Protein 3A06 (pdb70)

Foldseek 3Di:
DFEEEEEQLQFDLNVLLVVLCVVDDDYQYAEYEHEEPPVSVVVCCVVRVHQEYEYDYDYDDDHDSHHYHYYPCRLLVSLQVPLGQEYEQDDEDLSSQVNLLSCLVRYQEYEYAYLNNQLQPLVVNLVSCVVRVRHYHYLPLLRLFCVVPPDDAFQAKEAEAQLWQCNPPDLVCQQFAALVRQPDAPADDHDSLVRLCSNLVVVVLSVLSVCCSVVVDDSVRYAYWYKNVQFWGMWTHGPPRDIDTHGDRRDSSLSSSCSVDPPDHDDDPDDDDDDDDTDTHHDDCSRRVLSVCSVVPSVASLLSLLLRLLLVLLSVCRNVPLGDSSVSSVLSVVLSVVCPPPDHDDDPVSSVVSSVVSNVSSNVSSVVRD/DAFEEEEEALQFDLNVLLVVLPVPDDRYQYAEYEHEPPQVSVVVCCVVRVHQYYEYCYPDDDDDDSHHYHYYNCRLLVRLVVPLGQEYEQDDEDQCSLVNLLSCLVRYQEYEYAYLNNQLQPLVVNVVSCVVSVHHYAYLPLLSNFCVVPPDDQFQAKEAEAQLAQCNVPDLVVQQFAALVSQPDDQAADHDSLVSLCSNLVVVVLSVLSVCCSVRVDDSVRYAYWYKNVQFWRIWTHGPVGDIDTDGDHNDSSQSSCCRVDPPDHDDDDDDDDDDDDIDTHHDDCSRNVLSVCSVVPNVASLLSLLLRLLQVLLSVCRNVVQGGSSVSSVLNVVLSVVCVPPDHDDDPVSSVVSNVVSNVSSNVSSVVRSVD

B-factor: mean 50.65, std 10.62, range [30.52, 90.57]

Solvent-accessible surface area: 30812 Å² total; per-residue (Å²): 138,87,39,0,0,0,0,10,0,25,33,46,33,0,47,42,0,12,50,0,26,145,109,24,190,34,17,130,11,38,0,0,0,2,109,68,72,46,131,50,0,71,114,6,3,131,115,44,114,0,95,15,0,0,0,49,5,153,17,130,10,141,53,104,89,7,84,43,53,123,31,98,94,2,15,36,98,0,0,107,65,38,114,1,31,0,0,0,0,16,19,101,15,23,66,0,0,89,4,0,25,9,0,1,53,26,11,142,11,0,0,8,20,6,32,15,0,7,0,0,0,0,46,21,1,76,119,46,54,184,106,93,63,15,67,24,1,4,0,16,14,9,4,2,2,0,62,22,2,51,34,137,64,9,59,56,0,0,0,5,5,16,1,0,22,4,42,78,68,147,72,99,108,14,63,140,0,104,32,163,32,0,75,138,2,68,34,42,134,55,34,54,54,62,3,0,5,13,4,8,2,0,16,20,0,3,6,3,0,4,0,32,19,44,32,135,10,66,38,116,72,19,38,13,18,9,1,115,60,9,22,0,6,0,0,0,1,0,17,2,0,7,0,14,4,0,10,4,36,58,42,29,76,10,7,0,0,13,0,2,25,76,101,156,18,9,81,29,141,34,27,83,17,112,66,32,68,4,26,8,103,95,13,56,77,134,38,8,41,1,10,61,26,2,78,104,0,36,105,23,29,0,14,6,0,0,0,0,0,0,0,36,9,0,2,87,1,0,67,150,59,94,9,95,11,4,10,0,35,91,0,0,58,101,0,14,124,85,1,124,75,88,108,94,7,183,59,49,78,32,0,27,156,14,12,133,47,0,48,103,50,0,53,133,17,0,100,227,65,79,208,92,114,23,0,0,0,0,11,0,24,34,65,36,0,50,43,0,8,53,0,20,132,110,18,182,23,18,134,14,25,0,0,1,3,114,66,71,72,149,49,0,105,106,2,11,134,90,41,103,1,93,15,0,0,0,52,13,154,36,119,17,112,104,103,102,25,83,47,54,102,38,81,110,0,13,50,87,0,0,92,63,37,115,0,21,7,0,0,0,16,20,103,15,23,67,0,0,109,2,0,24,12,0,1,62,38,11,116,27,0,0,7,20,6,31,6,0,1,0,0,0,0,52,18,0,32,139,48,27,163,109,94,63,18,87,23,4,4,0,19,11,16,2,2,2,0,63,22,4,52,31,130,51,6,55,50,0,0,0,7,4,16,1,1,26,3,46,100,85,152,83,75,116,14,51,131,1,99,30,141,47,0,52,130,122,55,34,37,124,72,38,46,67,60,14,0,1,18,3,8,1,0,16,13,0,2,2,4,0,6,0,31,17,31,29,130,10,67,44,119,72,21,40,15,26,21,0,110,57,9,33,0,7,0,0,0,0,0,18,1,0,8,0,14,8,0,7,4,37,63,38,29,77,8,7,0,1,16,0,3,17,80,108,108,11,3,81,32,137,37,46,119,10,166,86,54,54,1,13,10,90,104,11,51,69,120,32,5,38,0,14,62,31,7,117,130,2,37,105,21,33,0,32,5,0,0,0,1,0,0,0,46,16,0,3,95,1,0,62,144,62,87,13,92,10,3,8,0,37,92,0,0,42,93,0,15,102,66,0,134,80,83,105,94,6,202,61,46,86,34,0,38,147,8,29,132,55,0,36,103,44,0,54,120,11,0,84,175,35,46,97,124

Sequence (743 aa):
ERTLVILGATGSIGTQTLDVLKKVKGIRLIGISFHSNLELAFKIVKEFNVKNVAITGDVEFEDSSINVWKGSHSIEEMLEALKPDITMVAVSGFSGLRAVLASLEHSKRVCLANKESLVCGGFLVKKKLKEKGTELIPVDSEHSAIFQVMEPEVEKVVLTASGGALRDWKISKIDRARPEDVLKHPVWNMGARITVDSATMVNKAFEVLEAMELFELPFEKIEVKIHREGLVHGAVVLPDGNVKMVVSPPDMRIPISYALFYPRRVALEPFFLRTISLSFEDPDPEKYPAFFLLKEIKDSYALRTAFNAADEVAVEAFLKGRIRFGGIHRVIEKTLEEFQGYPQPRTLDDVERIHFEAIKKAERVTEWLSEERTLVILGATGSIGTQTLDVLKKVKGIRLIGISFHSNLELAFKIVKEFNVKNVAITGDVEFEDSSINVWKGSHSIEEMLEALKPDITMVAVSGFSGLRAVLASLEHSKRVCLANKESLVCGGFLVKKKLKEKGTELIPVDSEHSAIFQVMEPEVEKVVLTASGGALRDWKISKIDRARPEDVLKHPVWNMGARITVDSATMVNKAFEVLEAMELFELPFEKIEVKIHREGLVHGAVVLPDGNVKMVVSPPDMRIPISYALFYPRRVALEPFFLRTISLSFEDPDPEKYPAFFLLKEIKDSYALRTAFNAADEVAVEAFLKGRIRFGGIHRVIEKTLEEFQGYPQPRTLDDVERIHFEAIKKAERVTEWLSST

Radius of gyration: 30.84 Å; Cα contacts (8 Å, |Δi|>4): 1520; chains: 2; bounding box: 85×53×90 Å

Organism: Thermotoga maritima (strain ATCC 43589 / DSM 3109 / JCM 10099 / NBRC 100826 / MSB8) (NCBI:txid243274)

CATH classification: 3.40.50.720 (+1 more: 1.10.1740.10)

Structure (mmCIF, N/CA/C/O backbone):
data_3A06
#
_entry.id   3A06
#
_cell.length_a   108.622
_cell.length_b   108.622
_cell.length_c   74.662
_cell.angle_alpha   90.00
_cell.angle_beta   90.00
_cell.angle_gamma   90.00
#
_symmetry.space_group_name_H-M   'P 43'
#
loop_
_entity.id
_entity.type
_entity.pdbx_description
1 polymer '1-deoxy-D-xylulose 5-phosphate reductoisomerase'
2 non-polymer 'NADPH DIHYDRO-NICOTINAMIDE-ADENINE-DINUCLEOTIDE PHOSPHATE'
3 non-polymer '3-[FORMYL(HYDROXY)AMINO]PROPYLPHOSPHONIC ACID'
4 non-polymer 'MAGNESIUM ION'
5 water water
#
loop_
_atom_site.group_PDB
_atom_site.id
_atom_site.type_symbol
_atom_site.label_atom_id
_atom_site.label_alt_id
_atom_site.label_comp_id
_atom_site.label_asym_id
_atom_site.label_entity_id
_atom_site.label_seq_id
_atom_site.pdbx_PDB_ins_code
_atom_site.Cartn_x
_atom_site.Cartn_y
_atom_site.Cartn_z
_atom_site.occupancy
_atom_site.B_iso_or_equiv
_atom_site.auth_seq_id
_atom_site.auth_comp_id
_atom_site.auth_asym_id
_atom_site.auth_atom_id
_atom_site.pdbx_PDB_model_num
ATOM 1 N N . GLU A 1 3 ? 27.087 44.501 26.270 1.00 55.68 3 GLU A N 1
ATOM 2 C CA . GLU A 1 3 ? 26.135 43.358 26.044 1.00 55.28 3 GLU A CA 1
ATOM 3 C C . GLU A 1 3 ? 24.779 43.880 25.549 1.00 53.48 3 GLU A C 1
ATOM 4 O O . GLU A 1 3 ? 24.379 44.989 25.894 1.00 53.27 3 GLU A O 1
ATOM 10 N N . ARG A 1 4 ? 24.084 43.086 24.730 1.00 51.48 4 ARG A N 1
ATOM 11 C CA . ARG A 1 4 ? 22.721 43.438 24.323 1.00 50.21 4 ARG A CA 1
ATOM 12 C C . ARG A 1 4 ? 21.730 42.811 25.309 1.00 46.69 4 ARG A C 1
ATOM 13 O O . ARG A 1 4 ? 21.910 41.673 25.736 1.00 46.58 4 ARG A O 1
ATOM 21 N N . THR A 1 5 ? 20.714 43.559 25.717 1.00 43.78 5 THR A N 1
ATOM 22 C CA . THR A 1 5 ? 19.768 43.043 26.701 1.00 41.35 5 THR A CA 1
ATOM 23 C C . THR A 1 5 ? 18.682 42.228 25.982 1.00 39.45 5 THR A C 1
ATOM 24 O O . THR A 1 5 ? 18.342 42.531 24.848 1.00 38.99 5 THR A O 1
ATOM 28 N N . LEU A 1 6 ? 18.176 41.191 26.647 1.00 37.97 6 LEU A N 1
ATOM 29 C CA . LEU A 1 6 ? 17.200 40.265 26.058 1.00 36.96 6 LEU A CA 1
ATOM 30 C C . LEU A 1 6 ? 16.011 40.024 26.977 1.00 35.97 6 LEU A C 1
ATOM 31 O O . LEU A 1 6 ? 16.161 39.883 28.171 1.00 36.26 6 LEU A O 1
ATOM 36 N N . VAL A 1 7 ? 14.827 39.962 26.390 1.00 35.54 7 VAL A N 1
ATOM 37 C CA . VAL A 1 7 ? 13.645 39.454 27.066 1.00 34.98 7 VAL A CA 1
ATOM 38 C C . VAL A 1 7 ? 13.114 38.225 26.316 1.00 35.77 7 VAL A C 1
ATOM 39 O O . VAL A 1 7 ? 12.963 38.282 25.106 1.00 35.02 7 VAL A O 1
ATOM 43 N N . ILE A 1 8 ? 12.857 37.131 27.038 1.00 34.63 8 ILE A N 1
ATOM 44 C CA . ILE A 1 8 ? 12.296 35.925 26.415 1.00 34.74 8 ILE A CA 1
ATOM 45 C C . ILE A 1 8 ? 10.850 35.820 26.872 1.00 34.26 8 ILE A C 1
ATOM 46 O O . ILE A 1 8 ? 10.615 35.615 28.037 1.00 35.22 8 ILE A O 1
ATOM 51 N N . LEU A 1 9 ? 9.913 35.985 25.947 1.00 34.89 9 LEU A N 1
ATOM 52 C CA . LEU A 1 9 ? 8.491 35.815 26.241 1.00 36.70 9 LEU A CA 1
ATOM 53 C C . LEU A 1 9 ? 8.187 34.369 25.970 1.00 37.45 9 LEU A C 1
ATOM 54 O O . LEU A 1 9 ? 8.553 33.844 24.910 1.00 38.51 9 LEU A O 1
ATOM 59 N N . GLY A 1 10 ? 7.549 33.714 26.928 1.00 36.99 10 GLY A N 1
ATOM 60 C CA . GLY A 1 10 ? 7.344 32.289 26.851 1.00 37.76 10 GLY A CA 1
ATOM 61 C C . GLY A 1 10 ? 8.643 31.549 27.193 1.00 38.38 10 GLY A C 1
ATOM 62 O O . GLY A 1 10 ? 9.023 30.629 26.479 1.00 38.25 10 GLY A O 1
ATOM 63 N N . ALA A 1 11 ? 9.321 31.935 28.276 1.00 38.14 11 ALA A N 1
ATOM 64 C CA . ALA A 1 11 ? 10.627 31.334 28.597 1.00 38.49 11 ALA A CA 1
ATOM 65 C C . ALA A 1 11 ? 10.588 29.870 29.010 1.00 39.37 11 ALA A C 1
ATOM 66 O O . ALA A 1 11 ? 11.627 29.160 28.951 1.00 40.44 11 ALA A O 1
ATOM 68 N N . THR A 1 12 ? 9.405 29.414 29.417 1.00 39.77 12 THR A N 1
ATOM 69 C CA . THR A 1 12 ? 9.250 28.097 29.996 1.00 40.81 12 THR A CA 1
ATOM 70 C C . THR A 1 12 ? 8.883 27.065 28.954 1.00 40.70 12 THR A C 1
ATOM 71 O O . THR A 1 12 ? 8.761 25.891 29.272 1.00 41.56 12 THR A O 1
ATOM 75 N N . GLY A 1 13 ? 8.718 27.492 27.703 1.00 40.78 13 GLY A N 1
ATOM 76 C CA . GLY A 1 13 ? 8.369 26.580 26.635 1.00 40.83 13 GLY A CA 1
ATOM 77 C C . GLY A 1 13 ? 9.556 25.966 25.908 1.00 41.28 13 GLY A C 1
ATOM 78 O O . GLY A 1 13 ? 10.691 26.142 26.302 1.00 41.49 13 GLY A O 1
ATOM 79 N N . SER A 1 14 ? 9.267 25.239 24.834 1.00 41.89 14 SER A N 1
ATOM 80 C CA . SER A 1 14 ? 10.301 24.551 24.053 1.00 41.97 14 SER A CA 1
ATOM 81 C C . SER A 1 14 ? 11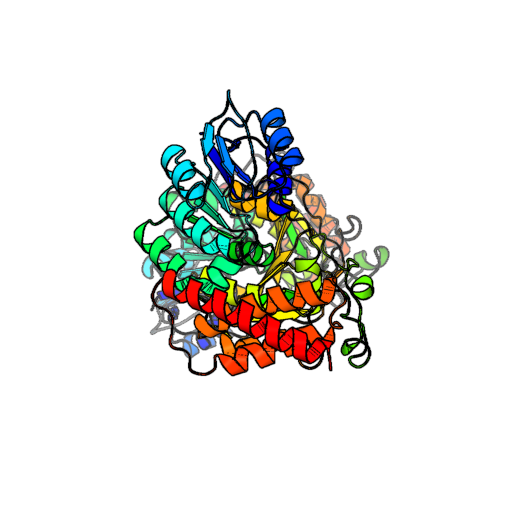.323 25.517 23.456 1.00 40.29 14 SER A C 1
ATOM 82 O O . SER A 1 14 ? 12.527 25.383 23.698 1.00 40.24 14 SER A O 1
ATOM 85 N N . ILE A 1 15 ? 10.854 26.509 22.715 1.00 38.90 15 ILE A N 1
ATOM 86 C CA . ILE A 1 15 ? 11.762 27.528 22.146 1.00 38.27 15 ILE A CA 1
ATOM 87 C C . ILE A 1 15 ? 12.448 28.328 23.243 1.00 36.89 15 ILE A C 1
ATOM 88 O O . ILE A 1 15 ? 13.654 28.584 23.172 1.00 35.97 15 ILE A O 1
ATOM 93 N N . GLY A 1 16 ? 11.689 28.682 24.279 1.00 37.35 16 GLY A N 1
ATOM 94 C CA . GLY A 1 16 ? 12.229 29.492 25.378 1.00 36.87 16 GLY A CA 1
ATOM 95 C C . GLY A 1 16 ? 13.406 28.847 26.067 1.00 37.36 16 GLY A C 1
ATOM 96 O O . GLY A 1 16 ? 14.434 29.482 26.284 1.00 37.58 16 GLY A O 1
ATOM 97 N N . THR A 1 17 ? 13.279 27.564 26.399 1.00 38.28 17 THR A N 1
ATOM 98 C CA . THR A 1 17 ? 14.362 26.897 27.111 1.00 37.68 17 THR A CA 1
ATOM 99 C C . THR A 1 17 ? 15.540 26.586 26.202 1.00 37.15 17 THR A C 1
ATOM 100 O O . THR A 1 17 ? 16.678 26.566 26.656 1.00 38.14 17 THR A O 1
ATOM 104 N N . GLN A 1 18 ? 15.285 26.391 24.915 1.00 36.48 18 GLN A N 1
ATOM 105 C CA . GLN A 1 18 ? 16.374 26.245 23.951 1.00 35.70 18 GLN A CA 1
ATOM 106 C C . GLN A 1 18 ? 17.155 27.544 23.785 1.00 36.37 18 GLN A C 1
ATOM 107 O O . GLN A 1 18 ? 18.368 27.507 23.613 1.00 36.55 18 GLN A O 1
ATOM 113 N N . THR A 1 19 ? 16.463 28.685 23.865 1.00 35.57 19 THR A N 1
ATOM 114 C CA . THR A 1 19 ? 17.123 29.995 23.908 1.00 35.00 19 THR A CA 1
ATOM 115 C C . THR A 1 19 ? 18.053 30.124 25.114 1.00 35.52 19 THR A C 1
ATOM 116 O O . THR A 1 19 ? 19.228 30.500 24.983 1.00 35.00 19 THR A O 1
ATOM 120 N N . LEU A 1 20 ? 17.563 29.758 26.290 1.00 36.64 20 LEU A N 1
ATOM 121 C CA . LEU A 1 20 ? 18.418 29.704 27.464 1.00 37.76 20 LEU A CA 1
ATOM 122 C C . LEU A 1 20 ? 19.649 28.846 27.238 1.00 38.89 20 LEU A C 1
ATOM 123 O O . LEU A 1 20 ? 20.755 29.211 27.638 1.00 39.43 20 LEU A O 1
ATOM 128 N N . ASP A 1 21 ? 19.473 27.702 26.585 1.00 40.40 21 ASP A N 1
ATOM 129 C CA . ASP A 1 21 ? 20.635 26.849 26.300 1.00 42.08 21 ASP A CA 1
ATOM 130 C C . ASP A 1 21 ? 21.675 27.584 25.461 1.00 41.34 21 ASP A C 1
ATOM 131 O O . ASP A 1 21 ? 22.870 27.499 25.711 1.00 40.76 21 ASP A O 1
ATOM 136 N N . VAL A 1 22 ? 21.207 28.337 24.477 1.00 41.14 22 VAL A N 1
ATOM 137 C CA . VAL A 1 22 ? 22.092 29.088 23.613 1.00 40.83 22 VAL A CA 1
ATOM 138 C C . VAL A 1 22 ? 22.865 30.138 24.398 1.00 41.90 22 VAL A C 1
ATOM 139 O O . VAL A 1 22 ? 24.064 30.348 24.143 1.00 41.63 22 VAL A O 1
ATOM 143 N N . LEU A 1 23 ? 22.193 30.814 25.331 1.00 41.83 23 LEU A N 1
ATOM 144 C CA . LEU A 1 23 ? 22.853 31.846 26.162 1.00 44.19 23 LEU A CA 1
ATOM 145 C C . LEU A 1 23 ? 24.024 31.305 26.978 1.00 46.28 23 LEU A C 1
ATOM 146 O O . LEU A 1 23 ? 24.990 32.025 27.223 1.00 47.21 23 LEU A O 1
ATOM 151 N N . LYS A 1 24 ? 23.934 30.043 27.382 1.00 48.44 24 LYS A N 1
ATOM 152 C CA . LYS A 1 24 ? 25.046 29.372 28.047 1.00 51.30 24 LYS A CA 1
ATOM 153 C C . LYS A 1 24 ? 26.212 29.092 27.118 1.00 52.85 24 LYS A C 1
ATOM 154 O O . LYS A 1 24 ? 27.349 28.991 27.577 1.00 54.14 24 LYS A O 1
ATOM 160 N N . LYS A 1 25 ? 25.947 29.001 25.814 1.00 54.23 25 LYS A N 1
ATOM 161 C CA . LYS A 1 25 ? 26.962 28.557 24.853 1.00 54.84 25 LYS A CA 1
ATOM 162 C C . LYS A 1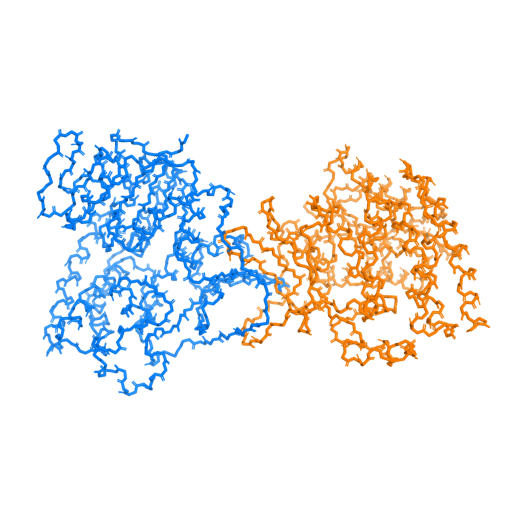 25 ? 27.672 29.712 24.163 1.00 54.75 25 LYS A C 1
ATOM 163 O O . LYS A 1 25 ? 28.734 29.541 23.551 1.00 54.61 25 LYS A O 1
ATOM 169 N N . VAL A 1 26 ? 27.091 30.900 24.248 1.00 53.95 26 VAL A N 1
ATOM 170 C CA . VAL A 1 26 ? 27.634 32.024 23.524 1.00 53.85 26 VAL A CA 1
ATOM 171 C C . VAL A 1 26 ? 27.431 33.282 24.350 1.00 53.55 26 VAL A C 1
ATOM 172 O O . VAL A 1 26 ? 26.418 33.424 25.022 1.00 53.46 26 VAL A O 1
ATOM 176 N N . LYS A 1 27 ? 28.438 34.151 24.339 1.00 52.95 27 LYS A N 1
ATOM 177 C CA . LYS A 1 27 ? 28.462 35.351 25.165 1.00 53.19 27 LYS A CA 1
ATOM 178 C C . LYS A 1 27 ? 28.051 36.580 24.372 1.00 51.89 27 LYS A C 1
ATOM 179 O O . LYS A 1 27 ? 28.120 36.586 23.153 1.00 51.77 27 LYS A O 1
ATOM 185 N N . GLY A 1 28 ? 27.659 37.633 25.082 1.00 50.64 28 GLY A N 1
ATOM 186 C CA . GLY A 1 28 ? 27.360 38.923 24.458 1.00 48.90 28 GLY A CA 1
ATOM 187 C C . GLY A 1 28 ? 25.911 39.397 24.598 1.00 47.27 28 GLY A C 1
ATOM 188 O O . GLY A 1 28 ? 25.570 40.478 24.117 1.00 46.96 28 GLY A O 1
ATOM 189 N N . ILE A 1 29 ? 25.062 38.584 25.227 1.00 45.89 29 ILE A N 1
ATOM 190 C CA . ILE A 1 29 ? 23.663 38.957 25.505 1.00 45.18 29 ILE A CA 1
ATOM 191 C C . ILE A 1 29 ? 23.395 38.752 26.964 1.00 43.97 29 ILE A C 1
ATOM 192 O O . ILE A 1 29 ? 23.821 37.744 27.531 1.00 43.93 29 ILE A O 1
ATOM 197 N N . ARG A 1 30 ? 22.694 39.695 27.585 1.00 41.98 30 ARG A N 1
ATOM 198 C CA . ARG A 1 30 ? 22.288 39.527 28.963 1.00 41.74 30 ARG A CA 1
ATOM 199 C C . ARG A 1 30 ? 20.762 39.396 29.033 1.00 40.86 30 ARG A C 1
ATOM 200 O O . ARG A 1 30 ? 20.065 40.286 28.595 1.00 40.11 30 ARG A O 1
ATOM 208 N N . LEU A 1 31 ? 20.264 38.302 29.598 1.00 40.34 31 LEU A N 1
ATOM 209 C CA . LEU A 1 31 ? 18.839 38.140 29.822 1.00 40.51 31 LEU A CA 1
ATOM 210 C C . LEU A 1 31 ? 18.438 38.988 31.027 1.00 41.70 31 LEU A C 1
ATOM 211 O O . LEU A 1 31 ? 18.955 38.767 32.136 1.00 40.84 31 LEU A O 1
ATOM 216 N N . ILE A 1 32 ? 17.495 39.910 30.806 1.00 41.49 32 ILE A N 1
ATOM 217 C CA . ILE A 1 32 ? 17.002 40.825 31.864 1.00 41.83 32 ILE A CA 1
ATOM 218 C C . ILE A 1 32 ? 15.535 40.600 32.248 1.00 41.79 32 ILE A C 1
ATOM 219 O O . ILE A 1 32 ? 15.072 41.121 33.271 1.00 42.28 32 ILE A O 1
ATOM 224 N N . GLY A 1 33 ? 14.788 39.836 31.451 1.00 40.29 33 GLY A N 1
ATOM 225 C CA . GLY A 1 33 ? 13.407 39.540 31.821 1.00 39.03 33 GLY A CA 1
ATOM 226 C C . GLY A 1 33 ? 12.795 38.383 31.056 1.00 39.76 33 GLY A C 1
ATOM 227 O O . GLY A 1 33 ? 13.295 38.009 29.975 1.00 36.91 33 GLY A O 1
ATOM 228 N N . ILE A 1 34 ? 11.756 37.785 31.638 1.00 37.92 34 ILE A N 1
ATOM 229 C CA . ILE A 1 34 ? 11.044 36.695 30.992 1.00 38.62 34 ILE A CA 1
ATOM 230 C C . ILE A 1 34 ? 9.538 36.861 31.168 1.00 39.62 34 ILE A C 1
ATOM 231 O O . ILE A 1 34 ? 9.090 37.656 31.991 1.00 39.48 34 ILE A O 1
ATOM 236 N N . SER A 1 35 ? 8.763 36.129 30.379 1.00 39.80 35 SER A N 1
ATOM 237 C CA . SER A 1 35 ? 7.334 36.002 30.629 1.00 41.10 35 SER A CA 1
ATOM 238 C C . SER A 1 35 ? 7.068 34.527 30.614 1.00 42.04 35 SER A C 1
ATOM 239 O O . SER A 1 35 ? 7.759 33.766 29.913 1.00 41.25 35 SER A O 1
ATOM 242 N N . PHE A 1 36 ? 6.093 34.095 31.400 1.00 42.97 36 PHE A N 1
ATOM 243 C CA . PHE A 1 36 ? 5.616 32.719 31.323 1.00 44.58 36 PHE A CA 1
ATOM 244 C C . PHE A 1 36 ? 4.134 32.758 31.672 1.00 46.43 36 PHE A C 1
ATOM 245 O O . PHE A 1 36 ? 3.626 33.822 32.058 1.00 46.44 36 PHE A O 1
ATOM 253 N N . HIS A 1 37 ? 3.444 31.629 31.503 1.00 47.39 37 HIS A N 1
ATOM 254 C CA . HIS A 1 37 ? 1.992 31.597 31.636 1.00 49.52 37 HIS A CA 1
ATOM 255 C C . HIS A 1 37 ? 1.584 30.980 32.970 1.00 50.52 37 HIS A C 1
ATOM 256 O O . HIS A 1 37 ? 1.067 31.675 33.830 1.00 51.23 37 HIS A O 1
ATOM 263 N N . SER A 1 38 ? 1.861 29.694 33.149 1.00 51.85 38 SER A N 1
ATOM 264 C CA . SER A 1 38 ? 1.507 28.998 34.383 1.00 53.49 38 SER A CA 1
ATOM 265 C C . SER A 1 38 ? 2.570 28.033 34.947 1.00 53.84 38 SER A C 1
ATOM 266 O O . SER A 1 38 ? 2.427 27.579 36.088 1.00 54.55 38 SER A O 1
ATOM 269 N N . ASN A 1 39 ? 3.623 27.697 34.191 1.00 53.18 39 ASN A N 1
ATOM 270 C CA . ASN A 1 39 ? 4.664 26.795 34.732 1.00 53.41 39 ASN A CA 1
ATOM 271 C C . ASN A 1 39 ? 5.613 27.430 35.764 1.00 53.40 39 ASN A C 1
ATOM 272 O O . ASN A 1 39 ? 6.798 27.676 35.491 1.00 52.75 39 ASN A O 1
ATOM 277 N N . LEU A 1 40 ? 5.086 27.639 36.974 1.00 53.10 40 LEU A N 1
ATOM 278 C CA . LEU A 1 40 ? 5.821 28.283 38.069 1.00 53.39 40 LEU A CA 1
ATOM 279 C C . LEU A 1 40 ? 7.113 27.566 38.508 1.00 52.22 40 LEU A C 1
ATOM 280 O O . LEU A 1 40 ? 8.116 28.214 38.768 1.00 51.92 40 LEU A O 1
ATOM 285 N N . GLU A 1 41 ? 7.090 26.240 38.603 1.00 52.20 41 GLU A N 1
ATOM 286 C CA . GLU A 1 41 ? 8.288 25.472 38.985 1.00 52.64 41 GLU A CA 1
ATOM 287 C C . GLU A 1 41 ? 9.479 25.695 38.027 1.00 50.68 41 GLU A C 1
ATOM 288 O O . GLU A 1 41 ? 10.627 25.898 38.459 1.00 49.42 41 GLU A O 1
ATOM 294 N N . LEU A 1 42 ? 9.202 25.659 36.725 1.00 49.28 42 LEU A N 1
ATOM 295 C CA . LEU A 1 42 ? 10.250 25.917 35.740 1.00 47.43 42 LEU A CA 1
ATOM 296 C C . LEU A 1 42 ? 10.679 27.384 35.753 1.00 46.89 42 LEU A C 1
ATOM 297 O O . LEU A 1 42 ? 11.879 27.674 35.762 1.00 45.91 42 LEU A O 1
ATOM 302 N N . ALA A 1 43 ? 9.711 28.305 35.801 1.00 46.46 43 ALA A N 1
ATOM 303 C CA . ALA A 1 43 ? 10.017 29.736 35.887 1.00 47.01 43 ALA A CA 1
ATOM 304 C C . ALA A 1 43 ? 10.947 30.034 37.052 1.00 47.27 43 ALA A C 1
ATOM 305 O O . ALA A 1 43 ? 11.892 30.820 36.916 1.00 46.93 43 ALA A O 1
ATOM 307 N N . PHE A 1 44 ? 10.674 29.408 38.200 1.00 48.31 44 PHE A N 1
ATOM 308 C CA . PHE A 1 44 ? 11.510 29.590 39.382 1.00 49.01 44 PHE A CA 1
ATOM 309 C C . PHE A 1 44 ? 12.954 29.169 39.125 1.00 47.66 44 PHE A C 1
ATOM 310 O O . PHE A 1 44 ? 13.864 29.911 39.442 1.00 47.03 44 PHE A O 1
ATOM 318 N N . LYS A 1 45 ? 13.148 27.986 38.539 1.00 47.31 45 LYS A N 1
ATOM 319 C CA . LYS A 1 45 ? 14.482 27.519 38.122 1.00 46.49 45 LYS A CA 1
ATOM 320 C C . LYS A 1 45 ? 15.184 28.547 37.221 1.00 45.05 45 LYS A C 1
ATOM 321 O O . LYS A 1 45 ? 16.360 28.836 37.390 1.00 44.17 45 LYS A O 1
ATOM 327 N N . ILE A 1 46 ? 14.457 29.099 36.256 1.00 43.35 46 ILE A N 1
ATOM 328 C CA . ILE A 1 46 ? 15.054 30.058 35.312 1.00 42.53 46 ILE A CA 1
ATOM 329 C C . ILE A 1 46 ? 15.482 31.360 36.001 1.00 43.73 46 ILE A C 1
ATOM 330 O O . ILE A 1 46 ? 16.583 31.884 35.796 1.00 42.70 46 ILE A O 1
ATOM 335 N N . VAL A 1 47 ? 14.589 31.878 36.831 1.00 45.36 47 VAL A N 1
ATOM 336 C CA . VAL A 1 47 ? 14.857 33.120 37.538 1.00 47.47 47 VAL A CA 1
ATOM 337 C C . VAL A 1 47 ? 16.070 32.943 38.474 1.00 48.64 47 VAL A C 1
ATOM 338 O O . VAL A 1 47 ? 16.920 33.820 38.565 1.00 49.18 47 VAL A O 1
ATOM 342 N N . LYS A 1 48 ? 16.173 31.786 39.125 1.00 50.00 48 LYS A N 1
ATOM 343 C CA . LYS A 1 48 ? 17.341 31.497 39.953 1.00 50.99 48 LYS A CA 1
ATOM 344 C C . LYS A 1 48 ? 18.627 31.324 39.121 1.00 50.90 48 LYS A C 1
ATOM 345 O O . LYS A 1 48 ? 19.647 31.977 39.380 1.00 50.82 48 LYS A O 1
ATOM 351 N N . GLU A 1 49 ? 18.567 30.463 38.107 1.00 50.34 49 GLU A N 1
ATOM 352 C CA . GLU A 1 49 ? 19.757 30.131 37.306 1.00 50.68 49 GLU A CA 1
ATOM 353 C C . GLU A 1 49 ? 20.321 31.337 36.559 1.00 49.04 49 GLU A C 1
ATOM 354 O O . GLU A 1 49 ? 21.537 31.478 36.416 1.00 48.63 49 GLU A O 1
ATOM 360 N N . PHE A 1 50 ? 19.436 32.195 36.062 1.00 46.66 50 PHE A N 1
ATOM 361 C CA . PHE A 1 50 ? 19.837 33.332 35.239 1.00 46.11 50 PHE A CA 1
ATOM 362 C C . PHE A 1 50 ? 19.795 34.701 35.951 1.00 45.96 50 PHE A C 1
ATOM 363 O O . PHE A 1 50 ? 20.071 35.743 35.332 1.00 45.57 50 PHE A O 1
ATOM 371 N N . ASN A 1 51 ? 19.465 34.690 37.238 1.00 46.28 51 ASN A N 1
ATOM 372 C CA . ASN A 1 51 ? 19.403 35.924 38.054 1.00 46.81 51 ASN A CA 1
ATOM 373 C C . ASN A 1 51 ? 18.539 36.996 37.388 1.00 45.86 51 ASN A C 1
ATOM 374 O O . ASN A 1 51 ? 18.927 38.151 37.262 1.00 44.97 51 ASN A O 1
ATOM 379 N N . VAL A 1 52 ? 17.353 36.570 36.974 1.00 46.50 52 VAL A N 1
ATOM 380 C CA . VAL A 1 52 ? 16.385 37.425 36.268 1.00 46.94 52 VAL A CA 1
ATOM 381 C C . VAL A 1 52 ? 15.587 38.210 37.306 1.00 48.40 52 VAL A C 1
ATOM 382 O O . VAL A 1 52 ? 15.034 37.622 38.229 1.00 48.87 52 VAL A O 1
ATOM 386 N N . LYS A 1 53 ? 15.501 39.523 37.131 1.00 49.44 53 LYS A N 1
ATOM 387 C CA . LYS A 1 53 ? 14.852 40.383 38.105 1.00 51.16 53 LYS A CA 1
ATOM 388 C C . LYS A 1 53 ? 13.532 40.958 37.610 1.00 51.18 53 LYS A C 1
ATOM 389 O O . LYS A 1 53 ? 12.908 41.772 38.296 1.00 51.62 53 LYS A O 1
ATOM 395 N N . ASN A 1 54 ? 13.109 40.556 36.415 1.00 49.66 54 ASN A N 1
ATOM 396 C CA . ASN A 1 54 ? 11.880 41.083 35.829 1.00 48.50 54 ASN A CA 1
ATOM 397 C C . ASN A 1 54 ? 11.096 39.934 35.231 1.00 47.88 54 ASN A C 1
ATOM 398 O O . ASN A 1 54 ? 11.648 39.173 34.431 1.00 46.53 54 ASN A O 1
ATOM 403 N N . VAL A 1 55 ? 9.840 39.784 35.645 1.00 46.31 55 VAL A N 1
ATOM 404 C CA . VAL A 1 55 ? 8.976 38.691 35.216 1.00 46.54 55 VAL A CA 1
ATOM 405 C C . VAL A 1 55 ? 7.580 39.208 34.890 1.00 47.31 55 VAL A C 1
ATOM 406 O O . VAL A 1 55 ? 6.989 39.980 35.665 1.00 47.18 55 VAL A O 1
ATOM 410 N N . ALA A 1 56 ? 7.038 38.767 33.757 1.00 46.64 56 ALA A N 1
ATOM 411 C CA . ALA A 1 56 ? 5.645 39.024 33.415 1.00 46.63 56 ALA A CA 1
ATOM 412 C C . ALA A 1 56 ? 4.877 37.721 33.472 1.00 47.51 56 ALA A C 1
ATOM 413 O O . ALA A 1 56 ? 5.257 36.716 32.811 1.00 46.58 56 ALA A O 1
ATOM 415 N N . ILE A 1 57 ? 3.837 37.700 34.309 1.00 48.06 57 ILE A N 1
ATOM 416 C CA . ILE A 1 57 ? 2.968 36.540 34.449 1.00 50.10 57 ILE A CA 1
ATOM 417 C C . ILE A 1 57 ? 1.726 36.814 33.663 1.00 51.21 57 ILE A C 1
ATOM 418 O O . ILE A 1 57 ? 1.068 37.827 33.839 1.00 50.86 57 ILE A O 1
ATOM 423 N N . THR A 1 58 ? 1.375 35.835 32.861 1.00 52.39 58 THR A N 1
ATOM 424 C CA . THR A 1 58 ? 0.448 36.003 31.814 1.00 54.40 58 THR A CA 1
ATOM 425 C C . THR A 1 58 ? -0.782 35.133 32.149 1.00 55.83 58 THR A C 1
ATOM 426 O O . THR A 1 58 ? -1.897 35.410 31.717 1.00 55.84 58 THR A O 1
ATOM 430 N N . GLY A 1 59 ? -0.567 34.122 32.981 1.00 58.10 59 GLY A N 1
ATOM 431 C CA . GLY A 1 59 ? -1.632 33.218 33.415 1.00 60.92 59 GLY A CA 1
ATOM 432 C C . GLY A 1 59 ? -2.143 33.510 34.821 1.00 63.28 59 GLY A C 1
ATOM 433 O O . GLY A 1 59 ? -1.765 34.495 35.463 1.00 62.36 59 GLY A O 1
ATOM 434 N N . ASP A 1 60 ? -3.005 32.631 35.304 1.00 65.99 60 ASP A N 1
ATOM 435 C CA . ASP A 1 60 ? -3.613 32.825 36.607 1.00 68.96 60 ASP A CA 1
ATOM 436 C C . ASP A 1 60 ? -2.821 32.045 37.644 1.00 70.23 60 ASP A C 1
ATOM 437 O O . ASP A 1 60 ? -3.248 30.992 38.124 1.00 70.72 60 ASP A O 1
ATOM 442 N N . VAL A 1 61 ? -1.637 32.565 37.956 1.00 71.93 61 VAL A N 1
ATOM 443 C CA . VAL A 1 61 ? -0.715 31.937 38.906 1.00 73.36 61 VAL A CA 1
ATOM 444 C C . VAL A 1 61 ? -0.116 33.018 39.799 1.00 74.47 61 VAL A C 1
ATOM 445 O O . VAL A 1 61 ? -0.176 34.203 39.470 1.00 74.11 61 VAL A O 1
ATOM 449 N N . GLU A 1 62 ? 0.460 32.592 40.920 1.00 76.44 62 GLU A N 1
ATOM 450 C CA . GLU A 1 62 ? 0.910 33.493 41.973 1.00 78.49 62 GLU A CA 1
ATOM 451 C C . GLU A 1 62 ? 2.425 33.443 42.079 1.00 79.33 62 GLU A C 1
ATOM 452 O O . GLU A 1 62 ? 2.988 32.440 42.511 1.00 79.90 62 GLU A O 1
ATOM 458 N N . PHE A 1 63 ? 3.081 34.522 41.672 1.00 80.40 63 PHE A N 1
ATOM 459 C CA . PHE A 1 63 ? 4.529 34.620 41.761 1.00 81.28 63 PHE A CA 1
ATOM 460 C C . PHE A 1 63 ? 4.836 35.708 42.774 1.00 81.80 63 PHE A C 1
ATOM 461 O O . PHE A 1 63 ? 4.437 36.863 42.597 1.00 82.25 63 PHE A O 1
ATOM 469 N N . GLU A 1 64 ? 5.527 35.330 43.845 1.00 82.31 64 GLU A N 1
ATOM 470 C CA . GLU A 1 64 ? 5.803 36.230 44.957 1.00 82.64 64 GLU A CA 1
ATOM 471 C C . GLU A 1 64 ? 7.019 35.769 45.741 1.00 82.48 64 GLU A C 1
ATOM 472 O O . GLU A 1 64 ? 7.050 34.614 46.184 1.00 82.75 64 GLU A O 1
ATOM 478 N N . ASP A 1 65 ? 8.045 36.613 45.892 1.00 81.89 65 ASP A N 1
ATOM 479 C CA . ASP A 1 65 ? 8.332 37.793 45.075 1.00 81.07 65 ASP A CA 1
ATOM 480 C C . ASP A 1 65 ? 9.876 37.852 45.091 1.00 80.56 65 ASP A C 1
ATOM 481 O O . ASP A 1 65 ? 10.488 37.009 44.423 1.00 80.66 65 ASP A O 1
ATOM 486 N N . SER A 1 66 ? 10.554 38.745 45.830 1.00 79.30 66 SER A N 1
ATOM 487 C CA . SER A 1 66 ? 10.068 39.965 46.475 1.00 78.11 66 SER A CA 1
ATOM 488 C C . SER A 1 66 ? 11.156 40.981 46.152 1.00 77.04 66 SER A C 1
ATOM 489 O O . SER A 1 66 ? 10.968 42.193 46.279 1.00 77.02 66 SER A O 1
ATOM 492 N N . SER A 1 67 ? 12.302 40.441 45.732 1.00 75.47 67 SER A N 1
ATOM 493 C CA . SER A 1 67 ? 13.414 41.207 45.186 1.00 73.92 67 SER A CA 1
ATOM 494 C C . SER A 1 67 ? 13.364 41.288 43.652 1.00 72.66 67 SER A C 1
ATOM 495 O O . SER A 1 67 ? 14.190 41.978 43.034 1.00 73.06 67 SER A O 1
ATOM 498 N N . ILE A 1 68 ? 12.415 40.581 43.038 1.00 70.35 68 ILE A N 1
ATOM 499 C CA . ILE A 1 68 ? 12.199 40.724 41.592 1.00 68.18 68 ILE A CA 1
ATOM 500 C C . ILE A 1 68 ? 10.904 41.490 41.265 1.00 66.13 68 ILE A C 1
ATOM 501 O O . ILE A 1 68 ? 9.919 41.390 41.986 1.00 65.73 68 ILE A O 1
ATOM 506 N N . ASN A 1 69 ? 10.937 42.265 40.185 1.00 64.08 69 ASN A N 1
ATOM 507 C CA . ASN A 1 69 ? 9.761 42.980 39.687 1.00 61.75 69 ASN A CA 1
ATOM 508 C C . ASN A 1 69 ? 8.834 42.027 38.947 1.00 60.46 69 ASN A C 1
ATOM 509 O O . ASN A 1 69 ? 9.243 41.376 37.973 1.00 59.88 69 ASN A O 1
ATOM 514 N N . VAL A 1 70 ? 7.594 41.931 39.409 1.00 58.20 70 VAL A N 1
ATOM 515 C CA . VAL A 1 70 ? 6.642 40.990 38.843 1.00 56.88 70 VAL A CA 1
ATOM 516 C C . VAL A 1 70 ? 5.470 41.768 38.272 1.00 56.01 70 VAL A C 1
ATOM 517 O O . VAL A 1 70 ? 4.741 42.424 39.020 1.00 56.13 70 VAL A O 1
ATOM 521 N N . TRP A 1 71 ? 5.318 41.737 36.949 1.00 53.67 71 TRP A N 1
ATOM 522 C CA . TRP A 1 71 ? 4.127 42.259 36.293 1.00 51.96 71 TRP A CA 1
ATOM 523 C C . TRP A 1 71 ? 3.134 41.122 36.118 1.00 52.24 71 TRP A C 1
ATOM 524 O O . TRP A 1 71 ? 3.510 39.988 35.831 1.00 51.51 71 TRP A O 1
ATOM 535 N N . LYS A 1 72 ? 1.853 41.408 36.297 1.00 52.06 72 LYS A N 1
ATOM 536 C CA . LYS A 1 72 ? 0.837 40.369 36.219 1.00 52.41 72 LYS A CA 1
ATOM 537 C C . LYS A 1 72 ? -0.391 40.874 35.475 1.00 52.52 72 LYS A C 1
ATOM 538 O O . LYS A 1 72 ? -0.672 42.070 35.469 1.00 51.72 72 LYS A O 1
ATOM 544 N N . GLY A 1 73 ? -1.085 39.963 34.806 1.00 52.83 73 GLY A N 1
ATOM 545 C CA . GLY A 1 73 ? -2.323 40.303 34.105 1.00 53.31 73 GLY A CA 1
ATOM 546 C C . GLY A 1 73 ? -2.160 40.550 32.624 1.00 53.13 73 GLY A C 1
ATOM 547 O O . GLY A 1 73 ? -1.096 40.312 32.041 1.00 53.34 73 GLY A O 1
ATOM 548 N N . SER A 1 74 ? -3.214 41.088 32.021 1.00 52.53 74 SER A N 1
ATOM 549 C CA . SER A 1 74 ? -3.390 41.067 30.576 1.00 51.94 74 SER A CA 1
ATOM 550 C C . SER A 1 74 ? -2.447 41.980 29.818 1.00 50.95 74 SER A C 1
ATOM 551 O O . SER A 1 74 ? -2.252 41.788 28.613 1.00 51.55 74 SER A O 1
ATOM 554 N N . HIS A 1 75 ? -1.900 42.985 30.495 1.00 48.93 75 HIS A N 1
ATOM 555 C CA . HIS A 1 75 ? -0.946 43.879 29.874 1.00 48.16 75 HIS A CA 1
ATOM 556 C C . HIS A 1 75 ? 0.426 43.743 30.508 1.00 46.08 75 HIS A C 1
ATOM 557 O O . HIS A 1 75 ? 1.215 44.660 30.427 1.00 45.99 75 HIS A O 1
ATOM 564 N N . SER A 1 76 ? 0.705 42.614 31.140 1.00 45.01 76 SER A N 1
ATOM 565 C CA . SER A 1 76 ? 2.006 42.429 31.796 1.00 43.93 76 SER A CA 1
ATOM 566 C C . SER A 1 76 ? 3.174 42.490 30.814 1.00 43.24 76 SER A C 1
ATOM 567 O O . SER A 1 76 ? 4.186 43.162 31.072 1.00 43.18 76 SER A O 1
ATOM 570 N N . ILE A 1 77 ? 3.023 41.818 29.669 1.00 42.40 77 ILE A N 1
ATOM 571 C CA . ILE A 1 77 ? 4.108 41.779 28.672 1.00 41.27 77 ILE A CA 1
ATOM 572 C C . ILE A 1 77 ? 4.354 43.174 28.174 1.00 41.01 77 ILE A C 1
ATOM 573 O O . ILE A 1 77 ? 5.478 43.647 28.179 1.00 40.31 77 ILE A O 1
ATOM 578 N N . GLU A 1 78 ? 3.280 43.862 27.795 1.00 42.57 78 GLU A N 1
ATOM 579 C CA . GLU A 1 78 ? 3.374 45.235 27.301 1.00 44.36 78 GLU A CA 1
ATOM 580 C C . GLU A 1 78 ? 4.067 46.176 28.305 1.00 44.93 78 GLU A C 1
ATOM 581 O O . GLU A 1 78 ? 4.980 46.944 27.951 1.00 45.33 78 GLU A O 1
ATOM 587 N N . GLU A 1 79 ? 3.623 46.105 29.556 1.00 45.86 79 GLU A N 1
ATOM 588 C CA . GLU A 1 79 ? 4.120 46.982 30.611 1.00 47.19 79 GLU A CA 1
ATOM 589 C C . GLU A 1 79 ? 5.560 46.640 30.980 1.00 46.52 79 GLU A C 1
ATOM 590 O O . GLU A 1 79 ? 6.399 47.533 31.082 1.00 46.32 79 GLU A O 1
ATOM 596 N N . MET A 1 80 ? 5.869 45.349 31.122 1.00 46.48 80 MET A N 1
ATOM 597 C CA . MET A 1 80 ? 7.292 44.968 31.292 1.00 45.68 80 MET A CA 1
ATOM 598 C C . MET A 1 80 ? 8.170 45.506 30.155 1.00 44.69 80 MET A C 1
ATOM 599 O O . MET A 1 80 ? 9.200 46.123 30.404 1.00 44.34 80 MET A O 1
ATOM 604 N N . LEU A 1 81 ? 7.771 45.292 28.903 1.00 45.03 81 LEU A N 1
ATOM 605 C CA . LEU A 1 81 ? 8.616 45.740 27.778 1.00 44.40 81 LEU A CA 1
ATOM 606 C C . LEU A 1 81 ? 8.818 47.244 27.782 1.00 45.38 81 LEU A C 1
ATOM 607 O O . LEU A 1 81 ? 9.909 47.741 27.493 1.00 45.45 81 LEU A O 1
ATOM 612 N N . GLU A 1 82 ? 7.763 47.984 28.090 1.00 47.27 82 GLU A N 1
ATOM 613 C CA . GLU A 1 82 ? 7.877 49.457 28.157 1.00 49.03 82 GLU A CA 1
ATOM 614 C C . GLU A 1 82 ? 8.880 49.871 29.215 1.00 48.72 82 GLU A C 1
ATOM 615 O O . GLU A 1 82 ? 9.681 50.774 28.990 1.00 49.75 82 GLU A O 1
ATOM 621 N N . ALA A 1 83 ? 8.849 49.183 30.350 1.00 48.42 83 ALA A N 1
ATOM 622 C CA . ALA A 1 83 ? 9.743 49.474 31.458 1.00 48.63 83 ALA A CA 1
ATOM 623 C C . ALA A 1 83 ? 11.197 49.091 31.148 1.00 49.27 83 ALA A C 1
ATOM 624 O O . ALA A 1 83 ? 12.118 49.803 31.552 1.00 49.25 83 ALA A O 1
ATOM 626 N N . LEU A 1 84 ? 11.404 47.968 30.437 1.00 48.60 84 LEU A N 1
ATOM 627 C CA . LEU A 1 84 ? 12.772 47.448 30.211 1.00 48.09 84 LEU A CA 1
ATOM 628 C C . LEU A 1 84 ? 13.413 47.928 28.934 1.00 47.91 84 LEU A C 1
ATOM 629 O O . LEU A 1 84 ? 14.646 48.050 28.859 1.00 49.20 84 LEU A O 1
ATOM 634 N N . LYS A 1 85 ? 12.592 48.175 27.914 1.00 46.57 85 LYS A N 1
ATOM 635 C CA . LYS A 1 85 ? 13.085 48.577 26.599 1.00 45.50 85 LYS A CA 1
ATOM 636 C C . LYS A 1 85 ? 14.288 47.706 26.176 1.00 44.49 85 LYS A C 1
ATOM 637 O O . LYS A 1 85 ? 15.396 48.209 25.962 1.00 44.83 85 LYS A O 1
ATOM 643 N N . PRO A 1 86 ? 14.072 46.386 26.047 1.00 42.62 86 PRO A N 1
ATOM 644 C CA . PRO A 1 86 ? 15.208 45.503 25.707 1.00 41.16 86 PRO A CA 1
ATOM 645 C C . PRO A 1 86 ? 15.760 45.723 24.305 1.00 40.54 86 PRO A C 1
ATOM 646 O O . PRO A 1 86 ? 15.058 46.190 23.406 1.00 41.11 86 PRO A O 1
ATOM 650 N N . ASP A 1 87 ? 17.034 45.401 24.097 1.00 39.70 87 ASP A N 1
ATOM 651 C CA . ASP A 1 87 ? 17.568 45.423 22.754 1.00 39.27 87 ASP A CA 1
ATOM 652 C C . ASP A 1 87 ? 16.927 44.353 21.873 1.00 38.17 87 ASP A C 1
ATOM 653 O O . ASP A 1 87 ? 16.760 44.572 20.683 1.00 38.68 87 ASP A O 1
ATOM 658 N N . ILE A 1 88 ? 16.614 43.208 22.467 1.00 37.65 88 ILE A N 1
ATOM 659 C CA . ILE A 1 88 ? 16.141 42.031 21.733 1.00 37.32 88 ILE A CA 1
ATOM 660 C C . ILE A 1 88 ? 15.003 41.414 22.505 1.00 35.66 88 ILE A C 1
ATOM 661 O O . ILE A 1 88 ? 15.086 41.260 23.692 1.00 36.97 88 ILE A O 1
ATOM 666 N N . THR A 1 89 ? 13.935 41.034 21.815 1.00 35.27 89 THR A N 1
ATOM 667 C CA . THR A 1 89 ? 12.875 40.257 22.446 1.00 34.29 89 THR A CA 1
ATOM 668 C C . THR A 1 89 ? 12.671 38.958 21.655 1.00 33.93 89 THR A C 1
ATOM 669 O O . THR A 1 89 ? 12.485 38.997 20.446 1.00 33.32 89 THR A O 1
ATOM 673 N N . MET A 1 90 ? 12.714 37.825 22.336 1.00 33.85 90 MET A N 1
ATOM 674 C CA . MET A 1 90 ? 12.408 36.534 21.694 1.00 34.26 90 MET A CA 1
ATOM 675 C C . MET A 1 90 ? 10.931 36.280 21.989 1.00 33.76 90 MET A C 1
ATOM 676 O O . MET A 1 90 ? 10.562 36.146 23.150 1.00 33.91 90 MET A O 1
ATOM 681 N N . VAL A 1 91 ? 10.094 36.195 20.953 1.00 33.85 91 VAL A N 1
ATOM 682 C CA . VAL A 1 91 ? 8.644 36.015 21.147 1.00 34.77 91 VAL A CA 1
ATOM 683 C C . VAL A 1 91 ? 8.314 34.540 20.926 1.00 35.44 91 VAL A C 1
ATOM 684 O O . VAL A 1 91 ? 8.156 34.088 19.779 1.00 35.13 91 VAL A O 1
ATOM 688 N N . ALA A 1 92 ? 8.285 33.791 22.021 1.00 36.08 92 ALA A N 1
ATOM 689 C CA . ALA A 1 92 ? 8.153 32.349 21.969 1.00 37.37 92 ALA A CA 1
ATOM 690 C C . ALA A 1 92 ? 6.916 31.915 22.756 1.00 39.18 92 ALA A C 1
ATOM 691 O O . ALA A 1 92 ? 6.856 30.799 23.266 1.00 39.62 92 ALA A O 1
ATOM 693 N N . VAL A 1 93 ? 5.915 32.780 22.828 1.00 41.54 93 VAL A N 1
ATOM 694 C CA . VAL A 1 93 ? 4.622 32.373 23.394 1.00 43.15 93 VAL A CA 1
ATOM 695 C C . VAL A 1 93 ? 3.855 31.520 22.382 1.00 44.29 93 VAL A C 1
ATOM 696 O O . VAL A 1 93 ? 4.048 31.632 21.175 1.00 43.54 93 VAL A O 1
ATOM 700 N N . SER A 1 94 ? 3.005 30.633 22.875 1.00 45.71 94 SER A N 1
ATOM 701 C CA . SER A 1 94 ? 2.246 29.799 21.967 1.00 47.43 94 SER A CA 1
ATOM 702 C C . SER A 1 94 ? 0.858 30.373 21.826 1.00 48.08 94 SER A C 1
ATOM 703 O O . SER A 1 94 ? 0.367 31.050 22.726 1.00 49.44 94 SER A O 1
ATOM 706 N N . GLY A 1 95 ? 0.239 30.107 20.685 1.00 48.47 95 GLY A N 1
ATOM 707 C CA . GLY A 1 95 ? -1.165 30.420 20.503 1.00 48.86 95 GLY A CA 1
ATOM 708 C C . GLY A 1 95 ? -1.425 31.840 20.045 1.00 48.29 95 GLY A C 1
ATOM 709 O O . GLY A 1 95 ? -0.517 32.564 19.596 1.00 46.94 95 GLY A O 1
ATOM 710 N N . PHE A 1 96 ? -2.689 32.228 20.170 1.00 47.79 96 PHE A N 1
ATOM 711 C CA . PHE A 1 96 ? -3.174 33.493 19.649 1.00 47.30 96 PHE A CA 1
ATOM 712 C C . PHE A 1 96 ? -2.661 34.694 20.451 1.00 46.67 96 PHE A C 1
ATOM 713 O O . PHE A 1 96 ? -2.617 35.810 19.927 1.00 46.67 96 PHE A O 1
ATOM 721 N N . SER A 1 97 ? -2.265 34.476 21.707 1.00 46.34 97 SER A N 1
ATOM 722 C CA . SER A 1 97 ? -1.611 35.530 22.513 1.00 46.38 97 SER A CA 1
ATOM 723 C C . SER A 1 97 ? -0.358 36.118 21.835 1.00 44.73 97 SER A C 1
ATOM 724 O O . SER A 1 97 ? 0.079 37.229 22.162 1.00 44.61 97 SER A O 1
ATOM 727 N N . GLY A 1 98 ? 0.248 35.340 20.946 1.00 42.82 98 GLY A N 1
ATOM 728 C CA . GLY A 1 98 ? 1.412 35.785 20.203 1.00 41.72 98 GLY A CA 1
ATOM 729 C C . GLY A 1 98 ? 1.190 37.049 19.399 1.00 40.70 98 GLY A C 1
ATOM 730 O O . GLY A 1 98 ? 2.130 37.792 19.134 1.00 40.58 98 GLY A O 1
ATOM 731 N N . LEU A 1 99 ? -0.052 37.308 18.997 1.00 40.02 99 LEU A N 1
ATOM 732 C CA . LEU A 1 99 ? -0.307 38.486 18.194 1.00 39.68 99 LEU A CA 1
ATOM 733 C C . LEU A 1 99 ? -0.068 39.772 18.991 1.00 39.70 99 LEU A C 1
ATOM 734 O O . LEU A 1 99 ? 0.677 40.644 18.542 1.00 38.81 99 LEU A O 1
ATOM 739 N N . ARG A 1 100 ? -0.677 39.905 20.167 1.00 40.31 100 ARG A N 1
ATOM 740 C CA . ARG A 1 100 ? -0.404 41.091 20.998 1.00 40.91 100 ARG A CA 1
ATOM 741 C C . ARG A 1 100 ? 1.017 41.127 21.540 1.00 39.96 100 ARG A C 1
ATOM 742 O O . ARG A 1 100 ? 1.559 42.196 21.730 1.00 39.61 100 ARG A O 1
ATOM 750 N N . ALA A 1 101 ? 1.590 39.961 21.846 1.00 39.83 101 ALA A N 1
ATOM 751 C CA . ALA A 1 101 ? 2.994 39.890 22.296 1.00 38.89 101 ALA A CA 1
ATOM 752 C C . ALA A 1 101 ? 3.949 40.452 21.225 1.00 39.19 101 ALA A C 1
ATOM 753 O O . ALA A 1 101 ? 4.838 41.222 21.535 1.00 39.88 101 ALA A O 1
ATOM 755 N N . VAL A 1 102 ? 3.738 40.098 19.959 1.00 38.97 102 VAL A N 1
ATOM 756 C CA . VAL A 1 102 ? 4.602 40.572 18.880 1.00 38.28 102 VAL A CA 1
ATOM 757 C C . VAL A 1 102 ? 4.406 42.062 18.683 1.00 37.89 102 VAL A C 1
ATOM 758 O O . VAL A 1 102 ? 5.365 42.798 18.498 1.00 36.86 102 VAL A O 1
ATOM 762 N N . LEU A 1 103 ? 3.159 42.516 18.700 1.00 38.05 103 LEU A N 1
ATOM 763 C CA . LEU A 1 103 ? 2.904 43.963 18.506 1.00 38.57 103 LEU A CA 1
ATOM 764 C C . LEU A 1 103 ? 3.555 44.805 19.624 1.00 38.66 103 LEU A C 1
ATOM 765 O O . LEU A 1 103 ? 4.119 45.861 19.361 1.00 39.91 103 LEU A O 1
ATOM 770 N N . ALA A 1 104 ? 3.489 44.331 20.861 1.00 38.80 104 ALA A N 1
ATOM 771 C CA . ALA A 1 104 ? 4.137 45.033 21.980 1.00 38.74 104 ALA A CA 1
ATOM 772 C C . ALA A 1 104 ? 5.669 44.973 21.855 1.00 38.60 104 ALA A C 1
ATOM 773 O O . ALA A 1 104 ? 6.370 45.955 22.143 1.00 37.45 104 ALA A O 1
ATOM 775 N N . SER A 1 105 ? 6.190 43.831 21.405 1.00 37.49 105 SER A N 1
ATOM 776 C CA . SER A 1 105 ? 7.643 43.676 21.234 1.00 37.91 105 SER A CA 1
ATOM 777 C C . SER A 1 105 ? 8.188 44.628 20.160 1.00 38.57 105 SER A C 1
ATOM 778 O O . SER A 1 105 ? 9.268 45.229 20.310 1.00 39.10 105 SER A O 1
ATOM 781 N N . LEU A 1 106 ? 7.448 44.779 19.079 1.00 39.09 106 LEU A N 1
ATOM 782 C CA . LEU A 1 106 ? 7.855 45.697 18.000 1.00 40.42 106 LEU A CA 1
ATOM 783 C C . LEU A 1 106 ? 7.887 47.147 18.480 1.00 42.42 106 LEU A C 1
ATOM 784 O O . LEU A 1 106 ? 8.734 47.964 18.028 1.00 43.76 106 LEU A O 1
ATOM 789 N N . GLU A 1 107 ? 6.978 47.472 19.382 1.00 43.23 107 GLU A N 1
ATOM 790 C CA . GLU A 1 107 ? 6.919 48.826 19.930 1.00 45.22 107 GLU A CA 1
ATOM 791 C C . GLU A 1 107 ? 8.088 49.143 20.865 1.00 44.89 107 GLU A C 1
ATOM 792 O O . GLU A 1 107 ? 8.529 50.282 20.913 1.00 44.39 107 GLU A O 1
ATOM 798 N N . HIS A 1 108 ? 8.602 48.142 21.585 1.00 43.60 108 HIS A N 1
ATOM 799 C CA . HIS A 1 108 ? 9.531 48.420 22.683 1.00 43.58 108 HIS A CA 1
ATOM 800 C C . HIS A 1 108 ? 10.946 47.819 22.586 1.00 43.34 108 HIS A C 1
ATOM 801 O O . HIS A 1 108 ? 11.787 48.065 23.475 1.00 42.69 108 HIS A O 1
ATOM 808 N N . SER A 1 109 ? 11.209 47.053 21.523 1.00 41.99 109 SER A N 1
ATOM 809 C CA . SER A 1 109 ? 12.508 46.394 21.328 1.00 41.96 109 SER A CA 1
ATOM 810 C C . SER A 1 109 ? 13.169 46.936 20.082 1.00 41.29 109 SER A C 1
ATOM 811 O O . SER A 1 109 ? 12.505 47.495 19.199 1.00 41.92 109 SER A O 1
ATOM 814 N N . LYS A 1 110 ? 14.475 46.761 19.985 1.00 40.55 110 LYS A N 1
ATOM 815 C CA . LYS A 1 110 ? 15.159 47.126 18.758 1.00 41.10 110 LYS A CA 1
ATOM 816 C C . LYS A 1 110 ? 15.161 45.952 17.770 1.00 39.85 110 LYS A C 1
ATOM 817 O O . LYS A 1 110 ? 15.185 46.157 16.555 1.00 40.97 110 LYS A O 1
ATOM 823 N N . ARG A 1 111 ? 15.156 44.735 18.299 1.00 37.71 111 ARG A N 1
ATOM 824 C CA . ARG A 1 111 ? 15.014 43.527 17.466 1.00 37.28 111 ARG A CA 1
ATOM 825 C C . ARG A 1 111 ? 13.980 42.576 18.053 1.00 35.10 111 ARG A C 1
ATOM 826 O O . ARG A 1 111 ? 13.931 42.337 19.260 1.00 34.78 111 ARG A O 1
ATOM 834 N N . VAL A 1 112 ? 13.152 42.021 17.193 1.00 35.55 112 VAL A N 1
ATOM 835 C CA . VAL A 1 112 ? 12.217 41.003 17.604 1.00 34.29 112 VAL A CA 1
ATOM 836 C C . VAL A 1 112 ? 12.597 39.691 16.880 1.00 35.08 112 VAL A C 1
ATOM 837 O O . VAL A 1 112 ? 12.720 39.658 15.648 1.00 35.63 112 VAL A O 1
ATOM 841 N N . CYS A 1 113 ? 12.782 38.629 17.651 1.00 34.28 113 CYS A N 1
ATOM 842 C CA . CYS A 1 113 ? 13.042 37.283 17.119 1.00 35.45 113 CYS A CA 1
ATOM 843 C C . CYS A 1 113 ? 11.686 36.577 17.203 1.00 35.18 113 CYS A C 1
ATOM 844 O O . CYS A 1 113 ? 11.145 36.351 18.282 1.00 34.56 113 CYS A O 1
ATOM 847 N N . LEU A 1 114 ? 11.118 36.269 16.064 1.00 35.34 114 LEU A N 1
ATOM 848 C CA . LEU A 1 114 ? 9.743 35.782 16.039 1.00 37.32 114 LEU A CA 1
ATOM 849 C C . LEU A 1 114 ? 9.654 34.260 15.914 1.00 38.27 114 LEU A C 1
ATOM 850 O O . LEU A 1 114 ? 9.967 33.700 14.854 1.00 38.88 114 LEU A O 1
ATOM 855 N N . ALA A 1 115 ? 9.213 33.591 16.975 1.00 39.60 115 ALA A N 1
ATOM 856 C CA . ALA A 1 115 ? 8.937 32.157 16.900 1.00 41.89 115 ALA A CA 1
ATOM 857 C C . ALA A 1 115 ? 7.422 31.876 16.728 1.00 44.05 115 ALA A C 1
ATOM 858 O O . ALA A 1 115 ? 7.025 30.968 15.953 1.00 46.90 115 ALA A O 1
ATOM 860 N N . ASN A 1 116 ? 6.579 32.697 17.348 1.00 44.56 116 ASN A N 1
ATOM 861 C CA . ASN A 1 116 ? 5.123 32.549 17.275 1.00 44.42 116 ASN A CA 1
ATOM 862 C C . ASN A 1 116 ? 4.543 32.733 15.883 1.00 45.88 116 ASN A C 1
ATOM 863 O O . ASN A 1 116 ? 4.677 33.796 15.282 1.00 45.15 116 ASN A O 1
ATOM 868 N N . LYS A 1 117 ? 3.832 31.707 15.420 1.00 46.52 117 LYS A N 1
ATOM 869 C CA . LYS A 1 117 ? 3.266 31.675 14.071 1.00 47.76 117 LYS A CA 1
ATOM 870 C C . LYS A 1 117 ? 1.928 32.383 13.941 1.00 47.53 117 LYS A C 1
ATOM 871 O O . LYS A 1 117 ? 1.623 32.993 12.898 1.00 47.19 117 LYS A O 1
ATOM 877 N N . GLU A 1 118 ? 1.114 32.268 14.982 1.00 47.60 118 GLU A N 1
ATOM 878 C CA . GLU A 1 118 ? -0.260 32.769 14.924 1.00 48.17 118 GLU A CA 1
ATOM 879 C C . GLU A 1 118 ? -0.307 34.257 14.632 1.00 46.31 118 GLU A C 1
ATOM 880 O O . GLU A 1 118 ? -1.208 34.738 13.941 1.00 46.04 118 GLU A O 1
ATOM 886 N N . SER A 1 119 ? 0.679 34.991 15.130 1.00 44.31 119 SER A N 1
ATOM 887 C CA . SER A 1 119 ? 0.748 36.434 14.902 1.00 42.58 119 SER A CA 1
ATOM 888 C C . SER A 1 119 ? 0.700 36.839 13.422 1.00 41.90 119 SER A C 1
ATOM 889 O O . SER A 1 119 ? 0.027 37.833 13.066 1.00 42.99 119 SER A O 1
ATOM 892 N N . LEU A 1 120 ? 1.403 36.114 12.558 1.00 38.66 120 LEU A N 1
ATOM 893 C CA . LEU A 1 120 ? 1.363 36.456 11.132 1.00 38.50 120 LEU A CA 1
ATOM 894 C C . LEU A 1 120 ? 0.157 35.817 10.386 1.00 37.85 120 LEU A C 1
ATOM 895 O O . LEU A 1 120 ? -0.398 36.405 9.475 1.00 38.85 120 LEU A O 1
ATOM 900 N N . VAL A 1 121 ? -0.192 34.610 10.775 1.00 37.21 121 VAL A N 1
ATOM 901 C CA . VAL A 1 121 ? -1.344 33.887 10.202 1.00 37.62 121 VAL A CA 1
ATOM 902 C C . VAL A 1 121 ? -2.628 34.695 10.408 1.00 37.87 121 VAL A C 1
ATOM 903 O O . VAL A 1 121 ? -3.325 35.029 9.443 1.00 38.49 121 VAL A O 1
ATOM 907 N N . CYS A 1 122 ? -2.895 35.089 11.655 1.00 38.42 122 CYS A N 1
ATOM 908 C CA . CYS A 1 122 ? -4.141 35.825 11.976 1.00 40.11 122 CYS A CA 1
ATOM 909 C C . CYS A 1 122 ? -4.055 37.317 11.765 1.00 39.92 122 CYS A C 1
ATOM 910 O O . CYS A 1 122 ? -5.033 37.947 11.375 1.00 40.89 122 CYS A O 1
ATOM 913 N N . GLY A 1 123 ? -2.908 37.907 12.089 1.00 39.70 123 GLY A N 1
ATOM 914 C CA . GLY A 1 123 ? -2.794 39.356 12.083 1.00 40.12 123 GLY A CA 1
ATOM 915 C C . GLY A 1 123 ? -1.574 39.910 11.380 1.00 40.89 123 GLY A C 1
ATOM 916 O O . GLY A 1 123 ? -1.091 40.976 11.751 1.00 42.33 123 GLY A O 1
ATOM 917 N N . GLY A 1 124 ? -1.069 39.201 10.374 1.00 40.04 124 GLY A N 1
ATOM 918 C CA . GLY A 1 124 ? 0.069 39.675 9.596 1.00 39.52 124 GLY A CA 1
ATOM 919 C C . GLY A 1 124 ? -0.028 41.114 9.099 1.00 40.45 124 GLY A C 1
ATOM 920 O O . GLY A 1 124 ? 0.981 41.824 9.105 1.00 39.94 124 GLY A O 1
ATOM 921 N N . PHE A 1 125 ? -1.215 41.555 8.667 1.00 40.23 125 PHE A N 1
ATOM 922 C CA . PHE A 1 125 ? -1.424 42.946 8.232 1.00 41.14 125 PHE A CA 1
ATOM 923 C C . PHE A 1 125 ? -1.200 43.970 9.335 1.00 41.06 125 PHE A C 1
ATOM 924 O O . PHE A 1 125 ? -0.746 45.075 9.067 1.00 42.31 125 PHE A O 1
ATOM 932 N N . LEU A 1 126 ? -1.543 43.620 10.569 1.00 40.98 126 LEU A N 1
ATOM 933 C CA . LEU A 1 126 ? -1.251 44.471 11.713 1.00 40.86 126 LEU A CA 1
ATOM 934 C C . LEU A 1 126 ? 0.262 44.540 12.024 1.00 41.43 126 LEU A C 1
ATOM 935 O O . LEU A 1 126 ? 0.786 45.599 12.359 1.00 41.20 126 LEU A O 1
ATOM 940 N N . VAL A 1 127 ? 0.937 43.403 11.944 1.00 42.01 127 VAL A N 1
ATOM 941 C CA . VAL A 1 127 ? 2.389 43.314 12.215 1.00 41.82 127 VAL A CA 1
ATOM 942 C C . VAL A 1 127 ? 3.144 44.127 11.171 1.00 43.05 127 VAL A C 1
ATOM 943 O O . VAL A 1 127 ? 4.021 44.924 11.516 1.00 42.58 127 VAL A O 1
ATOM 947 N N . LYS A 1 128 ? 2.765 43.964 9.902 1.00 43.27 128 LYS A N 1
ATOM 948 C CA . LYS A 1 128 ? 3.395 44.662 8.787 1.00 46.00 128 LYS A CA 1
ATOM 949 C C . LYS A 1 128 ? 3.257 46.183 8.904 1.00 45.18 128 LYS A C 1
ATOM 950 O O . LYS A 1 128 ? 4.207 46.933 8.627 1.00 44.14 128 LYS A O 1
ATOM 956 N N . LYS A 1 129 ? 2.067 46.632 9.299 1.00 44.84 129 LYS A N 1
ATOM 957 C CA . LYS A 1 129 ? 1.826 48.039 9.579 1.00 46.23 129 LYS A CA 1
ATOM 958 C C . LYS A 1 129 ? 2.731 48.552 10.716 1.00 45.79 129 LYS A C 1
ATOM 959 O O . LYS A 1 129 ? 3.363 49.592 10.588 1.00 45.47 129 LYS A O 1
ATOM 965 N N . LYS A 1 130 ? 2.803 47.814 11.814 1.00 45.43 130 LYS A N 1
ATOM 966 C CA . LYS A 1 130 ? 3.638 48.197 12.961 1.00 47.04 130 LYS A CA 1
ATOM 967 C C . LYS A 1 130 ? 5.128 48.208 12.584 1.00 47.26 130 LYS A C 1
ATOM 968 O O . LYS A 1 130 ? 5.856 49.123 12.955 1.00 47.11 130 LYS A O 1
ATOM 974 N N . LEU A 1 131 ? 5.564 47.193 11.848 1.00 47.63 131 LEU A N 1
ATOM 975 C CA . LEU A 1 131 ? 6.939 47.120 11.328 1.00 49.79 131 LEU A CA 1
ATOM 976 C C . LEU A 1 131 ? 7.327 48.330 10.490 1.00 50.99 131 LEU A C 1
ATOM 977 O O . LEU A 1 131 ? 8.434 48.862 10.635 1.00 51.99 131 LEU A O 1
ATOM 982 N N . LYS A 1 132 ? 6.429 48.759 9.604 1.00 52.00 132 LYS A N 1
ATOM 983 C CA . LYS A 1 132 ? 6.682 49.914 8.759 1.00 54.03 132 LYS A CA 1
ATOM 984 C C . LYS A 1 132 ? 6.791 51.188 9.603 1.00 54.29 132 LYS A C 1
ATOM 985 O O . LYS A 1 132 ? 7.712 51.992 9.409 1.00 54.62 132 LYS A O 1
ATOM 991 N N . GLU A 1 133 ? 5.872 51.354 10.545 1.00 53.83 133 GLU A N 1
ATOM 992 C CA . GLU A 1 133 ? 5.863 52.526 11.413 1.00 54.72 133 GLU A CA 1
ATOM 993 C C . GLU A 1 133 ? 7.072 52.615 12.349 1.00 53.44 133 GLU A C 1
ATOM 994 O O . GLU A 1 133 ? 7.666 53.677 12.470 1.00 53.29 133 GLU A O 1
ATOM 1000 N N . LYS A 1 134 ? 7.414 51.509 13.011 1.00 51.96 134 LYS A N 1
ATOM 1001 C CA . LYS A 1 134 ? 8.454 51.508 14.041 1.00 51.10 134 LYS A CA 1
ATOM 1002 C C . LYS A 1 134 ? 9.861 51.288 13.496 1.00 50.12 134 LYS A C 1
ATOM 1003 O O . LYS A 1 134 ? 10.836 51.775 14.084 1.00 50.39 134 LYS A O 1
ATOM 1009 N N . GLY A 1 135 ? 9.974 50.529 12.407 1.00 48.49 135 GLY A N 1
ATOM 1010 C CA . GLY A 1 135 ? 11.272 50.178 11.817 1.00 47.42 135 GLY A CA 1
ATOM 1011 C C . GLY A 1 135 ? 12.081 49.110 12.570 1.00 46.73 135 GLY A C 1
ATOM 1012 O O . GLY A 1 135 ? 13.254 48.874 12.279 1.00 46.67 135 GLY A O 1
ATOM 1013 N N . THR A 1 136 ? 11.452 48.446 13.530 1.00 45.74 136 THR A N 1
ATOM 1014 C CA . THR A 1 136 ? 12.102 47.421 14.350 1.00 44.96 136 THR A CA 1
ATOM 1015 C C . THR A 1 136 ? 12.616 46.277 13.484 1.00 44.41 136 THR A C 1
ATOM 1016 O O . THR A 1 136 ? 11.960 45.896 12.548 1.00 44.11 136 THR A O 1
ATOM 1020 N N . GLU A 1 137 ? 13.780 45.729 13.806 1.00 44.04 137 GLU A N 1
ATOM 1021 C CA . GLU A 1 137 ? 14.325 44.602 13.061 1.00 44.98 137 GLU A CA 1
ATOM 1022 C C . GLU A 1 137 ? 13.472 43.372 13.420 1.00 43.10 137 GLU A C 1
ATOM 1023 O O . GLU A 1 137 ? 13.136 43.183 14.579 1.00 42.40 137 GLU A O 1
ATOM 1029 N N . LEU A 1 138 ? 13.075 42.563 12.438 1.00 41.77 138 LEU A N 1
ATOM 1030 C CA . LEU A 1 138 ? 12.363 41.320 12.775 1.00 41.02 138 LEU A CA 1
ATOM 1031 C C . LEU A 1 138 ? 13.041 40.127 12.118 1.00 40.59 138 LEU A C 1
ATOM 1032 O O . LEU A 1 138 ? 13.202 40.108 10.901 1.00 41.23 138 LEU A O 1
ATOM 1037 N N . ILE A 1 139 ? 13.479 39.155 12.905 1.00 38.58 139 ILE A N 1
ATOM 1038 C CA . ILE A 1 139 ? 14.096 37.969 12.328 1.00 38.20 139 ILE A CA 1
ATOM 1039 C C . ILE A 1 139 ? 13.287 36.719 12.710 1.00 37.79 139 ILE A C 1
ATOM 1040 O O . ILE A 1 139 ? 12.989 36.523 13.882 1.00 36.27 139 ILE A O 1
ATOM 1045 N N . PRO A 1 140 ? 12.895 35.883 11.712 1.00 38.03 140 PRO A N 1
ATOM 1046 C CA . PRO A 1 140 ? 12.190 34.644 12.064 1.00 37.22 140 PRO A CA 1
ATOM 1047 C C . PRO A 1 140 ? 13.090 33.599 12.738 1.00 36.67 140 PRO A C 1
ATOM 1048 O O . PRO A 1 140 ? 14.291 33.462 12.418 1.00 35.82 140 PRO A O 1
ATOM 1052 N N . VAL A 1 141 ? 12.511 32.861 13.672 1.00 36.08 141 VAL A N 1
ATOM 1053 C CA . VAL A 1 141 ? 13.233 31.795 14.370 1.00 37.10 141 VAL A CA 1
ATOM 1054 C C . VAL A 1 141 ? 12.901 30.387 13.791 1.00 38.38 141 VAL A C 1
ATOM 1055 O O . VAL A 1 141 ? 13.681 29.450 13.878 1.00 39.22 141 VAL A O 1
ATOM 1059 N N . ASP A 1 142 ? 11.741 30.246 13.193 1.00 39.52 142 ASP A N 1
ATOM 1060 C CA . ASP A 1 142 ? 11.364 28.976 12.548 1.00 41.44 142 ASP A CA 1
ATOM 1061 C C . ASP A 1 142 ? 12.473 28.505 11.564 1.00 40.35 142 ASP A C 1
ATOM 1062 O O . ASP A 1 142 ? 13.009 29.310 10.816 1.00 38.96 142 ASP A O 1
ATOM 1067 N N . SER A 1 143 ? 12.832 27.213 11.596 1.00 39.82 143 SER A N 1
ATOM 1068 C CA . SER A 1 143 ? 13.957 26.704 10.797 1.00 40.34 143 SER A CA 1
ATOM 1069 C C . SER A 1 143 ? 13.784 27.012 9.331 1.00 39.58 143 SER A C 1
ATOM 1070 O O . SER A 1 143 ? 14.735 27.396 8.656 1.00 38.45 143 SER A O 1
ATOM 1074 N N . GLU A 1 144 ? 12.569 26.830 8.819 1.00 38.43 144 GLU A N 1
ATOM 1075 C CA . GLU A 1 144 ? 12.336 27.040 7.384 1.00 38.43 144 GLU A CA 1
ATOM 1076 C C . GLU A 1 144 ? 12.441 28.526 7.007 1.00 37.98 144 GLU A C 1
ATOM 1077 O O . GLU A 1 144 ? 13.052 28.879 5.975 1.00 37.39 144 GLU A O 1
ATOM 1086 N N . HIS A 1 145 ? 11.880 29.419 7.826 1.00 36.34 145 HIS A N 1
ATOM 1087 C CA . HIS A 1 145 ? 11.973 30.850 7.480 1.00 35.57 145 HIS A CA 1
ATOM 1088 C C . HIS A 1 145 ? 13.375 31.398 7.756 1.00 34.14 145 HIS A C 1
ATOM 1089 O O . HIS A 1 145 ? 13.819 32.328 7.100 1.00 33.74 145 HIS A O 1
ATOM 1096 N N . SER A 1 146 ? 14.074 30.822 8.716 1.00 34.20 146 SER A N 1
ATOM 1097 C CA . SER A 1 146 ? 15.472 31.250 8.937 1.00 34.90 146 SER A CA 1
ATOM 1098 C C . SER A 1 146 ? 16.315 30.909 7.708 1.00 35.28 146 SER A C 1
ATOM 1099 O O . SER A 1 146 ? 17.139 31.702 7.245 1.00 35.36 146 SER A O 1
ATOM 1102 N N . ALA A 1 147 ? 16.099 29.713 7.176 1.00 35.15 147 ALA A N 1
ATOM 1103 C CA . ALA A 1 147 ? 16.784 29.250 5.973 1.00 35.52 147 ALA A CA 1
ATOM 1104 C C . ALA A 1 147 ? 16.473 30.171 4.799 1.00 36.69 147 ALA A C 1
ATOM 1105 O O . ALA A 1 147 ? 17.391 30.686 4.131 1.00 36.77 147 ALA A O 1
ATOM 1107 N N . ILE A 1 148 ? 15.193 30.440 4.557 1.00 36.66 148 ILE A N 1
ATOM 1108 C CA . ILE A 1 148 ? 14.837 31.352 3.474 1.00 37.02 148 ILE A CA 1
ATOM 1109 C C . ILE A 1 148 ? 15.444 32.735 3.666 1.00 37.16 148 ILE A C 1
ATOM 1110 O O . ILE A 1 148 ? 15.928 33.346 2.710 1.00 37.99 148 ILE A O 1
ATOM 1115 N N . PHE A 1 149 ? 15.400 33.243 4.899 1.00 37.16 149 PHE A N 1
ATOM 1116 C CA . PHE A 1 149 ? 15.914 34.590 5.232 1.00 36.90 149 PHE A CA 1
ATOM 1117 C C . PHE A 1 149 ? 17.390 34.681 4.791 1.00 36.81 149 PHE A C 1
ATOM 1118 O O . PHE A 1 149 ? 17.839 35.709 4.299 1.00 36.11 149 PHE A O 1
ATOM 1126 N N . GLN A 1 150 ? 18.122 33.592 4.954 1.00 36.21 150 GLN A N 1
ATOM 1127 C CA . GLN A 1 150 ? 19.565 33.563 4.638 1.00 37.40 150 GLN A CA 1
ATOM 1128 C C . GLN A 1 150 ? 19.928 33.546 3.150 1.00 38.26 150 GLN A C 1
ATOM 1129 O O . GLN A 1 150 ? 21.040 33.958 2.782 1.00 39.00 150 GLN A O 1
ATOM 1135 N N . VAL A 1 151 ? 19.012 33.078 2.303 1.00 37.60 151 VAL A N 1
ATOM 1136 C CA . VAL A 1 151 ? 19.242 33.027 0.851 1.00 37.68 151 VAL A CA 1
ATOM 1137 C C . VAL A 1 151 ? 18.281 33.874 -0.017 1.00 38.87 151 VAL A C 1
ATOM 1138 O O . VAL A 1 151 ? 18.440 33.919 -1.243 1.00 38.59 151 VAL A O 1
ATOM 1142 N N . MET A 1 152 ? 17.302 34.535 0.597 1.00 38.48 152 MET A N 1
ATOM 1143 C CA . MET A 1 152 ? 16.262 35.221 -0.170 1.00 40.26 152 MET A CA 1
ATOM 1144 C C . MET A 1 152 ? 16.873 36.361 -0.971 1.00 40.65 152 MET A C 1
ATOM 1145 O O . MET A 1 152 ? 17.836 36.989 -0.521 1.00 39.54 152 MET A O 1
ATOM 1150 N N . GLU A 1 153 ? 16.336 36.602 -2.163 1.00 41.39 153 GLU A N 1
ATOM 1151 C CA . GLU A 1 153 ? 16.646 37.813 -2.915 1.00 43.38 153 GLU A CA 1
ATOM 1152 C C . GLU A 1 153 ? 15.395 38.292 -3.640 1.00 44.36 153 GLU A C 1
ATOM 1153 O O . GLU A 1 153 ? 14.426 37.565 -3.686 1.00 43.42 153 GLU A O 1
ATOM 1159 N N . PRO A 1 154 ? 15.423 39.522 -4.189 1.00 45.88 154 PRO A N 1
ATOM 1160 C CA . PRO A 1 154 ? 14.241 40.182 -4.752 1.00 47.64 154 PRO A CA 1
ATOM 1161 C C . PRO A 1 154 ? 13.601 39.451 -5.921 1.00 49.47 154 PRO A C 1
ATOM 1162 O O . PRO A 1 154 ? 12.392 39.470 -6.027 1.00 50.09 154 PRO A O 1
ATOM 1166 N N . GLU A 1 155 ? 14.374 38.827 -6.805 1.00 50.98 155 GLU A N 1
ATOM 1167 C CA . GLU A 1 155 ? 13.727 38.127 -7.902 1.00 53.62 155 GLU A CA 1
ATOM 1168 C C . GLU A 1 155 ? 13.919 36.642 -7.771 1.00 53.49 155 GLU A C 1
ATOM 1169 O O . GLU A 1 155 ? 15.017 36.127 -7.965 1.00 54.56 155 GLU A O 1
ATOM 1175 N N . VAL A 1 156 ? 12.851 35.955 -7.395 1.00 53.28 156 VAL A N 1
ATOM 1176 C CA . VAL A 1 156 ? 12.907 34.518 -7.286 1.00 52.58 156 VAL A CA 1
ATOM 1177 C C . VAL A 1 156 ? 11.843 33.953 -8.179 1.00 52.50 156 VAL A C 1
ATOM 1178 O O . VAL A 1 156 ? 10.860 34.629 -8.514 1.00 52.81 156 VAL A O 1
ATOM 1182 N N . GLU A 1 157 ? 12.053 32.712 -8.573 1.00 51.92 157 GLU A N 1
ATOM 1183 C CA . GLU A 1 157 ? 11.094 31.997 -9.358 1.00 52.41 157 GLU A CA 1
ATOM 1184 C C . GLU A 1 157 ? 10.164 31.254 -8.373 1.00 50.84 157 GLU A C 1
ATOM 1185 O O . GLU A 1 157 ? 8.950 31.323 -8.498 1.00 50.82 157 GLU A O 1
ATOM 1191 N N . LYS A 1 158 ? 10.749 30.571 -7.388 1.00 49.11 158 LYS A N 1
ATOM 1192 C CA . LYS A 1 158 ? 10.018 29.734 -6.425 1.00 47.75 158 LYS A CA 1
ATOM 1193 C C . LYS A 1 158 ? 10.775 29.714 -5.088 1.00 46.54 158 LYS A C 1
ATOM 1194 O O . LYS A 1 158 ? 12.007 29.645 -5.068 1.00 44.66 158 LYS A O 1
ATOM 1200 N N . VAL A 1 159 ? 10.031 29.738 -3.989 1.00 44.77 159 VAL A N 1
ATOM 1201 C CA . VAL A 1 159 ? 10.538 29.497 -2.651 1.00 44.50 159 VAL A CA 1
ATOM 1202 C C . VAL A 1 159 ? 10.044 28.114 -2.260 1.00 44.50 159 VAL A C 1
ATOM 1203 O O . VAL A 1 159 ? 8.837 27.839 -2.350 1.00 43.78 159 VAL A O 1
ATOM 1207 N N . VAL A 1 160 ? 10.955 27.250 -1.827 1.00 43.28 160 VAL A N 1
ATOM 1208 C CA . VAL A 1 160 ? 10.591 25.875 -1.487 1.00 44.04 160 VAL A CA 1
ATOM 1209 C C . VAL A 1 160 ? 10.759 25.721 0.002 1.00 43.97 160 VAL A C 1
ATOM 1210 O O . VAL A 1 160 ? 11.842 25.961 0.535 1.00 42.97 160 VAL A O 1
ATOM 1214 N N . LEU A 1 161 ? 9.657 25.363 0.660 1.00 43.50 161 LEU A N 1
ATOM 1215 C CA . LEU A 1 161 ? 9.647 24.936 2.042 1.00 44.40 161 LEU A CA 1
ATOM 1216 C C . LEU A 1 161 ? 9.595 23.427 2.066 1.00 45.03 161 LEU A C 1
ATOM 1217 O O . LEU A 1 161 ? 8.954 22.812 1.212 1.00 45.12 161 LEU A O 1
ATOM 1222 N N . THR A 1 162 ? 10.260 22.810 3.034 1.00 45.12 162 THR A N 1
ATOM 1223 C CA . THR A 1 162 ? 10.243 21.358 3.116 1.00 45.50 162 THR A CA 1
ATOM 1224 C C . THR A 1 162 ? 9.445 20.965 4.357 1.00 45.84 162 THR A C 1
ATOM 1225 O O . THR A 1 162 ? 9.373 21.735 5.311 1.00 45.56 162 THR A O 1
ATOM 1229 N N . ALA A 1 163 ? 8.862 19.770 4.336 1.00 46.35 163 ALA A N 1
ATOM 1230 C CA . ALA A 1 163 ? 8.058 19.276 5.449 1.00 47.47 163 ALA A CA 1
ATOM 1231 C C . ALA A 1 163 ? 8.427 17.816 5.695 1.00 48.27 163 ALA A C 1
ATOM 1232 O O . ALA A 1 163 ? 8.637 17.067 4.744 1.00 48.71 163 ALA A O 1
ATOM 1234 N N . SER A 1 164 ? 8.520 17.422 6.960 1.00 50.36 1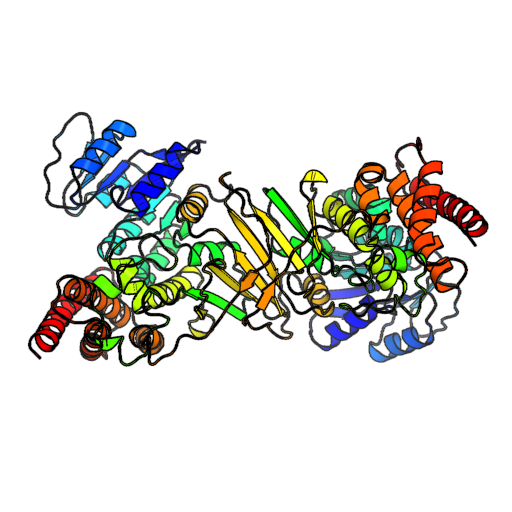64 SER A N 1
ATOM 1235 C CA . SER A 1 164 ? 8.751 16.020 7.348 1.00 52.56 164 SER A CA 1
ATOM 1236 C C . SER A 1 164 ? 7.656 15.066 6.905 1.00 53.22 164 SER A C 1
ATOM 1237 O O . SER A 1 164 ? 7.934 13.890 6.650 1.00 53.67 164 SER A O 1
ATOM 1240 N N . GLY A 1 165 ? 6.422 15.565 6.814 1.00 53.67 165 GLY A N 1
ATOM 1241 C CA . GLY A 1 165 ? 5.248 14.734 6.478 1.00 54.05 165 GLY A CA 1
ATOM 1242 C C . GLY A 1 165 ? 4.552 14.186 7.708 1.00 55.05 165 GLY A C 1
ATOM 1243 O O . GLY A 1 165 ? 3.493 13.541 7.611 1.00 55.47 165 GLY A O 1
ATOM 1244 N N . GLY A 1 166 ? 5.158 14.446 8.865 1.00 55.28 166 GLY A N 1
ATOM 1245 C CA . GLY A 1 166 ? 4.612 14.082 10.161 1.00 56.08 166 GLY A CA 1
ATOM 1246 C C . GLY A 1 166 ? 4.651 12.603 10.496 1.00 56.81 166 GLY A C 1
ATOM 1247 O O . GLY A 1 166 ? 5.018 11.767 9.665 1.00 56.30 166 GLY A O 1
ATOM 1248 N N . ALA A 1 167 ? 4.219 12.306 11.718 1.00 57.84 167 ALA A N 1
ATOM 1249 C CA . ALA A 1 167 ? 4.221 10.960 12.303 1.00 58.86 167 ALA A CA 1
ATOM 1250 C C . ALA A 1 167 ? 3.514 9.884 11.499 1.00 59.79 167 ALA A C 1
ATOM 1251 O O . ALA A 1 167 ? 3.857 8.709 11.624 1.00 60.23 167 ALA A O 1
ATOM 1253 N N . LEU A 1 168 ? 2.554 10.275 10.663 1.00 60.50 168 LEU A N 1
ATOM 1254 C CA . LEU A 1 168 ? 1.770 9.314 9.871 1.00 61.02 168 LEU A CA 1
ATOM 1255 C C . LEU A 1 168 ? 2.084 9.354 8.390 1.00 61.69 168 LEU A C 1
ATOM 1256 O O . LEU A 1 168 ? 1.283 8.918 7.565 1.00 61.60 168 LEU A O 1
ATOM 1261 N N . ARG A 1 169 ? 3.268 9.856 8.047 1.00 62.78 169 ARG A N 1
ATOM 1262 C CA . ARG A 1 169 ? 3.681 9.975 6.649 1.00 63.84 169 ARG A CA 1
ATOM 1263 C C . ARG A 1 169 ? 3.731 8.631 5.931 1.00 64.98 169 ARG A C 1
ATOM 1264 O O . ARG A 1 169 ? 3.521 8.561 4.718 1.00 64.71 169 ARG A O 1
ATOM 1272 N N . ASP A 1 170 ? 4.001 7.569 6.689 1.00 66.61 170 ASP A N 1
ATOM 1273 C CA . ASP A 1 170 ? 4.137 6.237 6.109 1.00 68.44 170 ASP A CA 1
ATOM 1274 C C . ASP A 1 170 ? 2.830 5.440 6.061 1.00 69.43 170 ASP A C 1
ATOM 1275 O O . ASP A 1 170 ? 2.599 4.715 5.085 1.00 69.87 170 ASP A O 1
ATOM 1280 N N . TRP A 1 171 ? 1.978 5.589 7.084 1.00 70.34 171 TRP A N 1
ATOM 1281 C CA . TRP A 1 171 ? 0.657 4.933 7.123 1.00 71.21 171 TRP A CA 1
ATOM 1282 C C . TRP A 1 171 ? -0.104 5.149 5.823 1.00 71.96 171 TRP A C 1
ATOM 1283 O O . TRP A 1 171 ? 0.055 6.177 5.178 1.00 72.06 171 TRP A O 1
ATOM 1294 N N . LYS A 1 172 ? -0.951 4.191 5.454 1.00 73.33 172 LYS A N 1
ATOM 1295 C CA . LYS A 1 172 ? -1.806 4.332 4.268 1.00 74.39 172 LYS A CA 1
ATOM 1296 C C . LYS A 1 172 ? -3.100 5.094 4.587 1.00 74.52 172 LYS A C 1
ATOM 1297 O O . LYS A 1 172 ? -3.492 5.200 5.752 1.00 74.44 172 LYS A O 1
ATOM 1303 N N . ILE A 1 173 ? -3.739 5.625 3.543 1.00 75.03 173 ILE A N 1
ATOM 1304 C CA . ILE A 1 173 ? -4.828 6.610 3.671 1.00 75.70 173 ILE A CA 1
ATOM 1305 C C . ILE A 1 173 ? -5.934 6.165 4.623 1.00 75.92 173 ILE A C 1
ATOM 1306 O O . ILE A 1 173 ? -6.261 6.879 5.574 1.00 75.96 173 ILE A O 1
ATOM 1311 N N . SER A 1 174 ? -6.492 4.980 4.362 1.00 76.08 174 SER A N 1
ATOM 1312 C CA . SER A 1 174 ? -7.622 4.432 5.127 1.00 75.83 174 SER A CA 1
ATOM 1313 C C . SER A 1 174 ? -7.369 4.290 6.630 1.00 75.67 174 SER A C 1
ATOM 1314 O O . SER A 1 174 ? -8.307 4.394 7.422 1.00 75.95 174 SER A O 1
ATOM 1317 N N . LYS A 1 175 ? -6.116 4.067 7.019 1.00 75.27 175 LYS A N 1
ATOM 1318 C CA . LYS A 1 175 ? -5.767 3.912 8.434 1.00 75.27 175 LYS A CA 1
ATOM 1319 C C . LYS A 1 175 ? -5.587 5.216 9.223 1.00 75.02 175 LYS A C 1
ATOM 1320 O O . LYS A 1 175 ? -5.627 5.215 10.462 1.00 74.83 175 LYS A O 1
ATOM 1326 N N . ILE A 1 176 ? -5.386 6.321 8.507 1.00 74.74 176 ILE A N 1
ATOM 1327 C CA . ILE A 1 176 ? -5.116 7.634 9.127 1.00 74.43 176 ILE A CA 1
ATOM 1328 C C . ILE A 1 176 ? -6.326 8.220 9.894 1.00 74.20 176 ILE A C 1
ATOM 1329 O O . ILE A 1 176 ? -6.173 8.699 11.017 1.00 73.97 176 ILE A O 1
ATOM 1334 N N . ASP A 1 177 ? -7.518 8.146 9.309 1.00 74.32 177 ASP A N 1
ATOM 1335 C CA . ASP A 1 177 ? -8.750 8.607 9.978 1.00 74.75 177 ASP A CA 1
ATOM 1336 C C . ASP A 1 177 ? -8.835 8.123 11.424 1.00 74.49 177 ASP A C 1
ATOM 1337 O O . ASP A 1 177 ? -9.144 8.896 12.325 1.00 73.92 177 ASP A O 1
ATOM 1342 N N . ARG A 1 178 ? -8.521 6.850 11.640 1.00 74.70 178 ARG A N 1
ATOM 1343 C CA . ARG A 1 178 ? -8.742 6.206 12.936 1.00 75.40 178 ARG A CA 1
ATOM 1344 C C . ARG A 1 178 ? -7.646 6.434 13.976 1.00 75.09 178 ARG A C 1
ATOM 1345 O O . ARG A 1 178 ? -7.831 6.082 15.142 1.00 75.11 178 ARG A O 1
ATOM 1353 N N . ALA A 1 179 ? -6.525 7.036 13.563 1.00 74.83 179 ALA A N 1
ATOM 1354 C CA . ALA A 1 179 ? -5.338 7.196 14.416 1.00 73.97 179 ALA A CA 1
ATOM 1355 C C . ALA A 1 179 ? -5.607 7.895 15.745 1.00 73.74 179 ALA A C 1
ATOM 1356 O O . ALA A 1 179 ? -6.421 8.810 15.825 1.00 73.27 179 ALA A O 1
ATOM 1358 N N . ARG A 1 180 ? -4.900 7.443 16.779 1.00 73.66 180 ARG A N 1
ATOM 1359 C CA . ARG A 1 180 ? -5.021 7.958 18.140 1.00 73.40 180 ARG A CA 1
ATOM 1360 C C . ARG A 1 180 ? -3.790 8.793 18.487 1.00 72.73 180 ARG A C 1
ATOM 1361 O O . ARG A 1 180 ? -2.801 8.752 17.762 1.00 72.56 180 ARG A O 1
ATOM 1369 N N . PRO A 1 181 ? -3.847 9.562 19.587 1.00 72.25 181 PRO A N 1
ATOM 1370 C CA . PRO A 1 181 ? -2.670 10.281 20.067 1.00 72.23 181 PRO A CA 1
ATOM 1371 C C . PRO A 1 181 ? -1.410 9.404 20.228 1.00 72.42 181 PRO A C 1
ATOM 1372 O O . PRO A 1 181 ? -0.295 9.880 19.994 1.00 72.41 181 PRO A O 1
ATOM 1376 N N . GLU A 1 182 ? -1.592 8.135 20.594 0.50 72.04 182 GLU A N 1
ATOM 1377 C CA . GLU A 1 182 ? -0.471 7.211 20.801 0.50 71.70 182 GLU A CA 1
ATOM 1378 C C . GLU A 1 182 ? 0.145 6.760 19.475 0.50 71.31 182 GLU A C 1
ATOM 1379 O O . GLU A 1 182 ? 0.879 5.775 19.409 0.50 71.29 182 GLU A O 1
ATOM 1385 N N . ASP A 1 183 ? -0.149 7.496 18.415 0.50 70.90 183 ASP A N 1
ATOM 1386 C CA . ASP A 1 183 ? 0.349 7.137 17.102 0.50 70.59 183 ASP A CA 1
ATOM 1387 C C . ASP A 1 183 ? 0.872 8.374 16.404 0.50 70.41 183 ASP A C 1
ATOM 1388 O O . ASP A 1 183 ? 1.537 8.287 15.375 0.50 70.43 183 ASP A O 1
ATOM 1393 N N . VAL A 1 184 ? 0.578 9.529 16.987 0.50 70.17 184 VAL A N 1
ATOM 1394 C CA . VAL A 1 184 ? 0.948 10.804 16.396 0.50 69.91 184 VAL A CA 1
ATOM 1395 C C . VAL A 1 184 ? 2.163 11.358 17.129 0.50 70.00 184 VAL A C 1
ATOM 1396 O O . VAL A 1 184 ? 2.950 12.123 16.573 0.50 70.08 184 VAL A O 1
ATOM 1400 N N . LEU A 1 185 ? 2.316 10.966 18.384 0.50 69.93 185 LEU A N 1
ATOM 1401 C CA . LEU A 1 185 ? 3.508 11.326 19.133 0.50 70.00 185 LEU A CA 1
ATOM 1402 C C . LEU A 1 185 ? 4.480 10.142 19.120 0.50 70.06 185 LEU A C 1
ATOM 1403 O O . LEU A 1 185 ? 4.230 9.132 19.780 0.50 70.14 185 LEU A O 1
ATOM 1408 N N . LYS A 1 186 ? 5.573 10.228 18.362 0.50 70.22 186 LYS A N 1
ATOM 1409 C CA . LYS A 1 186 ? 5.930 11.359 17.503 0.50 70.08 186 LYS A CA 1
ATOM 1410 C C . LYS A 1 186 ? 7.122 10.871 16.675 0.50 69.88 186 LYS A C 1
ATOM 1411 O O . LYS A 1 186 ? 7.505 9.710 16.810 0.50 70.04 186 LYS A O 1
ATOM 1417 N N . HIS A 1 187 ? 7.714 11.698 15.809 0.50 69.69 187 HIS A N 1
ATOM 1418 C CA . HIS A 1 187 ? 7.173 12.964 15.330 0.50 69.05 187 HIS A CA 1
ATOM 1419 C C . HIS A 1 187 ? 7.350 13.014 13.810 0.50 68.42 187 HIS A C 1
ATOM 1420 O O . HIS A 1 187 ? 6.513 13.581 13.107 0.50 68.62 187 HIS A O 1
ATOM 1427 N N . PRO A 1 188 ? 8.451 12.433 13.295 0.50 67.62 188 PRO A N 1
ATOM 1428 C CA . PRO A 1 188 ? 9.626 11.894 13.957 0.50 66.95 188 PRO A CA 1
ATOM 1429 C C . PRO A 1 188 ? 10.942 12.642 13.632 0.50 66.40 188 PRO A C 1
ATOM 1430 O O . PRO A 1 188 ? 11.986 12.003 13.482 0.50 66.18 188 PRO A O 1
ATOM 1434 N N . VAL A 1 189 ? 10.904 13.966 13.515 0.50 65.54 189 VAL A N 1
ATOM 1435 C CA . VAL A 1 189 ? 12.091 14.713 13.072 0.50 64.89 189 VAL A CA 1
ATOM 1436 C C . VAL A 1 189 ? 12.533 15.777 14.082 0.50 64.39 189 VAL A C 1
ATOM 1437 O O . VAL A 1 189 ? 13.733 15.993 14.293 0.50 63.94 189 VAL A O 1
ATOM 1441 N N . TRP A 1 190 ? 11.552 16.426 14.704 0.50 63.91 190 TRP A N 1
ATOM 1442 C CA . TRP A 1 190 ? 11.797 17.548 15.606 0.50 63.48 190 TRP A CA 1
ATOM 1443 C C . TRP A 1 190 ? 11.315 17.262 17.025 0.50 63.69 190 TRP A C 1
ATOM 1444 O O . TRP A 1 190 ? 10.328 16.551 17.222 0.50 63.56 190 TRP A O 1
ATOM 1455 N N . ASN A 1 191 ? 12.011 17.838 18.003 0.50 63.90 191 ASN A N 1
ATOM 1456 C CA . ASN A 1 191 ? 11.613 17.754 19.407 0.50 64.30 191 ASN A CA 1
ATOM 1457 C C . ASN A 1 191 ? 10.771 18.956 19.844 0.50 64.51 191 ASN A C 1
ATOM 1458 O O . ASN A 1 191 ? 11.305 19.974 20.295 0.50 64.38 191 ASN A O 1
ATOM 1463 N N . MET A 1 192 ? 9.451 18.824 19.727 0.50 64.93 192 MET A N 1
ATOM 1464 C CA . MET A 1 192 ? 8.553 19.964 19.890 0.50 65.40 192 MET A CA 1
ATOM 1465 C C . MET A 1 192 ? 7.364 19.661 20.808 0.50 65.82 192 MET A C 1
ATOM 1466 O O . MET A 1 192 ? 7.094 18.501 21.125 0.50 65.51 192 MET A O 1
ATOM 1471 N N . GLY A 1 193 ? 6.656 20.718 21.219 1.00 66.54 193 GLY A N 1
ATOM 1472 C CA . GLY A 1 193 ? 5.413 20.596 22.005 1.00 67.30 193 GLY A CA 1
ATOM 1473 C C . GLY A 1 193 ? 4.354 19.699 21.371 1.00 67.28 193 GLY A C 1
ATOM 1474 O O . GLY A 1 193 ? 4.397 19.424 20.173 1.00 67.44 193 GLY A O 1
ATOM 1475 N N . ALA A 1 194 ? 3.398 19.245 22.177 1.00 67.39 194 ALA A N 1
ATOM 1476 C CA . ALA A 1 194 ? 2.379 18.303 21.708 1.00 66.88 194 ALA A CA 1
ATOM 1477 C C . ALA A 1 194 ? 1.539 18.814 20.520 1.00 66.40 194 ALA A C 1
ATOM 1478 O O . ALA A 1 194 ? 1.212 18.036 19.622 1.00 66.55 194 ALA A O 1
ATOM 1480 N N . ARG A 1 195 ? 1.217 20.105 20.508 1.00 65.55 195 ARG A N 1
ATOM 1481 C CA . ARG A 1 195 ? 0.401 20.687 19.442 1.00 65.17 195 ARG A CA 1
ATOM 1482 C C . ARG A 1 195 ? 1.126 20.675 18.088 1.00 63.89 195 ARG A C 1
ATOM 1483 O O . ARG A 1 195 ? 0.538 20.325 17.061 1.00 63.21 195 ARG A O 1
ATOM 1491 N N . ILE A 1 196 ? 2.403 21.064 18.089 1.00 62.30 196 ILE A N 1
ATOM 1492 C CA . ILE A 1 196 ? 3.143 21.204 16.842 1.00 60.84 196 ILE A CA 1
ATOM 1493 C C . ILE A 1 196 ? 3.298 19.842 16.228 1.00 59.41 196 ILE A C 1
ATOM 1494 O O . ILE A 1 196 ? 3.235 19.685 15.009 1.00 59.19 196 ILE A O 1
ATOM 1499 N N . THR A 1 197 ? 3.450 18.838 17.081 1.00 57.94 197 THR A N 1
ATOM 1500 C CA . THR A 1 197 ? 3.544 17.473 16.615 1.00 56.79 197 THR A CA 1
ATOM 1501 C C . THR A 1 197 ? 2.269 17.036 15.884 1.00 55.64 197 THR A C 1
ATOM 1502 O O . THR A 1 197 ? 2.339 16.384 14.845 1.00 55.29 197 THR A O 1
ATOM 1506 N N . VAL A 1 198 ? 1.103 17.401 16.418 1.00 53.63 198 VAL A N 1
ATOM 1507 C CA . VAL A 1 198 ? -0.147 17.071 15.713 1.00 51.85 198 VAL A CA 1
ATOM 1508 C C . VAL A 1 198 ? -0.247 17.889 14.421 1.00 50.63 198 VAL A C 1
ATOM 1509 O O . VAL A 1 198 ? -0.558 17.349 13.350 1.00 51.10 198 VAL A O 1
ATOM 1513 N N . ASP A 1 199 ? 0.075 19.176 14.524 1.00 49.52 199 ASP A N 1
ATOM 1514 C CA . ASP A 1 199 ? 0.104 20.071 13.372 1.00 49.19 199 ASP A CA 1
ATOM 1515 C C . ASP A 1 199 ? 1.029 19.589 12.229 1.00 48.19 199 ASP A C 1
ATOM 1516 O O . ASP A 1 199 ? 0.704 19.800 11.078 1.00 47.90 199 ASP A O 1
ATOM 1521 N N . SER A 1 200 ? 2.144 18.918 12.535 1.00 48.14 200 SER A N 1
ATOM 1522 C CA . SER A 1 200 ? 3.036 18.387 11.473 1.00 48.66 200 SER A CA 1
ATOM 1523 C C . SER A 1 200 ? 2.431 17.185 10.789 1.00 48.23 200 SER A C 1
ATOM 1524 O O . SER A 1 200 ? 2.662 16.955 9.595 1.00 48.47 200 SER A O 1
ATOM 1527 N N . ALA A 1 201 ? 1.669 16.413 11.561 1.00 47.43 201 ALA A N 1
ATOM 1528 C CA . ALA A 1 201 ? 0.991 15.222 11.049 1.00 47.26 201 ALA A CA 1
ATOM 1529 C C . ALA A 1 201 ? -0.184 15.555 10.104 1.00 47.00 201 ALA A C 1
ATOM 1530 O O . ALA A 1 201 ? -0.407 14.852 9.133 1.00 47.26 201 ALA A O 1
ATOM 1532 N N . THR A 1 202 ? -0.890 16.652 10.376 1.00 47.16 202 THR A N 1
ATOM 1533 C CA . THR A 1 202 ? -1.967 17.153 9.501 1.00 47.03 202 THR A CA 1
ATOM 1534 C C . THR A 1 202 ? -1.438 18.096 8.438 1.00 46.83 202 THR A C 1
ATOM 1535 O O . THR A 1 202 ? -2.122 18.382 7.450 1.00 45.98 202 THR A O 1
ATOM 1539 N N . MET A 1 203 ? -0.203 18.555 8.647 1.00 46.12 203 MET A N 1
ATOM 1540 C CA . MET A 1 203 ? 0.416 19.618 7.839 1.00 46.21 203 MET A CA 1
ATOM 1541 C C . MET A 1 203 ? -0.236 20.993 7.958 1.00 44.58 203 MET A C 1
ATOM 1542 O O . MET A 1 203 ? 0.010 21.895 7.152 1.00 44.07 203 MET A O 1
ATOM 1547 N N . VAL A 1 204 ? -1.009 21.170 9.028 1.00 43.74 204 VAL A N 1
ATOM 1548 C CA . VAL A 1 204 ? -1.479 22.485 9.391 1.00 42.44 204 VAL A CA 1
ATOM 1549 C C . VAL A 1 204 ? -0.275 23.369 9.708 1.00 42.30 204 VAL A C 1
ATOM 1550 O O . VAL A 1 204 ? -0.260 24.553 9.369 1.00 42.40 204 VAL A O 1
ATOM 1554 N N . ASN A 1 205 ? 0.757 22.795 10.304 1.00 42.58 205 ASN A N 1
ATOM 1555 C CA . ASN A 1 205 ? 1.952 23.609 10.583 1.00 42.53 205 ASN A CA 1
ATOM 1556 C C . ASN A 1 205 ? 2.555 24.183 9.332 1.00 42.16 205 ASN A C 1
ATOM 1557 O O . ASN A 1 205 ? 2.913 25.355 9.277 1.00 42.16 205 ASN A O 1
ATOM 1565 N N . LYS A 1 206 ? 2.646 23.355 8.309 1.00 42.11 206 LYS A N 1
ATOM 1566 C CA . LYS A 1 206 ? 3.170 23.807 7.050 1.00 41.67 206 LYS A CA 1
ATOM 1567 C C . LYS A 1 206 ? 2.267 24.832 6.381 1.00 40.89 206 LYS A C 1
ATOM 1568 O O . LYS A 1 206 ? 2.760 25.749 5.703 1.00 39.62 206 LYS A O 1
ATOM 1574 N N . ALA A 1 207 ? 0.939 24.678 6.534 1.00 39.28 207 ALA A N 1
ATOM 1575 C CA . ALA A 1 207 ? 0.004 25.715 6.056 1.00 38.49 207 ALA A CA 1
ATOM 1576 C C . ALA A 1 207 ? 0.284 27.051 6.748 1.00 38.18 207 ALA A C 1
ATOM 1577 O O . ALA A 1 207 ? 0.307 28.115 6.094 1.00 37.44 207 ALA A O 1
ATOM 1579 N N . PHE A 1 208 ? 0.514 27.014 8.063 1.00 37.62 208 PHE A N 1
ATOM 1580 C CA . PHE A 1 208 ? 0.875 28.260 8.753 1.00 38.39 208 PHE A CA 1
ATOM 1581 C C . PHE A 1 208 ? 2.176 28.838 8.163 1.00 38.56 208 PHE A C 1
ATOM 1582 O O . PHE A 1 208 ? 2.281 30.032 7.970 1.00 37.54 208 PHE A O 1
ATOM 1590 N N . GLU A 1 209 ? 3.151 27.976 7.868 1.00 38.90 209 GLU A N 1
ATOM 1591 C CA . GLU A 1 209 ? 4.469 28.457 7.393 1.00 40.04 209 GLU A CA 1
ATOM 1592 C C . GLU A 1 209 ? 4.412 29.112 6.019 1.00 39.12 209 GLU A C 1
ATOM 1593 O O . GLU A 1 209 ? 5.150 30.066 5.744 1.00 39.78 209 GLU A O 1
ATOM 1599 N N . VAL A 1 210 ? 3.535 28.606 5.152 1.00 38.23 210 VAL A N 1
ATOM 1600 C CA . VAL A 1 210 ? 3.291 29.234 3.853 1.00 37.27 210 VAL A CA 1
ATOM 1601 C C . VAL A 1 210 ? 2.752 30.646 4.012 1.00 36.85 210 VAL A C 1
ATOM 1602 O O . VAL A 1 210 ? 3.257 31.563 3.398 1.00 36.64 210 VAL A O 1
ATOM 1606 N N . LEU A 1 211 ? 1.731 30.816 4.849 1.00 36.44 211 LEU A N 1
ATOM 1607 C CA . LEU A 1 211 ? 1.184 32.134 5.128 1.00 36.52 211 LEU A CA 1
ATOM 1608 C C . LEU A 1 211 ? 2.233 33.023 5.798 1.00 36.57 211 LEU A C 1
ATOM 1609 O O . LEU A 1 211 ? 2.294 34.211 5.560 1.00 36.95 211 LEU A O 1
ATOM 1614 N N . GLU A 1 212 ? 3.023 32.459 6.690 1.00 36.86 212 GLU A N 1
ATOM 1615 C CA . GLU A 1 212 ? 4.110 33.242 7.329 1.00 38.21 212 GLU A CA 1
ATOM 1616 C C . GLU A 1 212 ? 5.157 33.726 6.335 1.00 37.49 212 GLU A C 1
ATOM 1617 O O . GLU A 1 212 ? 5.561 34.894 6.382 1.00 37.91 212 GLU A O 1
ATOM 1623 N N . ALA A 1 213 ? 5.524 32.858 5.391 1.00 37.83 213 ALA A N 1
ATOM 1624 C CA . ALA A 1 213 ? 6.477 33.177 4.317 1.00 38.50 213 ALA A CA 1
ATOM 1625 C C . ALA A 1 213 ? 5.940 34.249 3.385 1.00 40.23 213 ALA A C 1
ATOM 1626 O O . ALA A 1 213 ? 6.697 35.112 2.911 1.00 40.15 213 ALA A O 1
ATOM 1628 N N . MET A 1 214 ? 4.626 34.228 3.125 1.00 40.32 214 MET A N 1
ATOM 1629 C CA . MET A 1 214 ? 4.009 35.267 2.317 1.00 41.89 214 MET A CA 1
ATOM 1630 C C . MET A 1 214 ? 4.105 36.636 2.993 1.00 42.03 214 MET A C 1
ATOM 1631 O O . MET A 1 214 ? 4.418 37.631 2.335 1.00 42.23 214 MET A O 1
ATOM 1636 N N . GLU A 1 215 ? 3.832 36.681 4.297 1.00 41.09 215 GLU A N 1
ATOM 1637 C CA . GLU A 1 215 ? 3.935 37.907 5.084 1.00 41.53 215 GLU A CA 1
ATOM 1638 C C . GLU A 1 215 ? 5.385 38.386 5.202 1.00 41.28 215 GLU A C 1
ATOM 1639 O O . GLU A 1 215 ? 5.658 39.551 4.959 1.00 42.75 215 GLU A O 1
ATOM 1645 N N . LEU A 1 216 ? 6.286 37.497 5.614 1.00 39.82 216 LEU A N 1
ATOM 1646 C CA . LEU A 1 216 ? 7.675 37.867 5.912 1.00 40.96 216 LEU A CA 1
ATOM 1647 C C . LEU A 1 216 ? 8.403 38.324 4.661 1.00 41.63 216 LEU A C 1
ATOM 1648 O O . LEU A 1 216 ? 9.166 39.279 4.719 1.00 42.68 216 LEU A O 1
ATOM 1653 N N . PHE A 1 217 ? 8.200 37.619 3.542 1.00 41.56 217 PHE A N 1
ATOM 1654 C CA . PHE A 1 217 ? 9.017 37.846 2.349 1.00 42.37 217 PHE A CA 1
ATOM 1655 C C . PHE A 1 217 ? 8.247 38.472 1.174 1.00 43.78 217 PHE A C 1
ATOM 1656 O O . PHE A 1 217 ? 8.748 38.495 0.054 1.00 43.65 217 PHE A O 1
ATOM 1664 N N . GLU A 1 218 ? 7.045 38.978 1.459 1.00 45.46 218 GLU A N 1
ATOM 1665 C CA . GLU A 1 218 ? 6.118 39.569 0.472 1.00 47.93 218 GLU A CA 1
ATOM 1666 C C . GLU A 1 218 ? 5.985 38.739 -0.804 1.00 48.12 218 GLU A C 1
ATOM 1667 O O . GLU A 1 218 ? 6.030 39.259 -1.917 1.00 48.50 218 GLU A O 1
ATOM 1673 N N . LEU A 1 219 ? 5.845 37.436 -0.620 1.00 47.66 219 LEU A N 1
ATOM 1674 C CA . LEU A 1 219 ? 5.737 36.497 -1.721 1.00 47.40 219 LEU A CA 1
ATOM 1675 C C . LEU A 1 219 ? 4.296 36.283 -2.081 1.00 47.80 219 LEU A C 1
ATOM 1676 O O . LEU A 1 219 ? 3.470 36.101 -1.182 1.00 48.53 219 LEU A O 1
ATOM 1681 N N . PRO A 1 220 ? 3.978 36.283 -3.395 1.00 47.94 220 PRO A N 1
ATOM 1682 C CA . PRO A 1 220 ? 2.633 35.840 -3.727 1.00 48.11 220 PRO A CA 1
ATOM 1683 C C . PRO A 1 220 ? 2.497 34.351 -3.441 1.00 47.67 220 PRO A C 1
ATOM 1684 O O . PRO A 1 220 ? 3.487 33.605 -3.482 1.00 47.28 220 PRO A O 1
ATOM 1688 N N . PHE A 1 221 ? 1.280 33.921 -3.142 1.00 47.31 221 PHE A N 1
ATOM 1689 C CA . PHE A 1 221 ? 1.010 32.520 -2.890 1.00 47.19 221 PHE A CA 1
ATOM 1690 C C . PHE A 1 221 ? 1.595 31.618 -3.966 1.00 47.21 221 PHE A C 1
ATOM 1691 O O . PHE A 1 221 ? 2.136 30.557 -3.673 1.00 46.56 221 PHE A O 1
ATOM 1699 N N . GLU A 1 222 ? 1.492 32.055 -5.214 1.00 47.93 222 GLU A N 1
ATOM 1700 C CA . GLU A 1 222 ? 1.881 31.226 -6.345 1.00 49.19 222 GLU A CA 1
ATOM 1701 C C . GLU A 1 222 ? 3.394 31.010 -6.466 1.00 49.08 222 GLU A C 1
ATOM 1702 O O . GLU A 1 222 ? 3.829 30.136 -7.215 1.00 49.51 222 GLU A O 1
ATOM 1708 N N . LYS A 1 223 ? 4.189 31.772 -5.714 1.00 48.50 223 LYS A N 1
ATOM 1709 C CA . LYS A 1 223 ? 5.652 31.584 -5.760 1.00 48.32 223 LYS A CA 1
ATOM 1710 C C . LYS A 1 223 ? 6.188 30.646 -4.687 1.00 48.15 223 LYS A C 1
ATOM 1711 O O . LYS A 1 223 ? 7.392 30.434 -4.607 1.00 47.50 223 LYS A O 1
ATOM 1717 N N . ILE A 1 224 ? 5.300 30.095 -3.860 1.00 47.31 224 ILE A N 1
ATOM 1718 C CA . ILE A 1 224 ? 5.690 29.198 -2.793 1.00 47.33 224 ILE A CA 1
ATOM 1719 C C . ILE A 1 224 ? 5.363 27.754 -3.170 1.00 48.44 224 ILE A C 1
ATOM 1720 O O . ILE A 1 224 ? 4.315 27.492 -3.732 1.00 47.49 224 ILE A O 1
ATOM 1725 N N . GLU A 1 225 ? 6.262 26.821 -2.880 1.00 48.63 225 GLU A N 1
ATOM 1726 C CA . GLU A 1 225 ? 5.916 25.414 -3.016 1.00 50.92 225 GLU A CA 1
ATOM 1727 C C . GLU A 1 225 ? 6.407 24.649 -1.812 1.00 49.27 225 GLU A C 1
ATOM 1728 O O . GLU A 1 225 ? 7.399 25.015 -1.189 1.00 50.08 225 GLU A O 1
ATOM 1734 N N . VAL A 1 226 ? 5.691 23.601 -1.457 1.00 47.86 226 VAL A N 1
ATOM 1735 C CA . VAL A 1 226 ? 6.045 22.803 -0.311 1.00 46.57 226 VAL A CA 1
ATOM 1736 C C . VAL A 1 226 ? 6.356 21.378 -0.795 1.00 47.45 226 VAL A C 1
ATOM 1737 O O . VAL A 1 226 ? 5.594 20.800 -1.579 1.00 46.60 226 VAL A O 1
ATOM 1741 N N . LYS A 1 227 ? 7.465 20.820 -0.328 1.00 47.28 227 LYS A N 1
ATOM 1742 C CA . LYS A 1 227 ? 7.809 19.445 -0.684 1.00 48.25 227 LYS A CA 1
ATOM 1743 C C . LYS A 1 227 ? 7.991 18.659 0.586 1.00 48.29 227 LYS A C 1
ATOM 1744 O O . LYS A 1 227 ? 8.497 19.181 1.581 1.00 47.84 227 LYS A O 1
ATOM 1750 N N . ILE A 1 228 ? 7.554 17.407 0.571 1.00 49.15 228 ILE A N 1
ATOM 1751 C CA . ILE A 1 228 ? 7.876 16.484 1.653 1.00 50.05 228 ILE A CA 1
ATOM 1752 C C . ILE A 1 228 ? 9.306 16.021 1.433 1.00 50.25 228 ILE A C 1
ATOM 1753 O O . ILE A 1 228 ? 9.678 15.635 0.335 1.00 50.40 228 ILE A O 1
ATOM 1758 N N . HIS A 1 229 ? 10.091 16.072 2.495 1.00 51.69 229 HIS A N 1
ATOM 1759 C CA . HIS A 1 229 ? 11.526 15.850 2.430 1.00 52.61 229 HIS A CA 1
ATOM 1760 C C . HIS A 1 229 ? 11.883 15.017 3.633 1.00 53.65 229 HIS A C 1
ATOM 1761 O O . HIS A 1 229 ? 12.099 15.556 4.714 1.00 54.44 229 HIS A O 1
ATOM 1768 N N . ARG A 1 230 ? 11.939 13.702 3.436 1.00 56.12 230 ARG A N 1
ATOM 1769 C CA . ARG A 1 230 ? 12.028 12.717 4.526 1.00 58.52 230 ARG A CA 1
ATOM 1770 C C . ARG A 1 230 ? 13.139 12.995 5.514 1.00 58.96 230 ARG A C 1
ATOM 1771 O O . ARG A 1 230 ? 12.910 13.043 6.737 1.00 60.18 230 ARG A O 1
ATOM 1779 N N . GLU A 1 231 ? 14.345 13.184 4.978 1.00 59.12 231 GLU A N 1
ATOM 1780 C CA . GLU A 1 231 ? 15.557 13.294 5.807 1.00 58.86 231 GLU A CA 1
ATOM 1781 C C . GLU A 1 231 ? 15.709 14.549 6.667 1.00 57.99 231 GLU A C 1
ATOM 1782 O O . GLU A 1 231 ? 16.468 14.551 7.639 1.00 58.72 231 GLU A O 1
ATOM 1788 N N . GLY A 1 232 ? 14.990 15.606 6.321 1.00 56.37 232 GLY A N 1
ATOM 1789 C CA . GLY A 1 232 ? 14.940 16.809 7.145 1.00 55.65 232 GLY A CA 1
ATOM 1790 C C . GLY A 1 232 ? 16.255 17.575 7.219 1.00 54.39 232 GLY A C 1
ATOM 1791 O O . GLY A 1 232 ? 16.540 18.236 8.228 1.00 55.10 232 GLY A O 1
ATOM 1792 N N . LEU A 1 233 ? 17.054 17.460 6.157 1.00 52.31 233 LEU A N 1
ATOM 1793 C CA . LEU A 1 233 ? 18.341 18.176 6.035 1.00 50.18 233 LEU A CA 1
ATOM 1794 C C . LEU A 1 233 ? 18.223 19.549 5.377 1.00 47.03 233 LEU A C 1
ATOM 1795 O O . LEU A 1 233 ? 18.776 20.517 5.883 1.00 45.92 233 LEU A O 1
ATOM 1800 N N . VAL A 1 234 ? 17.528 19.607 4.250 1.00 45.07 234 VAL A N 1
ATOM 1801 C CA . VAL A 1 234 ? 17.240 20.866 3.540 1.00 43.85 234 VAL A CA 1
ATOM 1802 C C . VAL A 1 234 ? 16.083 21.574 4.237 1.00 43.89 234 VAL A C 1
ATOM 1803 O O . VAL A 1 234 ? 14.970 21.015 4.313 1.00 42.65 234 VAL A O 1
ATOM 1807 N N . HIS A 1 235 ? 16.332 22.784 4.748 1.00 42.85 235 HIS A N 1
ATOM 1808 C CA . HIS A 1 235 ? 15.281 23.545 5.452 1.00 44.20 235 HIS A CA 1
ATOM 1809 C C . HIS A 1 235 ? 14.585 24.580 4.587 1.00 43.40 235 HIS A C 1
ATOM 1810 O O . HIS A 1 235 ? 13.479 25.015 4.894 1.00 45.28 235 HIS A O 1
ATOM 1817 N N . GLY A 1 236 ? 15.194 24.952 3.474 1.00 42.60 236 GLY A N 1
ATOM 1818 C CA . GLY A 1 236 ? 14.558 25.890 2.572 1.00 40.20 236 GLY A CA 1
ATOM 1819 C C . GLY A 1 236 ? 15.421 26.013 1.347 1.00 40.73 236 GLY A C 1
ATOM 1820 O O . GLY A 1 236 ? 16.638 25.753 1.409 1.00 40.72 236 GLY A O 1
ATOM 1821 N N . ALA A 1 237 ? 14.800 26.379 0.228 1.00 39.79 237 ALA A N 1
ATOM 1822 C CA . ALA A 1 237 ? 15.535 26.586 -1.010 1.00 40.01 237 ALA A CA 1
ATOM 1823 C C . ALA A 1 237 ? 14.862 27.712 -1.766 1.00 39.96 237 ALA A C 1
ATOM 1824 O O . ALA A 1 237 ? 13.639 27.918 -1.638 1.00 38.91 237 ALA A O 1
ATOM 1826 N N . VAL A 1 238 ? 15.652 28.470 -2.514 1.00 39.57 238 VAL A N 1
ATOM 1827 C CA . VAL A 1 238 ? 15.103 29.458 -3.420 1.00 40.30 238 VAL A CA 1
ATOM 1828 C C . VAL A 1 238 ? 15.589 29.112 -4.813 1.00 41.08 238 VAL A C 1
ATOM 1829 O O . VAL A 1 238 ? 16.798 28.920 -5.035 1.00 40.79 238 VAL A O 1
ATOM 1833 N N . VAL A 1 239 ? 14.630 29.019 -5.718 1.00 40.70 239 VAL A N 1
ATOM 1834 C CA . VAL A 1 239 ? 14.841 28.729 -7.133 1.00 41.93 239 VAL A CA 1
ATOM 1835 C C . VAL A 1 239 ? 14.833 30.064 -7.860 1.00 42.36 239 VAL A C 1
ATOM 1836 O O . VAL A 1 239 ? 13.878 30.831 -7.755 1.00 42.36 239 VAL A O 1
ATOM 1840 N N . LEU A 1 240 ? 15.927 30.371 -8.547 1.00 42.52 240 LEU A N 1
ATOM 1841 C CA . LEU A 1 240 ? 16.094 31.665 -9.185 1.00 42.38 240 LEU A CA 1
ATOM 1842 C C . LEU A 1 240 ? 15.780 31.515 -10.664 1.00 43.20 240 LEU A C 1
ATOM 1843 O O . LEU A 1 240 ? 15.808 30.394 -11.165 1.00 42.75 240 LEU A O 1
ATOM 1848 N N . PRO A 1 241 ? 15.490 32.633 -11.363 1.00 43.92 241 PRO A N 1
ATOM 1849 C CA . PRO A 1 241 ? 15.103 32.602 -12.788 1.00 45.07 241 PRO A CA 1
ATOM 1850 C C . PRO A 1 241 ? 16.201 32.095 -13.743 1.00 46.14 241 PRO A C 1
ATOM 1851 O O . PRO A 1 241 ? 15.884 31.676 -14.864 1.00 46.54 241 PRO A O 1
ATOM 1855 N N . ASP A 1 242 ? 17.466 32.082 -13.298 1.00 46.55 242 ASP A N 1
ATOM 1856 C CA . ASP A 1 242 ? 18.593 31.657 -14.156 1.00 46.33 242 ASP A CA 1
ATOM 1857 C C . ASP A 1 242 ? 18.989 30.171 -14.140 1.00 45.94 242 ASP A C 1
ATOM 1858 O O . ASP A 1 242 ? 19.862 29.766 -14.892 1.00 46.32 242 ASP A O 1
ATOM 1863 N N . GLY A 1 243 ? 18.365 29.356 -13.306 1.00 45.21 243 GLY A N 1
ATOM 1864 C CA . GLY A 1 243 ? 18.793 27.962 -13.133 1.00 44.39 243 GLY A CA 1
ATOM 1865 C C . GLY A 1 243 ? 19.537 27.683 -11.829 1.00 43.85 243 GLY A C 1
ATOM 1866 O O . GLY A 1 243 ? 19.681 26.546 -11.422 1.00 44.51 243 GLY A O 1
ATOM 1867 N N . ASN A 1 244 ? 20.001 28.726 -11.156 1.00 43.90 244 ASN A N 1
ATOM 1868 C CA . ASN A 1 244 ? 20.670 28.559 -9.867 1.00 43.50 244 ASN A CA 1
ATOM 1869 C C . ASN A 1 244 ? 19.586 28.216 -8.822 1.00 42.51 244 ASN A C 1
ATOM 1870 O O . ASN A 1 244 ? 18.455 28.689 -8.935 1.00 41.59 244 ASN A O 1
ATOM 1875 N N . VAL A 1 245 ? 19.928 27.366 -7.858 1.00 41.47 245 VAL A N 1
ATOM 1876 C CA . VAL A 1 245 ? 19.122 27.122 -6.660 1.00 40.60 245 VAL A CA 1
ATOM 1877 C C . VAL A 1 245 ? 20.015 27.303 -5.445 1.00 40.76 245 VAL A C 1
ATOM 1878 O O . VAL A 1 245 ? 21.083 26.688 -5.374 1.00 40.32 245 VAL A O 1
ATOM 1882 N N . LYS A 1 246 ? 19.620 28.193 -4.524 1.00 40.11 246 LYS A N 1
ATOM 1883 C CA . LYS A 1 246 ? 20.318 28.339 -3.241 1.00 40.98 246 LYS A CA 1
ATOM 1884 C C . LYS A 1 246 ? 19.547 27.539 -2.201 1.00 41.73 246 LYS A C 1
ATOM 1885 O O . LYS A 1 246 ? 18.320 27.742 -2.019 1.00 41.03 246 LYS A O 1
ATOM 1891 N N . MET A 1 247 ? 20.241 26.620 -1.543 1.00 42.50 247 MET A N 1
ATOM 1892 C CA . MET A 1 247 ? 19.616 25.754 -0.552 1.00 45.30 247 MET A CA 1
ATOM 1893 C C . MET A 1 247 ? 20.348 25.939 0.758 1.00 42.77 247 MET A C 1
ATOM 1894 O O . MET A 1 247 ? 21.555 26.213 0.760 1.00 40.75 247 MET A O 1
ATOM 1899 N N . VAL A 1 248 ? 19.627 25.758 1.860 1.00 41.80 248 VAL A N 1
ATOM 1900 C CA . VAL A 1 248 ? 20.229 25.790 3.187 1.00 42.02 248 VAL A CA 1
ATOM 1901 C C . VAL A 1 248 ? 20.058 24.412 3.833 1.00 42.81 248 VAL A C 1
ATOM 1902 O O . VAL A 1 248 ? 18.933 23.872 3.883 1.00 41.39 248 VAL A O 1
ATOM 1906 N N . VAL A 1 249 ? 21.176 23.843 4.294 1.00 42.32 249 VAL A N 1
ATOM 1907 C CA . VAL A 1 249 ? 21.168 22.553 4.961 1.00 43.20 249 VAL A CA 1
ATOM 1908 C C . VAL A 1 249 ? 21.657 22.740 6.389 1.00 43.52 249 VAL A C 1
ATOM 1909 O O . VAL A 1 249 ? 22.532 23.563 6.628 1.00 41.27 249 VAL A O 1
ATOM 1913 N N . SER A 1 250 ? 21.089 21.992 7.337 1.00 43.52 250 SER A N 1
ATOM 1914 C CA . SER A 1 250 ? 21.614 22.000 8.697 1.00 44.19 250 SER A CA 1
ATOM 1915 C C . SER A 1 250 ? 21.075 20.811 9.495 1.00 44.33 250 SER A C 1
ATOM 1916 O O . SER A 1 250 ? 20.099 20.204 9.094 1.00 44.99 250 SER A O 1
ATOM 1919 N N . PRO A 1 251 ? 21.711 20.475 10.630 1.00 44.83 251 PRO A N 1
ATOM 1920 C CA . PRO A 1 251 ? 21.082 19.491 11.516 1.00 44.92 251 PRO A CA 1
ATOM 1921 C C . PRO A 1 251 ? 19.728 20.043 12.001 1.00 45.18 251 PRO A C 1
ATOM 1922 O O . PRO A 1 251 ? 19.537 21.280 12.014 1.00 43.74 251 PRO A O 1
ATOM 1926 N N . PRO A 1 252 ? 18.774 19.154 12.363 1.00 45.39 252 PRO A N 1
ATOM 1927 C CA . PRO A 1 252 ? 17.469 19.649 12.747 1.00 45.41 252 PRO A CA 1
ATOM 1928 C C . PRO A 1 252 ? 17.474 20.038 14.227 1.00 45.44 252 PRO A C 1
ATOM 1929 O O . PRO A 1 252 ? 16.922 19.316 15.067 1.00 46.48 252 PRO A O 1
ATOM 1933 N N . ASP A 1 253 ? 18.110 21.162 14.559 1.00 43.85 253 ASP A N 1
ATOM 1934 C CA . ASP A 1 253 ? 18.223 21.569 15.971 1.00 42.50 253 ASP A CA 1
ATOM 1935 C C . ASP A 1 253 ? 17.848 23.044 15.991 1.00 40.33 253 ASP A C 1
ATOM 1936 O O . ASP A 1 253 ? 18.508 23.823 15.336 1.00 37.38 253 ASP A O 1
ATOM 1941 N N . MET A 1 254 ? 16.782 23.393 16.718 1.00 37.91 254 MET A N 1
ATOM 1942 C CA . MET A 1 254 ? 16.267 24.769 16.750 1.00 37.29 254 MET A CA 1
ATOM 1943 C C . MET A 1 254 ? 17.260 25.729 17.400 1.00 36.02 254 MET A C 1
ATOM 1944 O O . MET A 1 254 ? 17.147 26.942 17.227 1.00 35.33 254 MET A O 1
ATOM 1949 N N . ARG A 1 255 ? 18.263 25.219 18.114 1.00 35.70 255 ARG A N 1
ATOM 1950 C CA . ARG A 1 255 ? 19.266 26.141 18.686 1.00 35.42 255 ARG A CA 1
ATOM 1951 C C . ARG A 1 255 ? 20.053 26.909 17.612 1.00 35.05 255 ARG A C 1
ATOM 1952 O O . ARG A 1 255 ? 20.546 28.016 17.872 1.00 34.32 255 ARG A O 1
ATOM 1960 N N . ILE A 1 256 ? 20.097 26.337 16.408 1.00 33.54 256 ILE A N 1
ATOM 1961 C CA . ILE A 1 256 ? 20.752 26.926 15.238 1.00 33.21 256 ILE A CA 1
ATOM 1962 C C . ILE A 1 256 ? 20.039 28.218 14.763 1.00 32.47 256 ILE A C 1
ATOM 1963 O O . ILE A 1 256 ? 20.634 29.301 14.836 1.00 32.58 256 ILE A O 1
ATOM 1968 N N . PRO A 1 257 ? 18.747 28.135 14.338 1.00 32.51 257 PRO A N 1
ATOM 1969 C CA . PRO A 1 257 ? 18.057 29.378 13.957 1.00 31.86 257 PRO A CA 1
ATOM 1970 C C . PRO A 1 257 ? 17.796 30.347 15.115 1.00 32.15 257 PRO A C 1
ATOM 1971 O O . PRO A 1 257 ? 17.643 31.576 14.887 1.00 32.42 257 PRO A O 1
ATOM 1975 N N . ILE A 1 258 ? 17.676 29.825 16.324 1.00 31.99 258 ILE A N 1
ATOM 1976 C CA . ILE A 1 258 ? 17.632 30.700 17.529 1.00 32.06 258 ILE A CA 1
ATOM 1977 C C . ILE A 1 258 ? 18.886 31.554 17.624 1.00 32.64 258 ILE A C 1
ATOM 1978 O O . ILE A 1 258 ? 18.791 32.807 17.744 1.00 32.50 258 ILE A O 1
ATOM 1983 N N . SER A 1 259 ? 20.058 30.898 17.561 1.00 32.32 259 SER A N 1
ATOM 1984 C CA . SER A 1 259 ? 21.342 31.587 17.699 1.00 33.65 259 SER A CA 1
ATOM 1985 C C . SER A 1 259 ? 21.491 32.616 16.589 1.00 34.28 259 SER A C 1
ATOM 1986 O O . SER A 1 259 ? 21.975 33.725 16.827 1.00 35.67 259 SER A O 1
ATOM 1989 N N . TYR A 1 260 ? 21.066 32.262 15.384 1.00 33.66 260 TYR A N 1
ATOM 1990 C CA . TYR A 1 260 ? 21.154 33.167 14.226 1.00 34.79 260 TYR A CA 1
ATOM 1991 C C . TYR A 1 260 ? 20.352 34.452 14.424 1.00 35.64 260 TYR A C 1
ATOM 1992 O O . TYR A 1 260 ? 20.842 35.562 14.142 1.00 36.24 260 TYR A O 1
ATOM 2001 N N . ALA A 1 261 ? 19.103 34.302 14.872 1.00 34.74 261 ALA A N 1
ATOM 2002 C CA . ALA A 1 261 ? 18.252 35.443 15.093 1.00 36.46 261 ALA A CA 1
ATOM 2003 C C . ALA A 1 261 ? 18.775 36.312 16.247 1.00 36.37 261 ALA A C 1
ATOM 2004 O O . ALA A 1 261 ? 18.709 37.544 16.174 1.00 37.27 261 ALA A O 1
ATOM 2006 N N . LEU A 1 262 ? 19.285 35.688 17.311 1.00 35.38 262 LEU A N 1
ATOM 2007 C CA . LEU A 1 262 ? 19.833 36.459 18.442 1.00 35.49 262 LEU A CA 1
ATOM 2008 C C . LEU A 1 262 ? 21.115 37.228 18.065 1.00 36.48 262 LEU A C 1
ATOM 2009 O O . LEU A 1 262 ? 21.317 38.377 18.493 1.00 36.02 262 LEU A O 1
ATOM 2014 N N . PHE A 1 263 ? 22.001 36.592 17.302 1.00 35.72 263 PHE A N 1
ATOM 2015 C CA . PHE A 1 263 ? 23.352 37.164 17.108 1.00 37.07 263 PHE A CA 1
ATOM 2016 C C . PHE A 1 263 ? 23.576 37.832 15.778 1.00 37.87 263 PHE A C 1
ATOM 2017 O O . PHE A 1 263 ? 24.623 38.443 15.557 1.00 37.95 263 PHE A O 1
ATOM 2025 N N . TYR A 1 264 ? 22.593 37.736 14.878 1.00 37.21 264 TYR A N 1
ATOM 2026 C CA . TYR A 1 264 ? 22.727 38.333 13.538 1.00 39.53 264 TYR A CA 1
ATOM 2027 C C . TYR A 1 264 ? 23.227 39.785 13.676 1.00 39.08 264 TYR A C 1
ATOM 2028 O O . TYR A 1 264 ? 22.734 40.504 14.541 1.00 39.63 264 TYR A O 1
ATOM 2037 N N . PRO A 1 265 ? 24.172 40.229 12.819 1.00 40.31 265 PRO A N 1
ATOM 2038 C CA . PRO A 1 265 ? 24.780 39.589 11.652 1.00 40.84 265 PRO A CA 1
ATOM 2039 C C . PRO A 1 265 ? 25.953 38.652 11.972 1.00 41.85 265 PRO A C 1
ATOM 2040 O O . PRO A 1 265 ? 26.552 38.080 11.042 1.00 42.70 265 PRO A O 1
ATOM 2044 N N . ARG A 1 266 ? 26.265 38.443 13.244 1.00 41.53 266 ARG A N 1
ATOM 2045 C CA . ARG A 1 266 ? 27.342 37.515 13.577 1.00 43.07 266 ARG A CA 1
ATOM 2046 C C . ARG A 1 266 ? 26.851 36.067 13.459 1.00 43.37 266 ARG A C 1
ATOM 2047 O O . ARG A 1 266 ? 25.666 35.788 13.663 1.00 43.87 266 ARG A O 1
ATOM 2055 N N . ARG A 1 267 ? 27.759 35.167 13.114 1.00 42.57 267 ARG A N 1
ATOM 2056 C CA . ARG A 1 267 ? 27.491 33.731 13.114 1.00 43.65 267 ARG A CA 1
ATOM 2057 C C . ARG A 1 267 ? 28.092 33.200 14.389 1.00 44.84 267 ARG A C 1
ATOM 2058 O O . ARG A 1 267 ? 29.275 33.456 14.666 1.00 46.54 267 ARG A O 1
ATOM 2066 N N . VAL A 1 268 ? 27.310 32.451 15.152 1.00 44.07 268 VAL A N 1
ATOM 2067 C CA . VAL A 1 268 ? 27.760 31.842 16.398 1.00 44.85 268 VAL A CA 1
ATOM 2068 C C . VAL A 1 268 ? 28.523 30.539 16.135 1.00 44.72 268 VAL A C 1
ATOM 2069 O O . VAL A 1 268 ? 28.161 29.782 15.231 1.00 43.56 268 VAL A O 1
ATOM 2073 N N . ALA A 1 269 ? 29.567 30.283 16.927 1.00 44.99 269 ALA A N 1
ATOM 2074 C CA . ALA A 1 269 ? 30.302 29.020 16.833 1.00 45.76 269 ALA A CA 1
ATOM 2075 C C . ALA A 1 269 ? 29.589 27.928 17.607 1.00 46.22 269 ALA A C 1
ATOM 2076 O O . ALA A 1 269 ? 29.625 27.908 18.828 1.00 45.89 269 ALA A O 1
ATOM 2078 N N . LEU A 1 270 ? 28.896 27.035 16.901 1.00 46.86 270 LEU A N 1
ATOM 2079 C CA . LEU A 1 270 ? 28.270 25.902 17.552 1.00 47.73 270 LEU A CA 1
ATOM 2080 C C . LEU A 1 270 ? 29.022 24.692 17.044 1.00 49.54 270 LEU A C 1
ATOM 2081 O O . LEU A 1 270 ? 30.178 24.522 17.398 1.00 50.41 270 LEU A O 1
ATOM 2086 N N . GLU A 1 271 ? 28.404 23.884 16.195 1.00 50.37 271 GLU A N 1
ATOM 2087 C CA . GLU A 1 271 ? 29.149 22.785 15.576 1.00 52.74 271 GLU A CA 1
ATOM 2088 C C . GLU A 1 271 ? 28.891 22.744 14.079 1.00 51.99 271 GLU A C 1
ATOM 2089 O O . GLU A 1 271 ? 27.753 22.577 13.647 1.00 51.54 271 GLU A O 1
ATOM 2095 N N . PRO A 1 272 ? 29.953 22.935 13.285 1.00 52.23 272 PRO A N 1
ATOM 2096 C CA . PRO A 1 272 ? 29.838 22.960 11.826 1.00 52.88 272 PRO A CA 1
ATOM 2097 C C . PRO A 1 272 ? 29.346 21.619 11.288 1.00 53.86 272 PRO A C 1
ATOM 2098 O O . PRO A 1 272 ? 29.636 20.573 11.881 1.00 52.41 272 PRO A O 1
ATOM 2102 N N . PHE A 1 273 ? 28.573 21.671 10.205 1.00 55.35 273 PHE A N 1
ATOM 2103 C CA . PHE A 1 273 ? 27.933 20.496 9.637 1.00 58.16 273 PHE A CA 1
ATOM 2104 C C . PHE A 1 273 ? 28.772 20.032 8.478 1.00 60.13 273 PHE A C 1
ATOM 2105 O O . PHE A 1 273 ? 28.793 20.673 7.428 1.00 60.54 273 PHE A O 1
ATOM 2113 N N . PHE A 1 274 ? 29.460 18.914 8.634 1.00 62.63 274 PHE A N 1
ATOM 2114 C CA . PHE A 1 274 ? 30.407 18.595 7.582 1.00 65.22 274 PHE A CA 1
ATOM 2115 C C . PHE A 1 274 ? 29.881 17.752 6.466 1.00 65.97 274 PHE A C 1
ATOM 2116 O O . PHE A 1 274 ? 29.233 16.726 6.695 1.00 66.48 274 PHE A O 1
ATOM 2124 N N . LEU A 1 275 ? 30.130 18.248 5.253 1.00 67.30 275 LEU A N 1
ATOM 2125 C CA . LEU A 1 275 ? 29.627 17.658 4.011 1.00 68.27 275 LEU A CA 1
ATOM 2126 C C . LEU A 1 275 ? 29.981 16.183 3.875 1.00 68.76 275 LEU A C 1
ATOM 2127 O O . LEU A 1 275 ? 31.137 15.800 4.039 1.00 69.35 275 LEU A O 1
ATOM 2132 N N . ARG A 1 276 ? 28.982 15.364 3.573 1.00 68.93 276 ARG A N 1
ATOM 2133 C CA . ARG A 1 276 ? 29.219 13.965 3.245 1.00 69.86 276 ARG A CA 1
ATOM 2134 C C . ARG A 1 276 ? 28.136 13.470 2.289 1.00 69.85 276 ARG A C 1
ATOM 2135 O O . ARG A 1 276 ? 27.155 14.183 2.027 1.00 69.93 276 ARG A O 1
ATOM 2143 N N . THR A 1 277 ? 28.313 12.262 1.764 1.00 69.54 277 THR A N 1
ATOM 2144 C CA . THR A 1 277 ? 27.338 11.687 0.844 1.00 69.84 277 THR A CA 1
ATOM 2145 C C . THR A 1 277 ? 25.995 11.575 1.556 1.00 70.33 277 THR A C 1
ATOM 2146 O O . THR A 1 277 ? 25.929 11.288 2.757 1.00 70.14 277 THR A O 1
ATOM 2150 N N . ILE A 1 278 ? 24.936 11.877 0.812 1.00 70.57 278 ILE A N 1
ATOM 2151 C CA . ILE A 1 278 ? 23.687 12.317 1.418 1.00 70.61 278 ILE A CA 1
ATOM 2152 C C . ILE A 1 278 ? 22.519 12.051 0.482 1.00 70.10 278 ILE A C 1
ATOM 2153 O O . ILE A 1 278 ? 22.687 12.003 -0.740 1.00 69.92 278 ILE A O 1
ATOM 2158 N N . SER A 1 279 ? 21.341 11.874 1.070 1.00 69.83 279 SER A N 1
ATOM 2159 C CA . SER A 1 279 ? 20.145 11.502 0.319 1.00 69.26 279 SER A CA 1
ATOM 2160 C C . SER A 1 279 ? 19.119 12.609 0.441 1.00 68.17 279 SER A C 1
ATOM 2161 O O . SER A 1 279 ? 18.735 12.982 1.547 1.00 68.75 279 SER A O 1
ATOM 2164 N N . LEU A 1 280 ? 18.694 13.157 -0.688 1.00 66.80 280 LEU A N 1
ATOM 2165 C CA . LEU A 1 280 ? 17.755 14.261 -0.657 1.00 65.13 280 LEU A CA 1
ATOM 2166 C C . LEU A 1 280 ? 16.536 13.945 -1.502 1.00 64.77 280 LEU A C 1
ATOM 2167 O O . LEU A 1 280 ? 16.582 14.018 -2.726 1.00 64.31 280 LEU A O 1
ATOM 2172 N N . SER A 1 281 ? 15.442 13.592 -0.833 1.00 64.30 281 SER A N 1
ATOM 2173 C CA . SER A 1 281 ? 14.178 13.314 -1.524 1.00 63.81 281 SER A CA 1
ATOM 2174 C C . SER A 1 281 ? 13.166 14.447 -1.349 1.00 62.84 281 SER A C 1
ATOM 2175 O O . SER A 1 281 ? 13.040 15.000 -0.262 1.00 62.67 281 SER A O 1
ATOM 2178 N N . PHE A 1 282 ? 12.490 14.796 -2.442 1.00 61.85 282 PHE A N 1
ATOM 2179 C CA . PHE A 1 282 ? 11.455 15.829 -2.476 1.00 61.04 282 PHE A CA 1
ATOM 2180 C C . PHE A 1 282 ? 10.210 15.323 -3.221 1.00 61.31 282 PHE A C 1
ATOM 2181 O O . PHE A 1 282 ? 10.276 15.037 -4.421 1.00 61.24 282 PHE A O 1
ATOM 2189 N N . GLU A 1 283 ? 9.080 15.230 -2.518 1.00 61.10 283 GLU A N 1
ATOM 2190 C CA . GLU A 1 283 ? 7.817 14.847 -3.155 1.00 61.41 283 GLU A CA 1
ATOM 2191 C C . GLU A 1 283 ? 6.669 15.799 -2.833 1.00 61.04 283 GLU A C 1
ATOM 2192 O O . GLU A 1 283 ? 6.685 16.506 -1.824 1.00 60.52 283 GLU A O 1
ATOM 2198 N N . ASP A 1 284 ? 5.661 15.797 -3.700 1.00 60.48 284 ASP A N 1
ATOM 2199 C CA . ASP A 1 284 ? 4.464 16.581 -3.465 1.00 59.76 284 ASP A CA 1
ATOM 2200 C C . ASP A 1 284 ? 3.627 15.932 -2.362 1.00 58.95 284 ASP A C 1
ATOM 2201 O O . ASP A 1 284 ? 3.505 14.696 -2.330 1.00 58.53 284 ASP A O 1
ATOM 2206 N N . PRO A 1 285 ? 3.077 16.753 -1.433 1.00 57.60 285 PRO A N 1
ATOM 2207 C CA . PRO A 1 285 ? 2.126 16.230 -0.448 1.00 57.43 285 PRO A CA 1
ATOM 2208 C C . PRO A 1 285 ? 0.853 15.703 -1.146 1.00 57.00 285 PRO A C 1
ATOM 2209 O O . PRO A 1 285 ? 0.343 16.330 -2.078 1.00 56.53 285 PRO A O 1
ATOM 2213 N N . ASP A 1 286 ? 0.387 14.543 -0.707 1.00 57.05 286 ASP A N 1
ATOM 2214 C CA . ASP A 1 286 ? -0.827 13.919 -1.260 1.00 56.86 286 ASP A CA 1
ATOM 2215 C C . ASP A 1 286 ? -2.045 14.621 -0.661 1.00 55.77 286 ASP A C 1
ATOM 2216 O O . ASP A 1 286 ? -2.207 14.593 0.543 1.00 55.14 286 ASP A O 1
ATOM 2221 N N . PRO A 1 287 ? -2.888 15.258 -1.501 1.00 55.90 287 PRO A N 1
ATOM 2222 C CA . PRO A 1 287 ? -4.108 15.936 -1.021 1.00 56.44 287 PRO A CA 1
ATOM 2223 C C . PRO A 1 287 ? -5.049 15.043 -0.213 1.00 56.96 287 PRO A C 1
ATOM 2224 O O . PRO A 1 287 ? -5.782 15.541 0.657 1.00 56.69 287 PRO A O 1
ATOM 2228 N N . GLU A 1 288 ? -5.008 13.737 -0.481 1.00 57.04 288 GLU A N 1
ATOM 2229 C CA . GLU A 1 288 ? -5.864 12.780 0.215 1.00 57.38 288 GLU A CA 1
ATOM 2230 C C . GLU A 1 288 ? -5.322 12.467 1.601 1.00 56.48 288 GLU A C 1
ATOM 2231 O O . GLU A 1 288 ? -6.081 12.048 2.476 1.00 56.40 288 GLU A O 1
ATOM 2237 N N . LYS A 1 289 ? -4.014 12.665 1.808 1.00 54.55 289 LYS A N 1
ATOM 2238 C CA . LYS A 1 289 ? -3.412 12.427 3.114 1.00 53.87 289 LYS A CA 1
ATOM 2239 C C . LYS A 1 289 ? -3.413 13.677 3.993 1.00 52.12 289 LYS A C 1
ATOM 2240 O O . LYS A 1 289 ? -3.486 13.569 5.219 1.00 52.50 289 LYS A O 1
ATOM 2246 N N . TYR A 1 290 ? -3.344 14.850 3.366 1.00 50.07 290 TYR A N 1
ATOM 2247 C CA . TYR A 1 290 ? -3.227 16.118 4.109 1.00 48.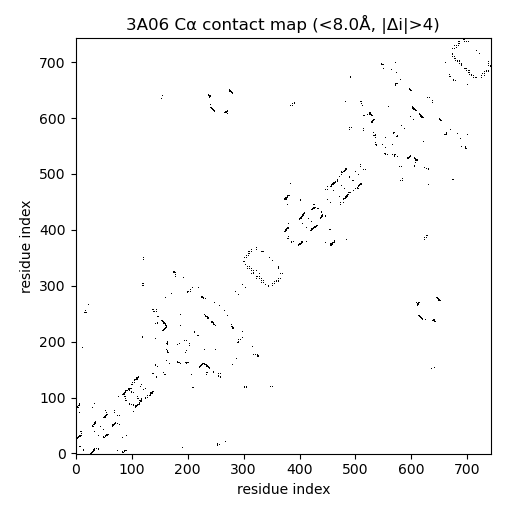65 290 TYR A CA 1
ATOM 2248 C C . TYR A 1 290 ? -4.291 17.142 3.730 1.00 47.97 290 TYR A C 1
ATOM 2249 O O . TYR A 1 290 ? -3.949 18.232 3.285 1.00 47.86 290 TYR A O 1
ATOM 2258 N N . PRO A 1 291 ? -5.592 16.811 3.924 1.00 47.61 291 PRO A N 1
ATOM 2259 C CA . PRO A 1 291 ? -6.642 17.701 3.416 1.00 46.87 291 PRO A CA 1
ATOM 2260 C C . PRO A 1 291 ? -6.658 19.113 4.033 1.00 46.00 291 PRO A C 1
ATOM 2261 O O . PRO A 1 291 ? -6.978 20.069 3.328 1.00 45.88 291 PRO A O 1
ATOM 2265 N N . ALA A 1 292 ? -6.339 19.257 5.324 1.00 45.34 292 ALA A N 1
ATOM 2266 C CA . ALA A 1 292 ? -6.316 20.592 5.936 1.00 45.12 292 ALA A CA 1
ATOM 2267 C C . ALA A 1 292 ? -5.260 21.532 5.314 1.00 45.07 292 ALA A C 1
ATOM 2268 O O . ALA A 1 292 ? -5.507 22.736 5.149 1.00 44.29 292 ALA A O 1
ATOM 2270 N N . PHE A 1 293 ? -4.099 20.975 4.981 1.00 45.47 293 PHE A N 1
ATOM 2271 C CA . PHE A 1 293 ? -3.049 21.719 4.252 1.00 45.45 293 PHE A CA 1
ATOM 2272 C C . PHE A 1 293 ? -3.591 22.366 2.978 1.00 45.95 293 PHE A C 1
ATOM 2273 O O . PHE A 1 293 ? -3.346 23.541 2.692 1.00 44.94 293 PHE A O 1
ATOM 2281 N N . PHE A 1 294 ? -4.385 21.612 2.230 1.00 46.41 294 PHE A N 1
ATOM 2282 C CA . PHE A 1 294 ? -4.901 22.102 0.959 1.00 46.60 294 PHE A CA 1
ATOM 2283 C C . PHE A 1 294 ? -6.056 23.113 1.057 1.00 46.83 294 PHE A C 1
ATOM 2284 O O . PHE A 1 294 ? -6.538 23.631 0.045 1.00 46.93 294 PHE A O 1
ATOM 2292 N N . LEU A 1 295 ? -6.446 23.446 2.280 1.00 46.33 295 LEU A N 1
ATOM 2293 C CA . LEU A 1 295 ? -7.362 24.551 2.502 1.00 46.10 295 LEU A CA 1
ATOM 2294 C C . LEU A 1 295 ? -6.726 25.939 2.308 1.00 46.65 295 LEU A C 1
ATOM 2295 O O . LEU A 1 295 ? -7.424 26.937 2.328 1.00 45.92 295 LEU A O 1
ATOM 2300 N N . LEU A 1 296 ? -5.400 25.990 2.114 1.00 46.66 296 LEU A N 1
ATOM 2301 C CA . LEU A 1 296 ? -4.672 27.252 1.931 1.00 46.87 296 LEU A CA 1
ATOM 2302 C C . LEU A 1 296 ? -5.240 28.147 0.844 1.00 47.39 296 LEU A C 1
ATOM 2303 O O . LEU A 1 296 ? -5.442 29.338 1.051 1.00 46.40 296 LEU A O 1
ATOM 2308 N N . LYS A 1 297 ? -5.480 27.568 -0.331 1.00 48.64 297 LYS A N 1
ATOM 2309 C CA . LYS A 1 297 ? -5.987 28.328 -1.463 1.00 49.87 297 LYS A CA 1
ATOM 2310 C C . LYS A 1 297 ? -7.312 29.016 -1.119 1.00 49.78 297 LYS A C 1
ATOM 2311 O O . LYS A 1 297 ? -7.540 30.161 -1.488 1.00 49.76 297 LYS A O 1
ATOM 2317 N N . GLU A 1 298 ? -8.150 28.321 -0.368 1.00 49.79 298 GLU A N 1
ATOM 2318 C CA . GLU A 1 298 ? -9.438 28.835 0.086 1.00 50.51 298 GLU A CA 1
ATOM 2319 C C . GLU A 1 298 ? -9.330 30.023 1.066 1.00 49.18 298 GLU A C 1
ATOM 2320 O O . GLU A 1 298 ? -10.181 30.907 1.070 1.00 48.92 298 GLU A O 1
ATOM 2326 N N . ILE A 1 299 ? -8.283 30.042 1.896 1.00 47.34 299 ILE A N 1
ATOM 2327 C CA . ILE A 1 299 ? -8.213 30.980 3.036 1.00 46.33 299 ILE A CA 1
ATOM 2328 C C . ILE A 1 299 ? -7.188 32.098 2.909 1.00 46.40 299 ILE A C 1
ATOM 2329 O O . ILE A 1 299 ? -7.289 33.107 3.606 1.00 45.72 299 ILE A O 1
ATOM 2334 N N . LYS A 1 300 ? -6.187 31.905 2.048 1.00 46.16 300 LYS A N 1
ATOM 2335 C CA . LYS A 1 300 ? -4.988 32.767 2.032 1.00 46.76 300 LYS A CA 1
ATOM 2336 C C . LYS A 1 300 ? -5.279 34.260 1.965 1.00 46.92 300 LYS A C 1
ATOM 2337 O O . LYS A 1 300 ? -4.534 35.061 2.557 1.00 47.05 300 LYS A O 1
ATOM 2343 N N . ASP A 1 301 ? -6.357 34.640 1.274 1.00 46.65 301 ASP A N 1
ATOM 2344 C CA . ASP A 1 301 ? -6.635 36.063 1.005 1.00 46.87 301 ASP A CA 1
ATOM 2345 C C . ASP A 1 301 ? -7.450 36.716 2.110 1.00 46.29 301 ASP A C 1
ATOM 2346 O O . ASP A 1 301 ? -7.642 37.926 2.095 1.00 46.54 301 ASP A O 1
ATOM 2351 N N . SER A 1 302 ? -7.922 35.921 3.070 1.00 44.51 302 SER A N 1
ATOM 2352 C CA . SER A 1 302 ? -8.777 36.434 4.145 1.00 42.92 302 SER A CA 1
ATOM 2353 C C . SER A 1 302 ? -8.248 36.198 5.555 1.00 42.02 302 SER A C 1
ATOM 2354 O O . SER A 1 302 ? -8.107 35.059 5.996 1.00 42.01 302 SER A O 1
ATOM 2357 N N . TYR A 1 303 ? -7.985 37.284 6.266 1.00 42.13 303 TYR A N 1
ATOM 2358 C CA . TYR A 1 303 ? -7.535 37.199 7.655 1.00 42.07 303 TYR A CA 1
ATOM 2359 C C . TYR A 1 303 ? -8.649 36.694 8.552 1.00 41.40 303 TYR A C 1
ATOM 2360 O O . TYR A 1 303 ? -8.393 36.114 9.605 1.00 41.06 303 TYR A O 1
ATOM 2369 N N . ALA A 1 304 ? -9.899 36.856 8.112 1.00 41.03 304 ALA A N 1
ATOM 2370 C CA . ALA A 1 304 ? -11.010 36.264 8.841 1.00 39.99 304 ALA A CA 1
ATOM 2371 C C . ALA A 1 304 ? -10.950 34.739 8.785 1.00 39.03 304 ALA A C 1
ATOM 2372 O O . ALA A 1 304 ? -11.033 34.063 9.813 1.00 39.47 304 ALA A O 1
ATOM 2374 N N . LEU A 1 305 ? -10.775 34.193 7.585 1.00 39.13 305 LEU A N 1
ATOM 2375 C CA . LEU A 1 305 ? -10.645 32.738 7.385 1.00 38.57 305 LEU A CA 1
ATOM 2376 C C . LEU A 1 305 ? -9.346 32.162 7.942 1.00 37.36 305 LEU A C 1
ATOM 2377 O O . LEU A 1 305 ? -9.341 31.062 8.460 1.00 38.00 305 LEU A O 1
ATOM 2382 N N . ARG A 1 306 ? -8.247 32.893 7.795 1.00 37.70 306 ARG A N 1
ATOM 2383 C CA . ARG A 1 306 ? -6.963 32.483 8.409 1.00 36.98 306 ARG A CA 1
ATOM 2384 C C . ARG A 1 306 ? -7.070 32.398 9.930 1.00 36.60 306 ARG A C 1
ATOM 2385 O O . ARG A 1 306 ? -6.568 31.446 10.549 1.00 37.47 306 ARG A O 1
ATOM 2393 N N . THR A 1 307 ? -7.710 33.386 10.536 1.00 36.87 307 THR A N 1
ATOM 2394 C CA . THR A 1 307 ? -7.925 33.397 11.995 1.00 37.95 307 THR A CA 1
ATOM 2395 C C . THR A 1 307 ? -8.859 32.257 12.414 1.00 37.41 307 THR A C 1
ATOM 2396 O O . THR A 1 307 ? -8.598 31.548 13.396 1.00 38.22 307 THR A O 1
ATOM 2400 N N . ALA A 1 308 ? -9.913 32.039 11.640 1.00 38.39 308 ALA A N 1
ATOM 2401 C CA . ALA A 1 308 ? -10.848 30.920 11.929 1.00 38.80 308 ALA A CA 1
ATOM 2402 C C . ALA A 1 308 ? -10.134 29.589 11.782 1.00 38.45 308 ALA A C 1
ATOM 2403 O O . ALA A 1 308 ? -10.326 28.704 12.597 1.00 39.33 308 ALA A O 1
ATOM 2405 N N . PHE A 1 309 ? -9.303 29.454 10.744 1.00 37.97 309 PHE A N 1
ATOM 2406 C CA . PHE A 1 309 ? -8.486 28.243 10.512 1.00 39.37 309 PHE A CA 1
ATOM 2407 C C . PHE A 1 309 ? -7.651 27.919 11.744 1.00 39.68 309 PHE A C 1
ATOM 2408 O O . PHE A 1 309 ? -7.585 26.764 12.204 1.00 39.65 309 PHE A O 1
ATOM 2416 N N . ASN A 1 310 ? -6.983 28.943 12.269 1.00 40.20 310 ASN A N 1
ATOM 2417 C CA . ASN A 1 310 ? -6.101 28.734 13.409 1.00 40.59 310 ASN A CA 1
ATOM 2418 C C . ASN A 1 310 ? -6.891 28.377 14.659 1.00 40.79 310 ASN A C 1
ATOM 2419 O O . ASN A 1 310 ? -6.581 27.422 15.353 1.00 41.39 310 ASN A O 1
ATOM 2424 N N . ALA A 1 311 ? -7.929 29.154 14.930 1.00 41.58 311 ALA A N 1
ATOM 2425 C CA . ALA A 1 311 ? -8.850 28.870 16.051 1.00 42.29 311 ALA A CA 1
ATOM 2426 C C . ALA A 1 311 ? -9.435 27.444 16.039 1.00 42.05 311 ALA A C 1
ATOM 2427 O O . ALA A 1 311 ? -9.390 26.745 17.055 1.00 42.30 311 ALA A O 1
ATOM 2429 N N . ALA A 1 312 ? -9.958 27.004 14.890 1.00 42.54 312 ALA A N 1
ATOM 2430 C CA . ALA A 1 312 ? -10.518 25.652 14.754 1.00 42.46 312 ALA A CA 1
ATOM 2431 C C . ALA A 1 312 ? -9.465 24.564 14.948 1.00 43.03 312 ALA A C 1
ATOM 2432 O O . ALA A 1 312 ? -9.726 23.507 15.521 1.00 42.52 312 ALA A O 1
ATOM 2434 N N . ASP A 1 313 ? -8.267 24.812 14.450 1.00 42.74 313 ASP A N 1
ATOM 2435 C CA . ASP A 1 313 ? -7.192 23.870 14.651 1.00 43.69 313 ASP A CA 1
ATOM 2436 C C . ASP A 1 313 ? -6.832 23.785 16.143 1.00 43.54 313 ASP A C 1
ATOM 2437 O O . ASP A 1 313 ? -6.623 22.696 16.634 1.00 44.63 313 ASP A O 1
ATOM 2442 N N . GLU A 1 314 ? -6.777 24.905 16.853 1.00 44.37 314 GLU A N 1
ATOM 2443 C CA . GLU A 1 314 ? -6.487 24.891 18.297 1.00 46.76 314 GLU A CA 1
ATOM 2444 C C . GLU A 1 314 ? -7.527 24.035 19.046 1.00 45.97 314 GLU A C 1
ATOM 2445 O O . GLU A 1 314 ? -7.168 23.192 19.861 1.00 45.32 314 GLU A O 1
ATOM 2451 N N . VAL A 1 315 ? -8.816 24.265 18.763 1.00 45.39 315 VAL A N 1
ATOM 2452 C CA . VAL A 1 315 ? -9.894 23.461 19.368 1.00 45.01 315 VAL A CA 1
ATOM 2453 C C . VAL A 1 315 ? -9.826 21.979 18.978 1.00 44.70 315 VAL A C 1
ATOM 2454 O O . VAL A 1 315 ? -9.911 21.116 19.837 1.00 45.63 315 VAL A O 1
ATOM 2458 N N . ALA A 1 316 ? -9.646 21.668 17.705 1.00 45.14 316 ALA A N 1
ATOM 2459 C CA . ALA A 1 316 ? -9.608 20.271 17.269 1.00 46.59 316 ALA A CA 1
ATOM 2460 C C . ALA A 1 316 ? -8.427 19.454 17.821 1.00 48.14 316 ALA A C 1
ATOM 2461 O O . ALA A 1 316 ? -8.571 18.256 18.114 1.00 48.09 316 ALA A O 1
ATOM 2463 N N . VAL A 1 317 ? -7.255 20.083 17.929 1.00 49.72 317 VAL A N 1
ATOM 2464 C CA . VAL A 1 317 ? -6.055 19.368 18.400 1.00 50.67 317 VAL A CA 1
ATOM 2465 C C . VAL A 1 317 ? -6.212 19.016 19.874 1.00 51.80 317 VAL A C 1
ATOM 2466 O O . VAL A 1 317 ? -6.010 17.870 20.253 1.00 52.65 317 VAL A O 1
ATOM 2470 N N . GLU A 1 318 ? -6.574 20.009 20.674 1.00 53.73 318 GLU A N 1
ATOM 2471 C CA . GLU A 1 318 ? -6.979 19.854 22.081 1.00 56.55 318 GLU A CA 1
ATOM 2472 C C . GLU A 1 318 ? -7.996 18.700 22.206 1.00 56.69 318 GLU A C 1
ATOM 2473 O O . GLU A 1 318 ? -7.785 17.756 22.967 1.00 56.70 318 GLU A O 1
ATOM 2479 N N . ALA A 1 319 ? -9.071 18.750 21.415 1.00 56.51 319 ALA A N 1
ATOM 2480 C CA . ALA A 1 319 ? -10.117 17.720 21.471 1.00 56.39 319 ALA A CA 1
ATOM 2481 C C . ALA A 1 319 ? -9.550 16.353 21.140 1.00 56.73 319 ALA A C 1
ATOM 2482 O O . ALA A 1 319 ? -9.871 15.370 21.806 1.00 56.66 319 ALA A O 1
ATOM 2484 N N . PHE A 1 320 ? -8.705 16.295 20.110 1.00 57.26 320 PHE A N 1
ATOM 2485 C CA . PHE A 1 320 ? -8.017 15.071 19.721 1.00 58.01 320 PHE A CA 1
ATOM 2486 C C . PHE A 1 320 ? -7.116 14.574 20.858 1.00 59.41 320 PHE A C 1
ATOM 2487 O O . PHE A 1 320 ? -7.121 13.387 21.191 1.00 59.98 320 PHE A O 1
ATOM 2495 N N . LEU A 1 321 ? -6.365 15.486 21.467 1.00 60.54 321 LEU A N 1
ATOM 2496 C CA . LEU A 1 321 ? -5.452 15.114 22.555 1.00 61.68 321 LEU A CA 1
ATOM 2497 C C . LEU A 1 321 ? -6.183 14.602 23.792 1.00 62.50 321 LEU A C 1
ATOM 2498 O O . LEU A 1 321 ? -5.596 13.870 24.602 1.00 62.87 321 LEU A O 1
ATOM 2503 N N . LYS A 1 322 ? -7.453 14.984 23.926 1.00 63.21 322 LYS A N 1
ATOM 2504 C CA . LYS A 1 322 ? -8.265 14.652 25.101 1.00 63.89 322 LYS A CA 1
ATOM 2505 C C . LYS A 1 322 ? -9.216 13.496 24.827 1.00 64.11 322 LYS A C 1
ATOM 2506 O O . LYS A 1 322 ? -10.068 13.166 25.669 1.00 64.90 322 LYS A O 1
ATOM 2512 N N . GLY A 1 323 ? -9.074 12.896 23.646 1.00 63.17 323 GLY A N 1
ATOM 2513 C CA . GLY A 1 323 ? -9.764 11.661 23.292 1.00 62.27 323 GLY A CA 1
ATOM 2514 C C . GLY A 1 323 ? -11.142 11.781 22.660 1.00 61.54 323 GLY A C 1
ATOM 2515 O O . GLY A 1 323 ? -11.755 10.759 22.324 1.00 61.56 323 GLY A O 1
ATOM 2516 N N . ARG A 1 324 ? -11.629 13.010 22.490 1.00 60.47 324 ARG A N 1
ATOM 2517 C CA . ARG A 1 324 ? -13.006 13.252 22.023 1.00 59.37 324 ARG A CA 1
ATOM 2518 C C . ARG A 1 324 ? -13.197 12.884 20.566 1.00 58.75 324 ARG A C 1
ATOM 2519 O O . ARG A 1 324 ? -14.243 12.376 20.179 1.00 58.35 324 ARG A O 1
ATOM 2527 N N . ILE A 1 325 ? -12.188 13.154 19.747 1.00 57.92 325 ILE A N 1
ATOM 2528 C CA . ILE A 1 325 ? -12.248 12.824 18.325 1.00 56.93 325 ILE A CA 1
ATOM 2529 C C . ILE A 1 325 ? -11.017 12.024 17.927 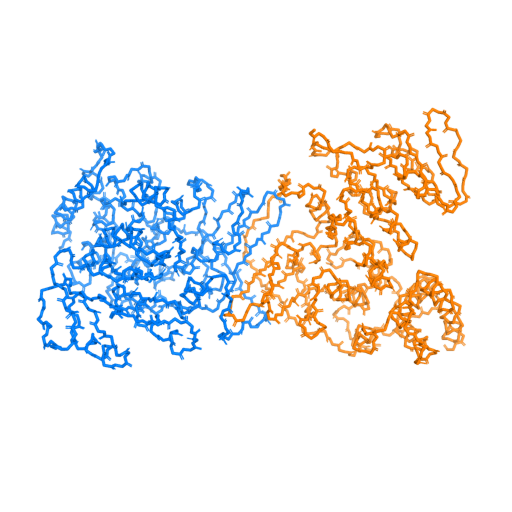1.00 57.11 325 ILE A C 1
ATOM 2530 O O . ILE A 1 325 ? -10.001 12.060 18.617 1.00 57.42 325 ILE A O 1
ATOM 2535 N N . ARG A 1 326 ? -11.104 11.297 16.826 1.00 56.71 326 ARG A N 1
ATOM 2536 C CA . ARG A 1 326 ? -9.922 10.648 16.292 1.00 57.12 326 ARG A CA 1
ATOM 2537 C C . ARG A 1 326 ? -9.263 11.546 15.250 1.00 55.95 326 ARG A C 1
ATOM 2538 O O . ARG A 1 326 ? -9.825 12.556 14.805 1.00 56.07 326 ARG A O 1
ATOM 2546 N N . PHE A 1 327 ? -8.076 11.143 14.838 1.00 54.77 327 PHE A N 1
ATOM 2547 C CA . PHE A 1 327 ? -7.251 11.978 13.986 1.00 53.33 327 PHE A CA 1
ATOM 2548 C C . PHE A 1 327 ? -8.004 12.574 12.805 1.00 52.64 327 PHE A C 1
ATOM 2549 O O . PHE A 1 327 ? -7.926 13.777 12.575 1.00 53.06 327 PHE A O 1
ATOM 2557 N N . GLY A 1 328 ? -8.745 11.744 12.077 1.00 52.04 328 GLY A N 1
ATOM 2558 C CA . GLY A 1 328 ? -9.513 12.193 10.908 1.00 50.45 328 GLY A CA 1
ATOM 2559 C C . GLY A 1 328 ? -10.564 13.261 11.195 1.00 49.25 328 GLY A C 1
ATOM 2560 O O . GLY A 1 328 ? -11.065 13.909 10.268 1.00 49.09 328 GLY A O 1
ATOM 2561 N N . GLY A 1 329 ? -10.870 13.461 12.471 1.00 48.59 329 GLY A N 1
ATOM 2562 C CA . GLY A 1 329 ? -11.820 14.491 12.885 1.00 48.16 329 GLY A CA 1
ATOM 2563 C C . GLY A 1 329 ? -11.235 15.896 12.867 1.00 48.00 329 GLY A C 1
ATOM 2564 O O . GLY A 1 329 ? -11.975 16.879 12.763 1.00 48.08 329 GLY A O 1
ATOM 2565 N N . ILE A 1 330 ? -9.906 16.008 12.952 1.00 46.90 330 ILE A N 1
ATOM 2566 C CA . ILE A 1 330 ? -9.258 17.333 12.970 1.00 46.02 330 ILE A CA 1
ATOM 2567 C C . ILE A 1 330 ? -9.561 18.153 11.706 1.00 44.71 330 ILE A C 1
ATOM 2568 O O . ILE A 1 330 ? -10.087 19.252 11.796 1.00 44.85 330 ILE A O 1
ATOM 2573 N N . HIS A 1 331 ? -9.262 17.627 10.532 1.00 44.71 331 HIS A N 1
ATOM 2574 C CA . HIS A 1 331 ? -9.514 18.377 9.315 1.00 45.49 331 HIS A CA 1
ATOM 2575 C C . HIS A 1 331 ? -11.010 18.672 9.093 1.00 45.54 331 HIS A C 1
ATOM 2576 O O . HIS A 1 331 ? -11.362 19.693 8.485 1.00 45.27 331 HIS A O 1
ATOM 2583 N N . ARG A 1 332 ? -11.878 17.784 9.590 1.00 44.83 332 ARG A N 1
ATOM 2584 C CA . ARG A 1 332 ? -13.347 17.992 9.490 1.00 44.78 332 ARG A CA 1
ATOM 2585 C C . ARG A 1 332 ? -13.838 19.154 10.324 1.00 43.23 332 ARG A C 1
ATOM 2586 O O . ARG A 1 332 ? -14.641 19.963 9.848 1.00 43.91 332 ARG A O 1
ATOM 2594 N N . VAL A 1 333 ? -13.359 19.256 11.560 1.00 41.88 333 VAL A N 1
ATOM 2595 C CA . VAL A 1 333 ? -13.657 20.408 12.399 1.00 40.92 333 VAL A CA 1
ATOM 2596 C C . VAL A 1 333 ? -13.219 21.717 11.740 1.00 41.19 333 VAL A C 1
ATOM 2597 O O . VAL A 1 333 ? -13.971 22.709 11.719 1.00 41.11 333 VAL A O 1
ATOM 2601 N N . ILE A 1 334 ? -11.999 21.737 11.197 1.00 40.88 334 ILE A N 1
ATOM 2602 C CA . ILE A 1 334 ? -11.514 22.922 10.504 1.00 40.21 334 ILE A CA 1
ATOM 2603 C C . ILE A 1 334 ? -12.408 23.266 9.299 1.00 41.74 334 ILE A C 1
ATOM 2604 O O . ILE A 1 334 ? -12.855 24.415 9.162 1.00 39.36 334 ILE A O 1
ATOM 2609 N N . GLU A 1 335 ? -12.661 22.273 8.437 1.00 42.69 335 GLU A N 1
ATOM 2610 C CA . GLU A 1 335 ? -13.465 22.466 7.235 1.00 45.92 335 GLU A CA 1
ATOM 2611 C C . GLU A 1 335 ? -14.840 23.010 7.591 1.00 45.29 335 GLU A C 1
ATOM 2612 O O . GLU A 1 335 ? -15.293 23.995 7.031 1.00 44.97 335 GLU A O 1
ATOM 2618 N N . LYS A 1 336 ? -15.509 22.351 8.521 1.00 45.67 336 LYS A N 1
ATOM 2619 C CA . LYS A 1 336 ? -16.878 22.728 8.898 1.00 46.47 336 LYS A CA 1
ATOM 2620 C C . LYS A 1 336 ? -16.917 24.098 9.576 1.00 45.50 336 LYS A C 1
ATOM 2621 O O . LYS A 1 336 ? -17.849 24.884 9.358 1.00 44.86 336 LYS A O 1
ATOM 2627 N N . THR A 1 337 ? -15.886 24.419 10.364 1.00 44.14 337 THR A N 1
ATOM 2628 C CA . THR A 1 337 ? -15.800 25.757 10.972 1.00 42.89 337 THR A CA 1
ATOM 2629 C C . THR A 1 337 ? -15.576 26.837 9.917 1.00 43.15 337 THR A C 1
ATOM 2630 O O . THR A 1 337 ? -16.183 27.896 9.985 1.00 42.96 337 THR A O 1
ATOM 2634 N N . LEU A 1 338 ? -14.707 26.580 8.942 1.00 43.54 338 LEU A N 1
ATOM 2635 C CA . LEU A 1 338 ? -14.472 27.563 7.895 1.00 44.86 338 LEU A CA 1
ATOM 2636 C C . LEU A 1 338 ? -15.762 27.906 7.150 1.00 46.41 338 LEU A C 1
ATOM 2637 O O . LEU A 1 338 ? -15.935 29.037 6.738 1.00 45.63 338 LEU A O 1
ATOM 2642 N N . GLU A 1 339 ? -16.638 26.914 6.963 1.00 47.78 339 GLU A N 1
ATOM 2643 C CA . GLU A 1 339 ? -17.895 27.133 6.222 1.00 50.63 339 GLU A CA 1
ATOM 2644 C C . GLU A 1 339 ? -18.707 28.234 6.846 1.00 50.75 339 GLU A C 1
ATOM 2645 O O . GLU A 1 339 ? -19.343 29.009 6.139 1.00 51.37 339 GLU A O 1
ATOM 2651 N N . GLU A 1 340 ? -18.643 28.340 8.167 1.00 51.74 340 GLU A N 1
ATOM 2652 C CA . GLU A 1 340 ? -19.455 29.309 8.881 1.00 53.61 340 GLU A CA 1
ATOM 2653 C C . GLU A 1 340 ? -18.913 30.745 8.816 1.00 53.74 340 GLU A C 1
ATOM 2654 O O . GLU A 1 340 ? -19.551 31.670 9.324 1.00 53.92 340 GLU A O 1
ATOM 2660 N N . PHE A 1 341 ? -17.743 30.937 8.200 1.00 53.15 341 PHE A N 1
ATOM 2661 C CA . PHE A 1 341 ? -17.111 32.246 8.150 1.00 52.58 341 PHE A CA 1
ATOM 2662 C C . PHE A 1 341 ? -17.019 32.749 6.725 1.00 53.83 341 PHE A C 1
ATOM 2663 O O . PHE A 1 341 ? -16.401 33.766 6.457 1.00 53.44 341 PHE A O 1
ATOM 2671 N N . GLN A 1 342 ? -17.650 32.045 5.798 1.00 55.74 342 GLN A N 1
ATOM 2672 C CA . GLN A 1 342 ? -17.665 32.531 4.418 1.00 57.32 342 GLN A CA 1
ATOM 2673 C C . GLN A 1 342 ? -18.508 33.795 4.334 1.00 57.12 342 GLN A C 1
ATOM 2674 O O . GLN A 1 342 ? -19.564 33.893 4.952 1.00 57.58 342 GLN A O 1
ATOM 2680 N N . GLY A 1 343 ? -17.996 34.785 3.622 1.00 57.40 343 GLY A N 1
ATOM 2681 C CA . GLY A 1 343 ? -18.641 36.085 3.566 1.00 58.04 343 GLY A CA 1
ATOM 2682 C C . GLY A 1 343 ? -18.265 37.069 4.662 1.00 58.44 343 GLY A C 1
ATOM 2683 O O . GLY A 1 343 ? -18.744 38.199 4.661 1.00 58.71 343 GLY A O 1
ATOM 2684 N N . TYR A 1 344 ? -17.426 36.669 5.617 1.00 58.34 344 TYR A N 1
ATOM 2685 C CA . TYR A 1 344 ? -17.019 37.631 6.641 1.00 57.95 344 TYR A CA 1
ATOM 2686 C C . TYR A 1 344 ? -16.171 38.711 5.979 1.00 57.12 344 TYR A C 1
ATOM 2687 O O . TYR A 1 344 ? -15.395 38.406 5.067 1.00 57.01 344 TYR A O 1
ATOM 2696 N N . PRO A 1 345 ? -16.338 39.975 6.405 1.00 56.04 345 PRO A N 1
ATOM 2697 C CA . PRO A 1 345 ? -15.507 41.054 5.886 1.00 55.34 345 PRO A CA 1
ATOM 2698 C C . PRO A 1 345 ? -14.056 40.909 6.370 1.00 54.22 345 PRO A C 1
ATOM 2699 O O . PRO A 1 345 ? -13.807 40.257 7.386 1.00 54.07 345 PRO A O 1
ATOM 2703 N N . GLN A 1 346 ? -13.127 41.517 5.643 1.00 52.67 346 GLN A N 1
ATOM 2704 C CA . GLN A 1 346 ? -11.717 41.551 6.015 1.00 51.83 346 GLN A CA 1
ATOM 2705 C C . GLN A 1 346 ? -11.562 42.324 7.326 1.00 50.73 346 GLN A C 1
ATOM 2706 O O . GLN A 1 346 ? -12.003 43.472 7.426 1.00 50.41 346 GLN A O 1
ATOM 2712 N N . PRO A 1 347 ? -10.966 41.703 8.360 1.00 50.21 347 PRO A N 1
ATOM 2713 C CA . PRO A 1 347 ? -10.759 42.485 9.590 1.00 49.82 347 PRO A CA 1
ATOM 2714 C C . PRO A 1 347 ? -9.867 43.717 9.350 1.00 50.06 347 PRO A C 1
ATOM 2715 O O . PRO A 1 347 ? -9.021 43.683 8.471 1.00 49.51 347 PRO A O 1
ATOM 2719 N N . ARG A 1 348 ? -10.068 44.790 10.118 1.00 50.64 348 ARG A N 1
ATOM 2720 C CA . ARG A 1 348 ? -9.270 46.011 9.950 1.00 52.40 348 ARG A CA 1
ATOM 2721 C C . ARG A 1 348 ? -8.451 46.390 11.186 1.00 51.25 348 ARG A C 1
ATOM 2722 O O . ARG A 1 348 ? -7.537 47.225 11.109 1.00 51.92 348 ARG A O 1
ATOM 2730 N N . THR A 1 349 ? -8.796 45.806 12.324 1.00 50.16 349 THR A N 1
ATOM 2731 C CA . THR A 1 349 ? -8.162 46.161 13.584 1.00 49.41 349 THR A CA 1
ATOM 2732 C C . THR A 1 349 ? -7.891 44.903 14.370 1.00 49.00 349 THR A C 1
ATOM 2733 O O . THR A 1 349 ? -8.399 43.824 14.023 1.00 47.81 349 THR A O 1
ATOM 2737 N N . LEU A 1 350 ? -7.075 45.053 15.413 1.00 48.45 350 LEU A N 1
ATOM 2738 C CA . LEU A 1 350 ? -6.784 44.000 16.371 1.00 48.75 350 LEU A CA 1
ATOM 2739 C C . LEU A 1 350 ? -8.045 43.482 17.046 1.00 49.37 350 LEU A C 1
ATOM 2740 O O . LEU A 1 350 ? -8.191 42.283 17.271 1.00 48.88 350 LEU A O 1
ATOM 2745 N N . ASP A 1 351 ? -8.943 44.391 17.406 1.00 50.06 351 ASP A N 1
ATOM 2746 C CA . ASP A 1 351 ? -10.221 43.985 18.014 1.00 50.16 351 ASP A CA 1
ATOM 2747 C C . ASP A 1 351 ? -11.069 43.122 17.076 1.00 49.54 351 ASP A C 1
ATOM 2748 O O . ASP A 1 351 ? -11.658 42.138 17.519 1.00 49.66 351 ASP A O 1
ATOM 2753 N N . ASP A 1 352 ? -11.113 43.472 15.792 1.00 48.76 352 ASP A N 1
ATOM 2754 C CA . ASP A 1 352 ? -11.790 42.629 14.791 1.00 48.17 352 ASP A CA 1
ATOM 2755 C C . ASP A 1 352 ? -11.242 41.199 14.772 1.00 46.91 352 ASP A C 1
ATOM 2756 O O . ASP A 1 352 ? -11.994 40.216 14.750 1.00 45.41 352 ASP A O 1
ATOM 2761 N N . VAL A 1 353 ? -9.916 41.087 14.728 1.00 44.96 353 VAL A N 1
ATOM 2762 C CA . VAL A 1 353 ? -9.267 39.792 14.679 1.00 43.62 353 VAL A CA 1
ATOM 2763 C C . VAL A 1 353 ? -9.587 39.003 15.932 1.00 44.26 353 VAL A C 1
ATOM 2764 O O . VAL A 1 353 ? -9.902 37.825 15.859 1.00 42.99 353 VAL A O 1
ATOM 2768 N N . GLU A 1 354 ? -9.514 39.661 17.088 1.00 44.58 354 GLU A N 1
ATOM 2769 C CA . GLU A 1 354 ? -9.792 38.998 18.354 1.00 46.86 354 GLU A CA 1
ATOM 2770 C C . GLU A 1 354 ? -11.231 38.502 18.449 1.00 46.74 354 GLU A C 1
ATOM 2771 O O . GLU A 1 354 ? -11.455 37.415 18.972 1.00 45.69 354 GLU A O 1
ATOM 2777 N N . ARG A 1 355 ? -12.180 39.271 17.908 1.00 47.37 355 ARG A N 1
ATOM 2778 C CA . ARG A 1 355 ? -13.595 38.852 17.879 1.00 48.87 355 ARG A CA 1
ATOM 2779 C C . ARG A 1 355 ? -13.821 37.624 16.991 1.00 47.61 355 ARG A C 1
ATOM 2780 O O . ARG A 1 355 ? -14.597 36.739 17.343 1.00 47.12 355 ARG A 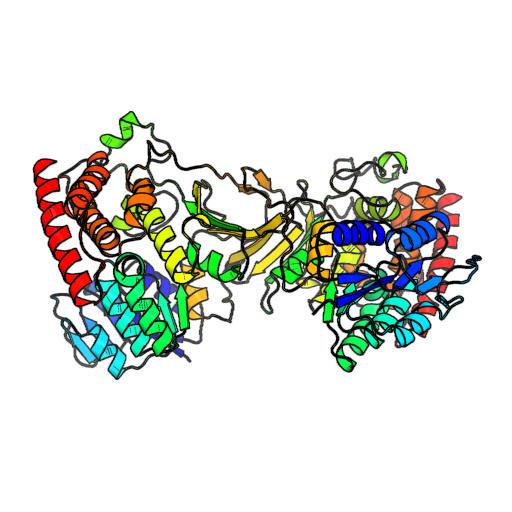O 1
ATOM 2788 N N . ILE A 1 356 ? -13.124 37.558 15.853 1.00 46.64 356 ILE A N 1
ATOM 2789 C CA . ILE A 1 356 ? -13.255 36.394 14.963 1.00 45.27 356 ILE A CA 1
ATOM 2790 C C . ILE A 1 356 ? -12.700 35.184 15.676 1.00 44.55 356 ILE A C 1
ATOM 2791 O O . ILE A 1 356 ? -13.306 34.124 15.677 1.00 44.71 356 ILE A O 1
ATOM 2796 N N . HIS A 1 357 ? -11.549 35.344 16.310 1.00 44.10 357 HIS A N 1
ATOM 2797 C CA . HIS A 1 357 ? -10.912 34.234 16.990 1.00 44.30 357 HIS A CA 1
ATOM 2798 C C . HIS A 1 357 ? -11.826 33.584 18.040 1.00 44.75 357 HIS A C 1
ATOM 2799 O O . HIS A 1 357 ? -11.941 32.376 18.106 1.00 43.89 357 HIS A O 1
ATOM 2806 N N . PHE A 1 358 ? -12.443 34.401 18.881 1.00 46.67 358 PHE A N 1
ATOM 2807 C CA . PHE A 1 358 ? -13.318 33.856 19.928 1.00 48.44 358 PHE A CA 1
ATOM 2808 C C . PHE A 1 358 ? -14.638 33.273 19.384 1.00 47.73 358 PHE A C 1
ATOM 2809 O O . PHE A 1 358 ? -15.109 32.256 19.874 1.00 47.87 358 PHE A O 1
ATOM 2817 N N . GLU A 1 359 ? -15.195 33.887 18.350 1.00 48.60 359 GLU A N 1
ATOM 2818 C CA . GLU A 1 359 ? -16.368 33.322 17.662 1.00 47.86 359 GLU A CA 1
ATOM 2819 C C . GLU A 1 359 ? -16.010 31.990 16.994 1.00 47.01 359 GLU A C 1
ATOM 2820 O O . GLU A 1 359 ? -16.784 31.020 17.050 1.00 46.21 359 GLU A O 1
ATOM 2826 N N . ALA A 1 360 ? -14.815 31.905 16.406 1.00 44.51 360 ALA A N 1
ATOM 2827 C CA . ALA A 1 360 ? -14.409 30.669 15.761 1.00 43.68 360 ALA A CA 1
ATOM 2828 C C . ALA A 1 360 ? -14.129 29.558 16.750 1.00 43.17 360 ALA A C 1
ATOM 2829 O O . ALA A 1 360 ? -14.373 28.396 16.461 1.00 43.50 360 ALA A O 1
ATOM 2831 N N . ILE A 1 361 ? -13.596 29.899 17.920 1.00 43.78 361 ILE A N 1
ATOM 2832 C CA . ILE A 1 361 ? -13.376 28.904 18.967 1.00 44.47 361 ILE A CA 1
ATOM 2833 C C . ILE A 1 361 ? -14.746 28.337 19.370 1.00 45.10 361 ILE A C 1
ATOM 2834 O O . ILE A 1 361 ? -14.930 27.123 19.520 1.00 44.87 361 ILE A O 1
ATOM 2839 N N . LYS A 1 362 ? -15.694 29.235 19.552 1.00 46.39 362 LYS A N 1
ATOM 2840 C CA . LYS A 1 362 ? -17.076 28.852 19.895 1.00 47.96 362 LYS A CA 1
ATOM 2841 C C . LYS A 1 362 ? -17.692 27.903 18.850 1.00 47.61 362 LYS A C 1
ATOM 2842 O O . LYS A 1 362 ? -18.128 26.797 19.186 1.00 48.31 362 LYS A O 1
ATOM 2848 N N . LYS A 1 363 ? -17.673 28.300 17.577 1.00 47.62 363 LYS A N 1
ATOM 2849 C CA . LYS A 1 363 ? -18.159 27.440 16.487 1.00 47.24 363 LYS A CA 1
ATOM 2850 C C . LYS A 1 363 ? -17.439 26.096 16.379 1.00 46.41 363 LYS A C 1
ATOM 2851 O O . LYS A 1 363 ? -18.067 25.063 16.172 1.00 45.06 363 LYS A O 1
ATOM 2857 N N . ALA A 1 364 ? -16.112 26.104 16.507 1.00 45.88 364 ALA A N 1
ATOM 2858 C CA . ALA A 1 364 ? -15.357 24.871 16.392 1.00 45.45 364 ALA A CA 1
ATOM 2859 C C . ALA A 1 364 ? -15.684 23.897 17.509 1.00 45.32 364 ALA A C 1
ATOM 2860 O O . ALA A 1 364 ? -15.652 22.683 17.304 1.00 45.55 364 ALA A O 1
ATOM 2862 N N . GLU A 1 365 ? -15.921 24.420 18.698 1.00 46.52 365 GLU A N 1
ATOM 2863 C CA . GLU A 1 365 ? -16.319 23.587 19.821 1.00 48.93 365 GLU A CA 1
ATOM 2864 C C . GLU A 1 365 ? -17.679 22.928 19.535 1.00 48.69 365 GLU A C 1
ATOM 2865 O O . GLU A 1 365 ? -17.845 21.744 19.767 1.00 49.01 365 GLU A O 1
ATOM 2871 N N . ARG A 1 366 ? -18.626 23.685 18.992 1.00 49.42 366 ARG A N 1
ATOM 2872 C CA . ARG A 1 366 ? -19.927 23.087 18.612 1.00 50.42 366 ARG A CA 1
ATOM 2873 C C . ARG A 1 366 ? -19.759 21.963 17.597 1.00 49.84 366 ARG A C 1
ATOM 2874 O O . ARG A 1 366 ? -20.404 20.920 17.703 1.00 50.13 366 ARG A O 1
ATOM 2882 N N . VAL A 1 367 ? -18.870 22.159 16.620 1.00 49.25 367 VAL A N 1
ATOM 2883 C CA . VAL A 1 367 ? -18.617 21.146 15.594 1.00 48.21 367 VAL A CA 1
ATOM 2884 C C . VAL A 1 367 ? -17.976 19.909 16.188 1.00 48.97 367 VAL A C 1
ATOM 2885 O O . VAL A 1 367 ? -18.337 18.789 15.823 1.00 49.36 367 VAL A O 1
ATOM 2889 N N . THR A 1 368 ? -17.007 20.120 17.084 1.00 50.12 368 THR A N 1
ATOM 2890 C CA . THR A 1 368 ? -16.330 19.038 17.799 1.00 51.15 368 THR A CA 1
ATOM 2891 C C . THR A 1 368 ? -17.319 18.193 18.611 1.00 52.16 368 THR A C 1
ATOM 2892 O O . THR A 1 368 ? -17.230 16.961 18.607 1.00 52.00 368 THR A O 1
ATOM 2896 N N . GLU A 1 369 ? -18.233 18.860 19.313 1.00 53.83 369 GLU A N 1
ATOM 2897 C CA . GLU A 1 369 ? -19.304 18.174 20.042 1.00 56.08 369 GLU A CA 1
ATOM 2898 C C . GLU A 1 369 ? -20.095 17.241 19.126 1.00 56.41 369 GLU A C 1
ATOM 2899 O O . GLU A 1 369 ? -20.293 16.088 19.478 1.00 57.09 369 GLU A O 1
ATOM 2905 N N . TRP A 1 370 ? -20.513 17.730 17.949 1.00 57.35 370 TRP A N 1
ATOM 2906 C CA . TRP A 1 370 ? -21.167 16.894 16.937 1.00 58.10 370 TRP A CA 1
ATOM 2907 C C . TRP A 1 370 ? -20.331 15.678 16.549 1.00 58.43 370 TRP A C 1
ATOM 2908 O O . TRP A 1 370 ? -20.854 14.573 16.413 1.00 58.13 370 TRP A O 1
ATOM 2919 N N . LEU A 1 371 ? -19.032 15.889 16.345 1.00 58.87 371 LEU A N 1
ATOM 2920 C CA . LEU A 1 371 ? -18.149 14.814 15.897 1.00 59.85 371 LEU A CA 1
ATOM 2921 C C . LEU A 1 371 ? -17.726 13.846 17.002 1.00 60.60 371 LEU A C 1
ATOM 2922 O O . LEU A 1 371 ? -17.334 12.713 16.712 1.00 61.37 371 LEU A O 1
ATOM 2927 N N . SER A 1 372 ? -17.797 14.282 18.255 1.00 61.28 372 SER A N 1
ATOM 2928 C CA . SER A 1 372 ? -17.418 13.423 19.381 1.00 62.70 372 SER A CA 1
ATOM 2929 C C . SER A 1 372 ? -18.323 12.193 19.488 1.00 63.25 372 SER A C 1
ATOM 2930 O O . SER A 1 372 ? -17.922 11.108 19.929 1.00 63.63 372 SER A O 1
ATOM 2933 N N . GLU B 1 2 ? 20.981 53.768 -19.722 1.00 67.91 2 GLU B N 1
ATOM 2934 C CA . GLU B 1 2 ? 20.381 52.500 -19.216 1.00 67.64 2 GLU B CA 1
ATOM 2935 C C . GLU B 1 2 ? 21.039 51.253 -19.832 1.00 66.76 2 GLU B C 1
ATOM 2936 O O . GLU B 1 2 ? 21.434 50.331 -19.099 1.00 66.78 2 GLU B O 1
ATOM 2942 N N . GLU B 1 3 ? 21.137 51.219 -21.165 1.00 65.24 3 GLU B N 1
ATOM 2943 C CA . GLU B 1 3 ? 21.885 50.168 -21.850 1.00 63.54 3 GLU B CA 1
ATOM 2944 C C . GLU B 1 3 ? 23.355 50.223 -21.416 1.00 61.70 3 GLU B C 1
ATOM 2945 O O . GLU B 1 3 ? 23.895 51.302 -21.145 1.00 62.58 3 GLU B O 1
ATOM 2951 N N . ARG B 1 4 ? 23.983 49.058 -21.297 1.00 58.71 4 ARG B N 1
ATOM 2952 C CA . ARG B 1 4 ? 25.394 48.998 -20.930 1.00 56.17 4 ARG B CA 1
ATOM 2953 C C . ARG B 1 4 ? 26.192 48.538 -22.130 1.00 53.50 4 ARG B C 1
ATOM 2954 O O . ARG B 1 4 ? 25.733 47.700 -22.898 1.00 53.60 4 ARG B O 1
ATOM 2962 N N . THR B 1 5 ? 27.381 49.091 -22.295 1.00 51.12 5 THR B N 1
ATOM 2963 C CA . THR B 1 5 ? 28.262 48.642 -23.371 1.00 49.10 5 THR B CA 1
ATOM 2964 C C . THR B 1 5 ? 29.221 47.569 -22.888 1.00 47.49 5 THR B C 1
ATOM 2965 O O . THR B 1 5 ? 29.643 47.579 -21.727 1.00 47.10 5 THR B O 1
ATOM 2969 N N . LEU B 1 6 ? 29.576 46.658 -23.789 1.00 45.68 6 LEU B N 1
ATOM 2970 C CA . LEU B 1 6 ? 30.416 45.525 -23.440 1.00 43.56 6 LEU B CA 1
ATOM 2971 C C . LEU B 1 6 ? 31.568 45.397 -24.427 1.00 43.29 6 LEU B C 1
ATOM 2972 O O . LEU B 1 6 ? 31.364 45.567 -25.637 1.00 43.05 6 LEU B O 1
ATOM 2977 N N . VAL B 1 7 ? 32.757 45.067 -23.918 1.00 42.12 7 VAL B N 1
ATOM 2978 C CA . VAL B 1 7 ? 33.858 44.579 -24.754 1.00 40.21 7 VAL B CA 1
ATOM 2979 C C . VAL B 1 7 ? 34.105 43.143 -24.334 1.00 40.49 7 VAL B C 1
ATOM 2980 O O . VAL B 1 7 ? 34.119 42.862 -23.135 1.00 39.99 7 VAL B O 1
ATOM 2984 N N . ILE B 1 8 ? 34.248 42.226 -25.291 1.00 39.22 8 ILE B N 1
ATOM 2985 C CA . ILE B 1 8 ? 34.603 40.840 -24.962 1.00 38.41 8 ILE B CA 1
ATOM 2986 C C . ILE B 1 8 ? 36.021 40.622 -25.466 1.00 39.36 8 ILE B C 1
ATOM 2987 O O . ILE B 1 8 ? 36.263 40.667 -26.690 1.00 39.29 8 ILE B O 1
ATOM 2992 N N . LEU B 1 9 ? 36.959 40.439 -24.536 1.00 38.85 9 LEU B N 1
ATOM 2993 C CA . LEU B 1 9 ? 38.332 40.109 -24.916 1.00 39.48 9 LEU B CA 1
ATOM 2994 C C . LEU B 1 9 ? 38.354 38.610 -25.054 1.00 40.22 9 LEU B C 1
ATOM 2995 O O . LEU B 1 9 ? 37.939 37.904 -24.143 1.00 41.32 9 LEU B O 1
ATOM 3000 N N . GLY B 1 10 ? 38.796 38.119 -26.202 1.00 40.72 10 GLY B N 1
ATOM 3001 C CA . GLY B 1 10 ? 38.810 36.683 -26.467 1.00 41.28 10 GLY B CA 1
ATOM 3002 C C . GLY B 1 10 ? 37.463 36.190 -26.923 1.00 42.29 10 GLY B C 1
ATOM 3003 O O . GLY B 1 10 ? 36.993 35.143 -26.461 1.00 43.50 10 GLY B O 1
ATOM 3004 N N . ALA B 1 11 ? 36.855 36.926 -27.854 1.00 43.28 11 ALA B N 1
ATOM 3005 C CA . ALA B 1 11 ? 35.466 36.707 -28.248 1.00 44.67 11 ALA B CA 1
ATOM 3006 C C . ALA B 1 11 ? 35.257 35.449 -29.055 1.00 46.06 11 ALA B C 1
ATOM 3007 O O . ALA B 1 11 ? 34.136 34.941 -29.115 1.00 45.87 11 ALA B O 1
ATOM 3009 N N . THR B 1 12 ? 36.341 34.947 -29.656 1.00 47.35 12 THR B N 1
ATOM 3010 C CA . THR B 1 12 ? 36.271 33.801 -30.566 1.00 48.03 12 THR B CA 1
ATOM 3011 C C . THR B 1 12 ? 36.447 32.471 -29.848 1.00 48.00 12 THR B C 1
ATOM 3012 O O . THR B 1 12 ? 36.306 31.414 -30.465 1.00 48.49 12 THR B O 1
ATOM 3016 N N . GLY B 1 13 ? 36.715 32.514 -28.544 1.00 47.62 13 GLY B N 1
ATOM 3017 C CA . GLY B 1 13 ? 36.877 31.289 -27.753 1.00 46.77 13 GLY B CA 1
ATOM 3018 C C . GLY B 1 13 ? 35.589 30.699 -27.196 1.00 47.50 13 GLY B C 1
ATOM 3019 O O . GLY B 1 13 ? 34.510 31.152 -27.507 1.00 47.09 13 GLY B O 1
ATOM 3020 N N . SER B 1 14 ? 35.706 29.677 -26.363 1.00 47.44 14 SER B N 1
ATOM 3021 C CA . SER B 1 14 ? 34.521 29.047 -25.778 1.00 48.29 14 SER B CA 1
ATOM 3022 C C . SER B 1 14 ? 33.667 29.999 -24.913 1.00 47.30 14 SER B C 1
ATOM 3023 O O . SER B 1 14 ? 32.458 30.116 -25.114 1.00 47.45 14 SER B O 1
ATOM 3026 N N . ILE B 1 15 ? 34.304 30.665 -23.953 1.00 46.06 15 ILE B N 1
ATOM 3027 C CA . ILE B 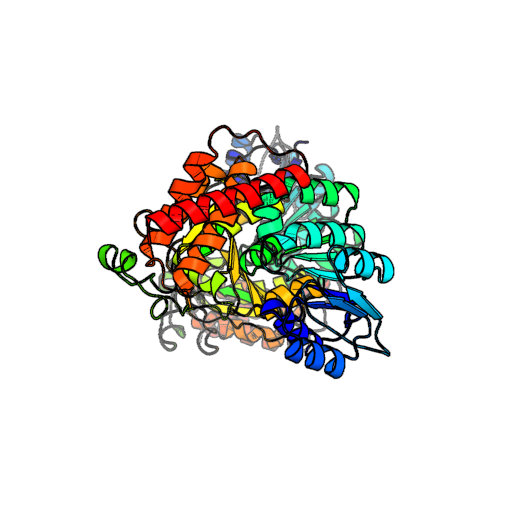1 15 ? 33.604 31.612 -23.106 1.00 45.25 15 ILE B CA 1
ATOM 3028 C C . ILE B 1 15 ? 33.059 32.751 -23.929 1.00 44.99 15 ILE B C 1
ATOM 3029 O O . ILE B 1 15 ? 31.897 33.104 -23.779 1.00 45.61 15 ILE B O 1
ATOM 3034 N N . GLY B 1 16 ? 33.876 33.296 -24.821 1.00 44.65 16 GLY B N 1
ATOM 3035 C CA . GLY B 1 16 ? 33.453 34.380 -25.691 1.00 45.27 16 GLY B CA 1
ATOM 3036 C C . GLY B 1 16 ? 32.208 34.047 -26.496 1.00 45.99 16 GLY B C 1
ATOM 3037 O O . GLY B 1 16 ? 31.252 34.838 -26.528 1.00 46.14 16 GLY B O 1
ATOM 3038 N N . THR B 1 17 ? 32.189 32.886 -27.146 1.00 46.39 17 THR B N 1
ATOM 3039 C CA . THR B 1 17 ? 31.001 32.541 -27.955 1.00 47.36 17 THR B CA 1
ATOM 3040 C C . THR B 1 17 ? 29.763 32.181 -27.109 1.00 47.13 17 THR B C 1
ATOM 3041 O O . THR B 1 17 ? 28.634 32.421 -27.526 1.00 47.90 17 THR B O 1
ATOM 3045 N N . GLN B 1 18 ? 29.963 31.630 -25.915 1.00 47.41 18 GLN B N 1
ATOM 3046 C CA . GLN B 1 18 ? 28.840 31.460 -24.972 1.00 46.87 18 GLN B CA 1
ATOM 3047 C C . GLN B 1 18 ? 28.283 32.790 -24.484 1.00 46.69 18 GLN B C 1
ATOM 3048 O O . GLN B 1 18 ? 27.074 32.908 -24.229 1.00 46.56 18 GLN B O 1
ATOM 3054 N N . THR B 1 19 ? 29.153 33.781 -24.335 1.00 45.82 19 THR B N 1
ATOM 3055 C CA . THR B 1 19 ? 28.738 35.148 -23.973 1.00 45.82 19 THR B CA 1
ATOM 3056 C C . THR B 1 19 ? 27.882 35.740 -25.085 1.00 46.86 19 THR B C 1
ATOM 3057 O O . THR B 1 19 ? 26.829 36.355 -24.841 1.00 46.70 19 THR B O 1
ATOM 3061 N N . LEU B 1 20 ? 28.329 35.552 -26.322 1.00 47.12 20 LEU B N 1
ATOM 3062 C CA . LEU B 1 20 ? 27.566 36.007 -27.481 1.00 47.68 20 LEU B CA 1
ATOM 3063 C C . LEU B 1 20 ? 26.181 35.355 -27.520 1.00 48.48 20 LEU B C 1
ATOM 3064 O O . LEU B 1 20 ? 25.191 36.023 -27.792 1.00 48.60 20 LEU B O 1
ATOM 3069 N N . ASP B 1 21 ? 26.114 34.060 -27.212 1.00 50.31 21 ASP B N 1
ATOM 3070 C CA . ASP B 1 21 ? 24.852 33.331 -27.146 1.00 52.20 21 ASP B CA 1
ATOM 3071 C C . ASP B 1 21 ? 23.879 33.939 -26.112 1.00 53.12 21 ASP B C 1
ATOM 3072 O O . ASP B 1 21 ? 22.687 34.113 -26.406 1.00 53.05 21 ASP B O 1
ATOM 3077 N N . VAL B 1 22 ? 24.394 34.275 -24.923 1.00 52.57 22 VAL B N 1
ATOM 3078 C CA . VAL B 1 22 ? 23.628 35.009 -23.905 1.00 52.66 22 VAL B CA 1
ATOM 3079 C C . VAL B 1 22 ? 23.122 36.371 -24.409 1.00 53.30 22 VAL B C 1
ATOM 3080 O O . VAL B 1 22 ? 21.965 36.732 -24.154 1.00 52.73 22 VAL B O 1
ATOM 3084 N N . LEU B 1 23 ? 23.971 37.114 -25.120 1.00 53.60 23 LEU B N 1
ATOM 3085 C CA . LEU B 1 23 ? 23.603 38.435 -25.656 1.00 55.39 23 LEU B CA 1
ATOM 3086 C C . LEU B 1 23 ? 22.482 38.413 -26.693 1.00 56.95 23 LEU B C 1
ATOM 3087 O O . LEU B 1 23 ? 21.764 39.404 -26.862 1.00 57.24 23 LEU B O 1
ATOM 3092 N N . LYS B 1 24 ? 22.364 37.298 -27.399 1.00 58.47 24 LYS B N 1
ATOM 3093 C CA . LYS B 1 24 ? 21.298 37.103 -28.367 1.00 60.51 24 LYS B CA 1
ATOM 3094 C C . LYS B 1 24 ? 19.943 36.858 -27.696 1.00 61.51 24 LYS B C 1
ATOM 3095 O O . LYS B 1 24 ? 18.901 37.040 -28.325 1.00 62.11 24 LYS B O 1
ATOM 3101 N N . LYS B 1 25 ? 19.932 36.432 -26.436 1.00 62.46 25 LYS B N 1
ATOM 3102 C CA . LYS B 1 25 ? 18.647 36.091 -25.831 1.00 63.34 25 LYS B CA 1
ATOM 3103 C C . LYS B 1 25 ? 18.240 36.846 -24.564 1.00 63.35 25 LYS B C 1
ATOM 3104 O O . LYS B 1 25 ? 17.349 36.403 -23.832 1.00 63.84 25 LYS B O 1
ATOM 3110 N N . VAL B 1 26 ? 18.877 37.997 -24.336 1.00 62.52 26 VAL B N 1
ATOM 3111 C CA . VAL B 1 26 ? 18.505 38.930 -23.263 1.00 61.80 26 VAL B CA 1
ATOM 3112 C C . VAL B 1 26 ? 18.982 40.326 -23.644 1.00 60.84 26 VAL B C 1
ATOM 3113 O O . VAL B 1 26 ? 20.061 40.476 -24.217 1.00 61.37 26 VAL B O 1
ATOM 3117 N N . LYS B 1 27 ? 18.171 41.339 -23.348 1.00 59.61 27 LYS B N 1
ATOM 3118 C CA . LYS B 1 27 ? 18.468 42.723 -23.716 1.00 58.30 27 LYS B CA 1
ATOM 3119 C C . LYS B 1 27 ? 19.128 43.528 -22.605 1.00 56.96 27 LYS B C 1
ATOM 3120 O O . LYS B 1 27 ? 19.090 43.145 -21.430 1.00 57.19 27 LYS B O 1
ATOM 3126 N N . GLY B 1 28 ? 19.703 44.664 -22.984 1.00 55.07 28 GLY B N 1
ATOM 3127 C CA . GLY B 1 28 ? 20.272 45.611 -22.035 1.00 53.75 28 GLY B CA 1
ATOM 3128 C C . GLY B 1 28 ? 21.779 45.788 -22.121 1.00 52.48 28 GLY B C 1
ATOM 3129 O O . GLY B 1 28 ? 22.351 46.617 -21.415 1.00 51.91 28 GLY B O 1
ATOM 3130 N N . ILE B 1 29 ? 22.422 45.006 -22.983 1.00 51.65 29 ILE B N 1
ATOM 3131 C CA . ILE B 1 29 ? 23.878 45.078 -23.157 1.00 50.64 29 ILE B CA 1
ATOM 3132 C C . ILE B 1 29 ? 24.213 45.150 -24.653 1.00 50.50 29 ILE B C 1
ATOM 3133 O O . ILE B 1 29 ? 23.773 44.301 -25.430 1.00 49.85 29 ILE B O 1
ATOM 3138 N N . ARG B 1 30 ? 24.972 46.184 -25.034 1.00 49.61 30 ARG B N 1
ATOM 3139 C CA . ARG B 1 30 ? 25.382 46.383 -26.417 1.00 49.87 30 ARG B CA 1
ATOM 3140 C C . ARG B 1 30 ? 26.875 46.057 -26.565 1.00 48.73 30 ARG B C 1
ATOM 3141 O O . ARG B 1 30 ? 27.699 46.697 -25.946 1.00 47.99 30 ARG B O 1
ATOM 3149 N N . LEU B 1 31 ? 27.203 45.060 -27.380 1.00 48.23 31 LEU B N 1
ATOM 3150 C CA . LEU B 1 31 ? 28.598 44.718 -27.678 1.00 48.48 31 LEU B CA 1
ATOM 3151 C C . LEU B 1 31 ? 29.195 45.771 -28.607 1.00 48.56 31 LEU B C 1
ATOM 3152 O O . LEU B 1 31 ? 28.658 46.000 -29.704 1.00 48.74 31 LEU B O 1
ATOM 3157 N N . ILE B 1 32 ? 30.292 46.407 -28.192 1.00 48.02 32 ILE B N 1
ATOM 3158 C CA . ILE B 1 32 ? 30.878 47.513 -28.954 1.00 47.97 32 ILE B CA 1
ATOM 3159 C C . ILE B 1 32 ? 32.310 47.231 -29.413 1.00 47.67 32 ILE B C 1
ATOM 3160 O O . ILE B 1 32 ? 32.875 47.994 -30.209 1.00 48.21 32 ILE B O 1
ATOM 3165 N N . GLY B 1 33 ? 32.904 46.155 -28.902 1.00 46.73 33 GLY B N 1
ATOM 3166 C CA . GLY B 1 33 ? 34.297 45.856 -29.221 1.00 44.61 33 GLY B CA 1
ATOM 3167 C C . GLY B 1 33 ? 34.648 44.432 -28.877 1.00 44.15 33 GLY B C 1
ATOM 3168 O O . GLY B 1 33 ? 34.079 43.847 -27.940 1.00 41.50 33 GLY B O 1
ATOM 3169 N N . ILE B 1 34 ? 35.567 43.856 -29.652 1.00 42.89 34 ILE B N 1
ATOM 3170 C CA . ILE B 1 34 ? 36.045 42.509 -29.346 1.00 43.77 34 ILE B CA 1
ATOM 3171 C C . ILE B 1 34 ? 37.570 42.476 -29.527 1.00 44.26 34 ILE B C 1
ATOM 3172 O O . ILE B 1 34 ? 38.139 43.342 -30.215 1.00 43.82 34 ILE B O 1
ATOM 3177 N N . SER B 1 35 ? 38.223 41.506 -28.885 1.00 44.94 35 SER B N 1
ATOM 3178 C CA . SER B 1 35 ? 39.580 41.125 -29.278 1.00 45.64 35 SER B CA 1
ATOM 3179 C C . SER B 1 35 ? 39.589 39.663 -29.660 1.00 45.90 35 SER B C 1
ATOM 3180 O O . SER B 1 35 ? 38.770 38.881 -29.187 1.00 45.44 35 SER B O 1
ATOM 3183 N N . PHE B 1 36 ? 40.522 39.292 -30.530 1.00 46.70 36 PHE B N 1
ATOM 3184 C CA . PHE B 1 36 ? 40.786 37.890 -30.825 1.00 47.38 36 PHE B CA 1
ATOM 3185 C C . PHE B 1 36 ? 42.273 37.760 -31.149 1.00 48.23 36 PHE B C 1
ATOM 3186 O O . PHE B 1 36 ? 42.975 38.752 -31.222 1.00 47.28 36 PHE B O 1
ATOM 3194 N N . HIS B 1 37 ? 42.736 36.531 -31.320 1.00 49.48 37 HIS B N 1
ATOM 3195 C CA . HIS B 1 37 ? 44.152 36.272 -31.494 1.00 51.18 37 HIS B CA 1
ATOM 3196 C C . HIS B 1 37 ? 44.457 35.893 -32.948 1.00 51.87 37 HIS B C 1
ATOM 3197 O O . HIS B 1 37 ? 45.235 36.570 -33.598 1.00 52.15 37 HIS B O 1
ATOM 3204 N N . SER B 1 38 ? 43.829 34.840 -33.458 1.00 53.60 38 SER B N 1
ATOM 3205 C CA . SER B 1 38 ? 44.083 34.430 -34.852 1.00 55.66 38 SER B CA 1
ATOM 3206 C C . SER B 1 38 ? 42.897 33.899 -35.671 1.00 56.80 38 SER B C 1
ATOM 3207 O O . SER B 1 38 ? 43.011 33.777 -36.896 1.00 57.01 38 SER B O 1
ATOM 3210 N N . ASN B 1 39 ? 41.779 33.564 -35.013 1.00 57.33 39 ASN B N 1
ATOM 3211 C CA . ASN B 1 39 ? 40.611 32.989 -35.696 1.00 57.92 39 ASN B CA 1
ATOM 3212 C C . ASN B 1 39 ? 39.842 34.057 -36.466 1.00 58.98 39 ASN B C 1
ATOM 3213 O O . ASN B 1 39 ? 38.808 34.548 -36.015 1.00 58.40 39 ASN B O 1
ATOM 3218 N N . LEU B 1 40 ? 40.380 34.390 -37.639 1.00 59.82 40 LEU B N 1
ATOM 3219 C CA . LEU B 1 40 ? 39.904 35.457 -38.532 1.00 60.88 40 LEU B CA 1
ATOM 3220 C C . LEU B 1 40 ? 38.489 35.245 -39.032 1.00 60.81 40 LEU B C 1
ATOM 3221 O O . LEU B 1 40 ? 37.709 36.191 -39.142 1.00 60.94 40 LEU B O 1
ATOM 3226 N N . GLU B 1 41 ? 38.196 33.993 -39.365 1.00 60.66 41 GLU B N 1
ATOM 3227 C CA . GLU B 1 41 ? 36.934 33.577 -39.937 1.00 60.79 41 GLU B CA 1
ATOM 3228 C C . GLU B 1 41 ? 35.798 33.789 -38.931 1.00 59.87 41 GLU B C 1
ATOM 3229 O O . GLU B 1 41 ? 34.757 34.372 -39.257 1.00 59.69 41 GLU B O 1
ATOM 3235 N N . LEU B 1 42 ? 36.007 33.336 -37.699 1.00 58.48 42 LEU B N 1
ATOM 3236 C CA . LEU B 1 42 ? 35.004 33.530 -36.654 1.00 57.32 42 LEU B CA 1
ATOM 3237 C C . LEU B 1 42 ? 34.886 34.990 -36.238 1.00 56.58 42 LEU B C 1
ATOM 3238 O O . LEU B 1 42 ? 33.793 35.472 -35.985 1.00 56.35 42 LEU B O 1
ATOM 3243 N N . ALA B 1 43 ? 36.002 35.710 -36.199 1.00 56.29 43 ALA B N 1
ATOM 3244 C CA . ALA B 1 43 ? 35.976 37.125 -35.830 1.00 56.17 43 ALA B CA 1
ATOM 3245 C C . ALA B 1 43 ? 35.165 37.960 -36.820 1.00 56.77 43 ALA B C 1
ATOM 3246 O O . ALA B 1 43 ? 34.394 38.839 -36.416 1.00 56.54 43 ALA B O 1
ATOM 3248 N N . PHE B 1 44 ? 35.336 37.690 -38.113 1.00 56.90 44 PHE B N 1
ATOM 3249 C CA . PHE B 1 44 ? 34.612 38.445 -39.121 1.00 57.34 44 PHE B CA 1
ATOM 3250 C C . PHE B 1 44 ? 33.118 38.173 -39.020 1.00 56.64 44 PHE B C 1
ATOM 3251 O O . PHE B 1 44 ? 32.314 39.091 -39.193 1.00 56.62 44 PHE B O 1
ATOM 3259 N N . LYS B 1 45 ? 32.751 36.932 -38.708 1.00 55.74 45 LYS B N 1
ATOM 3260 C CA . LYS B 1 45 ? 31.343 36.568 -38.599 1.00 55.60 45 LYS B CA 1
ATOM 3261 C C . LYS B 1 45 ? 30.677 37.174 -37.351 1.00 54.55 45 LYS B C 1
ATOM 3262 O O . LYS B 1 45 ? 29.511 37.576 -37.392 1.00 54.07 45 LYS B O 1
ATOM 3268 N N . ILE B 1 46 ? 31.433 37.280 -36.257 1.00 53.57 46 ILE B N 1
ATOM 3269 C CA . ILE B 1 46 ? 30.966 38.003 -35.061 1.00 52.22 46 ILE B CA 1
ATOM 3270 C C . ILE B 1 46 ? 30.772 39.474 -35.412 1.00 52.91 46 ILE B C 1
ATOM 3271 O O . ILE B 1 46 ? 29.742 40.071 -35.073 1.00 51.86 46 ILE B O 1
ATOM 3276 N N . VAL B 1 47 ? 31.759 40.042 -36.111 1.00 53.68 47 VAL B N 1
ATOM 3277 C CA . VAL B 1 47 ? 31.721 41.434 -36.561 1.00 55.21 47 VAL B CA 1
ATOM 3278 C C . VAL B 1 47 ? 30.485 41.700 -37.443 1.00 55.97 47 VAL B C 1
ATOM 3279 O O . VAL B 1 47 ? 29.794 42.704 -37.259 1.00 57.17 47 VAL B O 1
ATOM 3283 N N . LYS B 1 48 ? 30.204 40.806 -38.390 1.00 56.63 48 LYS B N 1
ATOM 3284 C CA . LYS B 1 48 ? 29.052 40.987 -39.286 1.00 57.37 48 LYS B CA 1
ATOM 3285 C C . LYS B 1 48 ? 27.747 40.853 -38.516 1.00 56.98 48 LYS B C 1
ATOM 3286 O O . LYS B 1 48 ? 26.883 41.726 -38.570 1.00 57.67 48 LYS B O 1
ATOM 3292 N N . GLU B 1 49 ? 27.623 39.761 -37.780 1.00 56.50 49 GLU B N 1
ATOM 3293 C CA . GLU B 1 49 ? 26.370 39.440 -37.135 1.00 56.38 49 GLU B CA 1
ATOM 3294 C C . GLU B 1 49 ? 26.018 40.300 -35.909 1.00 55.58 49 GLU B C 1
ATOM 3295 O O . GLU B 1 49 ? 24.839 40.478 -35.603 1.00 55.57 49 GLU B O 1
ATOM 3301 N N . PHE B 1 50 ? 27.023 40.880 -35.258 1.00 54.15 50 PHE B N 1
ATOM 3302 C CA . PHE B 1 50 ? 26.794 41.760 -34.102 1.00 53.59 50 PHE B CA 1
ATOM 3303 C C . PHE B 1 50 ? 26.986 43.243 -34.422 1.00 53.98 50 PHE B C 1
ATOM 3304 O O . PHE B 1 50 ? 26.798 44.102 -33.557 1.00 53.61 50 PHE B O 1
ATOM 3312 N N . ASN B 1 51 ? 27.354 43.537 -35.668 1.00 54.56 51 ASN B N 1
ATOM 3313 C CA . ASN B 1 51 ? 27.633 44.896 -36.129 1.00 55.48 51 ASN B CA 1
ATOM 3314 C C . ASN B 1 51 ? 28.719 45.601 -35.299 1.00 55.19 51 ASN B C 1
ATOM 3315 O O . ASN B 1 51 ? 28.604 46.781 -34.962 1.00 55.04 51 ASN B O 1
ATOM 3320 N N . VAL B 1 52 ? 29.787 44.864 -34.985 1.00 54.86 52 VAL B N 1
ATOM 3321 C CA . VAL B 1 52 ? 30.890 45.396 -34.179 1.00 53.84 52 VAL B CA 1
ATOM 3322 C C . VAL B 1 52 ? 31.799 46.273 -35.034 1.00 53.78 52 VAL B C 1
ATOM 3323 O O . VAL B 1 52 ? 32.242 45.844 -36.101 1.00 54.28 52 VAL B O 1
ATOM 3327 N N . LYS B 1 53 ? 32.101 47.478 -34.542 1.00 53.46 53 LYS B N 1
ATOM 3328 C CA . LYS B 1 53 ? 32.935 48.460 -35.248 1.00 53.38 53 LYS B CA 1
ATOM 3329 C C . LYS B 1 53 ? 34.376 48.566 -34.752 1.00 52.93 53 LYS B C 1
ATOM 3330 O O . LYS B 1 53 ? 35.146 49.380 -35.262 1.00 53.22 53 LYS B O 1
ATOM 3336 N N . ASN B 1 54 ? 34.731 47.773 -33.744 1.00 51.81 54 ASN B N 1
ATOM 3337 C CA . ASN B 1 54 ? 36.009 47.917 -33.059 1.00 50.91 54 ASN B CA 1
ATOM 3338 C C . ASN B 1 54 ? 36.594 46.550 -32.769 1.00 50.13 54 ASN B C 1
ATOM 3339 O O . ASN B 1 54 ? 35.929 45.712 -32.157 1.00 48.48 54 ASN B O 1
ATOM 3344 N N . VAL B 1 55 ? 37.835 46.328 -33.209 1.00 49.61 55 VAL B N 1
ATOM 3345 C CA . VAL B 1 55 ? 38.481 45.045 -33.055 1.00 50.09 55 VAL B CA 1
ATOM 3346 C C . VAL B 1 55 ? 39.942 45.244 -32.668 1.00 50.51 55 VAL B C 1
ATOM 3347 O O . VAL B 1 55 ? 40.637 46.091 -33.253 1.00 50.01 55 VAL B O 1
ATOM 3351 N N . ALA B 1 56 ? 40.384 44.478 -31.667 1.00 49.67 56 ALA B N 1
ATOM 3352 C CA . ALA B 1 56 ? 41.788 44.429 -31.277 1.00 49.24 56 ALA B CA 1
ATOM 3353 C C . ALA B 1 56 ? 42.299 43.050 -31.623 1.00 49.61 56 ALA B C 1
ATOM 3354 O O . ALA B 1 56 ? 41.706 42.037 -31.242 1.00 49.19 56 ALA B O 1
ATOM 3356 N N . ILE B 1 57 ? 43.387 43.011 -32.382 1.00 48.92 57 ILE B N 1
ATOM 3357 C CA . ILE B 1 57 ? 43.984 41.763 -32.769 1.00 49.69 57 ILE B CA 1
ATOM 3358 C C . ILE B 1 57 ? 45.241 41.616 -31.939 1.00 49.65 57 ILE B C 1
ATOM 3359 O O . ILE B 1 57 ? 46.048 42.534 -31.868 1.00 49.69 57 ILE B O 1
ATOM 3364 N N . THR B 1 58 ? 45.387 40.481 -31.277 1.00 50.36 58 THR B N 1
ATOM 3365 C CA . THR B 1 58 ? 46.534 40.289 -30.390 1.00 51.63 58 THR B CA 1
ATOM 3366 C C . THR B 1 58 ? 47.599 39.415 -31.039 1.00 53.01 58 THR B C 1
ATOM 3367 O O . THR B 1 58 ? 48.718 39.338 -30.543 1.00 53.97 58 THR B O 1
ATOM 3371 N N . GLY B 1 59 ? 47.242 38.775 -32.146 1.00 53.86 59 GLY B N 1
ATOM 3372 C CA . GLY B 1 59 ? 48.132 37.869 -32.856 1.00 56.22 59 GLY B CA 1
ATOM 3373 C C . GLY B 1 59 ? 48.716 38.560 -34.075 1.00 57.61 59 GLY B C 1
ATOM 3374 O O . GLY B 1 59 ? 48.530 39.764 -34.268 1.00 57.44 59 GLY B O 1
ATOM 3375 N N . ASP B 1 60 ? 49.431 37.803 -34.900 1.00 59.25 60 ASP B N 1
ATOM 3376 C CA . ASP B 1 60 ? 50.114 38.394 -36.050 1.00 61.15 60 ASP B CA 1
ATOM 3377 C C . ASP B 1 60 ? 49.306 38.011 -37.286 1.00 62.69 60 ASP B C 1
ATOM 3378 O O . ASP B 1 60 ? 49.687 37.142 -38.065 1.00 62.63 60 ASP B O 1
ATOM 3383 N N . VAL B 1 61 ? 48.141 38.624 -37.427 1.00 64.71 61 VAL B N 1
ATOM 3384 C CA . VAL B 1 61 ? 47.299 38.336 -38.581 1.00 67.19 61 VAL B CA 1
ATOM 3385 C C . VAL B 1 61 ? 46.822 39.617 -39.257 1.00 69.04 61 VAL B C 1
ATOM 3386 O O . VAL B 1 61 ? 46.829 40.699 -38.649 1.00 68.88 61 VAL B O 1
ATOM 3390 N N . GLU B 1 62 ? 46.427 39.483 -40.522 1.00 71.43 62 GLU B N 1
ATOM 3391 C CA . GLU B 1 62 ? 45.924 40.610 -41.292 1.00 73.93 62 GLU B CA 1
ATOM 3392 C C . GLU B 1 62 ? 44.398 40.691 -41.174 1.00 74.56 62 GLU B C 1
ATOM 3393 O O . GLU B 1 62 ? 43.698 39.684 -41.329 1.00 74.80 62 GLU B O 1
ATOM 3399 N N . PHE B 1 63 ? 43.905 41.893 -40.875 1.00 75.98 63 PHE B N 1
ATOM 3400 C CA . PHE B 1 63 ? 42.471 42.177 -40.766 1.00 77.24 63 PHE B CA 1
ATOM 3401 C C . PHE B 1 63 ? 42.227 43.560 -41.355 1.00 78.05 63 PHE B C 1
ATOM 3402 O O . PHE B 1 63 ? 42.230 44.567 -40.645 1.00 78.05 63 PHE B O 1
ATOM 3410 N N . GLU B 1 64 ? 42.032 43.589 -42.672 1.00 79.24 64 GLU B N 1
ATOM 3411 C CA . GLU B 1 64 ? 41.943 44.832 -43.440 1.00 80.32 64 GLU B CA 1
ATOM 3412 C C . GLU B 1 64 ? 40.605 44.916 -44.194 1.00 80.71 64 GLU B C 1
ATOM 3413 O O . GLU B 1 64 ? 40.158 43.912 -44.762 1.00 80.98 64 GLU B O 1
ATOM 3419 N N . ASP B 1 65 ? 39.928 46.069 -44.179 1.00 81.00 65 ASP B N 1
ATOM 3420 C CA . ASP B 1 65 ? 40.130 47.165 -43.224 1.00 81.04 65 ASP B CA 1
ATOM 3421 C C . ASP B 1 65 ? 38.774 47.310 -42.484 1.00 80.36 65 ASP B C 1
ATOM 3422 O O . ASP B 1 65 ? 38.442 46.377 -41.763 1.00 80.76 65 ASP B O 1
ATOM 3427 N N . SER B 1 66 ? 37.942 48.354 -42.622 1.00 79.47 66 SER B N 1
ATOM 3428 C CA . SER B 1 66 ? 38.029 49.560 -43.457 1.00 78.60 66 SER B CA 1
ATOM 3429 C C . SER B 1 66 ? 36.895 50.485 -42.976 1.00 77.67 66 SER B C 1
ATOM 3430 O O . SER B 1 66 ? 37.075 51.696 -42.791 1.00 77.50 66 SER B O 1
ATOM 3433 N N . SER B 1 67 ? 35.720 49.885 -42.790 1.00 76.03 67 SER B N 1
ATOM 3434 C CA . SER B 1 67 ? 34.579 50.526 -42.146 1.00 74.94 67 SER B CA 1
ATOM 3435 C C . SER B 1 67 ? 34.608 50.331 -40.619 1.00 73.98 67 SER B C 1
ATOM 3436 O O . SER B 1 67 ? 33.802 50.926 -39.888 1.00 74.19 67 SER B O 1
ATOM 3439 N N . ILE B 1 68 ? 35.532 49.493 -40.144 1.00 72.07 68 ILE B N 1
ATOM 3440 C CA . ILE B 1 68 ? 35.703 49.255 -38.704 1.00 70.12 68 ILE B CA 1
ATOM 3441 C C . ILE B 1 68 ? 37.086 49.706 -38.169 1.00 68.86 68 ILE B C 1
ATOM 3442 O O . ILE B 1 68 ? 38.063 49.790 -38.926 1.00 68.64 68 ILE B O 1
ATOM 3447 N N . ASN B 1 69 ? 37.157 50.020 -36.874 1.00 66.84 69 ASN B N 1
ATOM 3448 C CA . ASN B 1 69 ? 38.423 50.390 -36.235 1.00 64.95 69 ASN B CA 1
ATOM 3449 C C . ASN B 1 69 ? 39.192 49.152 -35.821 1.00 63.71 69 ASN B C 1
ATOM 3450 O O . ASN B 1 69 ? 38.669 48.303 -35.101 1.00 62.89 69 ASN B O 1
ATOM 3455 N N . VAL B 1 70 ? 40.429 49.043 -36.294 1.00 62.09 70 VAL B N 1
ATOM 3456 C CA . VAL B 1 70 ? 41.235 47.860 -36.036 1.00 61.02 70 VAL B CA 1
ATOM 3457 C C . VAL B 1 70 ? 42.545 48.243 -35.351 1.00 60.54 70 VAL B C 1
ATOM 3458 O O . VAL B 1 70 ? 43.354 48.987 -35.908 1.00 60.14 70 VAL B O 1
ATOM 3462 N N . TRP B 1 71 ? 42.718 47.742 -34.131 1.00 59.30 71 TRP B N 1
ATOM 3463 C CA . TRP B 1 71 ? 43.939 47.913 -33.352 1.00 58.89 71 TRP B CA 1
ATOM 3464 C C . TRP B 1 71 ? 44.771 46.649 -33.459 1.00 59.39 71 TRP B C 1
ATOM 3465 O O . TRP B 1 71 ? 44.231 45.547 -33.452 1.00 59.25 71 TRP B O 1
ATOM 3476 N N . LYS B 1 72 ? 46.085 46.808 -33.535 1.00 60.42 72 LYS B N 1
ATOM 3477 C CA . LYS B 1 72 ? 46.976 45.694 -33.838 1.00 61.98 72 LYS B CA 1
ATOM 3478 C C . LYS B 1 72 ? 48.268 45.803 -33.034 1.00 61.56 72 LYS B C 1
ATOM 3479 O O . LYS B 1 72 ? 48.638 46.884 -32.595 1.00 62.06 72 LYS B O 1
ATOM 3485 N N . GLY B 1 73 ? 48.954 44.686 -32.836 1.00 61.71 73 GLY B N 1
ATOM 3486 C CA . GLY B 1 73 ? 50.226 44.705 -32.112 1.00 61.51 73 GLY B CA 1
ATOM 3487 C C . GLY B 1 73 ? 50.076 44.399 -30.633 1.00 61.00 73 GLY B C 1
ATOM 3488 O O . GLY B 1 73 ? 49.014 43.984 -30.178 1.00 61.34 73 GLY B O 1
ATOM 3489 N N . SER B 1 74 ? 51.143 44.623 -29.877 1.00 60.35 74 SER B N 1
ATOM 3490 C CA . SER B 1 74 ? 51.214 44.160 -28.494 1.00 59.65 74 SER B CA 1
ATOM 3491 C C . SER B 1 74 ? 50.413 45.025 -27.525 1.00 58.60 74 SER B C 1
ATOM 3492 O O . SER B 1 74 ? 50.158 44.615 -26.390 1.00 59.18 74 SER B O 1
ATOM 3495 N N . HIS B 1 75 ? 50.034 46.226 -27.953 1.00 57.21 75 HIS B N 1
ATOM 3496 C CA . HIS B 1 75 ? 49.250 47.109 -27.089 1.00 55.73 75 HIS B CA 1
ATOM 3497 C C . HIS B 1 75 ? 47.799 47.309 -27.534 1.00 53.91 75 HIS B C 1
ATOM 3498 O O . HIS B 1 75 ? 47.111 48.188 -27.025 1.00 53.55 75 HIS B O 1
ATOM 3505 N N . SER B 1 76 ? 47.328 46.453 -28.436 1.00 51.83 76 SER B N 1
ATOM 3506 C CA . SER B 1 76 ? 46.005 46.617 -29.053 1.00 50.30 76 SER B CA 1
ATOM 3507 C C . SER B 1 76 ? 44.829 46.582 -28.057 1.00 49.67 76 SER B C 1
ATOM 3508 O O . SER B 1 76 ? 43.877 47.332 -28.209 1.00 48.91 76 SER B O 1
ATOM 3511 N N . ILE B 1 77 ? 44.895 45.734 -27.032 1.00 49.44 77 ILE B N 1
ATOM 3512 C CA . ILE B 1 77 ? 43.780 45.668 -26.068 1.00 48.82 77 ILE B CA 1
ATOM 3513 C C . ILE B 1 77 ? 43.742 46.953 -25.246 1.00 49.87 77 ILE B C 1
ATOM 3514 O O . ILE B 1 77 ? 42.696 47.579 -25.082 1.00 48.94 77 ILE B O 1
ATOM 3519 N N . GLU B 1 78 ? 44.909 47.347 -24.753 1.00 51.06 78 GLU B N 1
ATOM 3520 C CA . GLU B 1 78 ? 45.024 48.508 -23.896 1.00 53.24 78 GLU B CA 1
ATOM 3521 C C . GLU B 1 78 ? 44.599 49.765 -24.630 1.00 53.34 78 GLU B C 1
ATOM 3522 O O . GLU B 1 78 ? 43.924 50.611 -24.059 1.00 53.54 78 GLU B O 1
ATOM 3528 N N . GLU B 1 79 ? 44.965 49.860 -25.908 1.00 53.39 79 GLU B N 1
ATOM 3529 C CA . GLU B 1 79 ? 44.612 51.001 -26.737 1.00 54.14 79 GLU B CA 1
ATOM 3530 C C . GLU B 1 79 ? 43.120 51.040 -27.106 1.00 52.98 79 GLU B C 1
ATOM 3531 O O . GLU B 1 79 ? 42.488 52.096 -27.041 1.00 53.28 79 GLU B O 1
ATOM 3537 N N . MET B 1 80 ? 42.544 49.896 -27.458 1.00 51.98 80 MET B N 1
ATOM 3538 C CA . MET B 1 80 ? 41.109 49.851 -27.742 1.00 51.59 80 MET B CA 1
ATOM 3539 C C . MET B 1 80 ? 40.269 50.183 -26.497 1.00 51.48 80 MET B C 1
ATOM 3540 O O . MET B 1 80 ? 39.304 50.944 -26.583 1.00 51.47 80 MET B O 1
ATOM 3545 N N . LEU B 1 81 ? 40.624 49.604 -25.350 1.00 51.58 81 LEU B N 1
ATOM 3546 C CA . LEU B 1 81 ? 39.905 49.884 -24.094 1.00 52.58 81 LEU B CA 1
ATOM 3547 C C . LEU B 1 81 ? 40.007 51.345 -23.680 1.00 53.03 81 LEU B C 1
ATOM 3548 O O . LEU B 1 81 ? 39.042 51.912 -23.183 1.00 53.15 81 LEU B O 1
ATOM 3553 N N . GLU B 1 82 ? 41.187 51.936 -23.844 1.00 53.82 82 GLU B N 1
ATOM 3554 C CA . GLU B 1 82 ? 41.382 53.370 -23.583 1.00 54.81 82 GLU B CA 1
ATOM 3555 C C . GLU B 1 82 ? 40.437 54.214 -24.453 1.00 54.40 82 GLU B C 1
ATOM 3556 O O . GLU B 1 82 ? 39.832 55.172 -23.961 1.00 54.77 82 GLU B O 1
ATOM 3562 N N . ALA B 1 83 ? 40.268 53.826 -25.719 1.00 53.97 83 ALA B N 1
ATOM 3563 C CA . ALA B 1 83 ? 39.357 54.531 -26.628 1.00 53.28 83 ALA B CA 1
ATOM 3564 C C . ALA B 1 83 ? 37.864 54.269 -26.372 1.00 53.00 83 ALA B C 1
ATOM 3565 O O . ALA B 1 83 ? 37.046 55.181 -26.490 1.00 52.75 83 ALA B O 1
ATOM 3567 N N . LEU B 1 84 ? 37.510 53.031 -26.036 1.00 51.59 84 LEU B N 1
ATOM 3568 C CA . LEU B 1 84 ? 36.101 52.634 -25.944 1.00 50.81 84 LEU B CA 1
ATOM 3569 C C . LEU B 1 84 ? 35.448 52.880 -24.580 1.00 50.72 84 LEU B C 1
ATOM 3570 O O . LEU B 1 84 ? 34.226 53.061 -24.501 1.00 51.12 84 LEU B O 1
ATOM 3575 N N . LYS B 1 85 ? 36.242 52.831 -23.514 1.00 49.52 85 LYS B N 1
ATOM 3576 C CA . LYS B 1 85 ? 35.717 52.943 -22.152 1.00 49.70 85 LYS B CA 1
ATOM 3577 C C . LYS B 1 85 ? 34.436 52.153 -21.864 1.00 48.51 85 LYS B C 1
ATOM 3578 O O . LYS B 1 85 ? 33.424 52.739 -21.471 1.00 47.91 85 LYS B O 1
ATOM 3584 N N . PRO B 1 86 ? 34.463 50.819 -22.048 1.00 47.44 86 PRO B N 1
ATOM 3585 C CA . PRO B 1 86 ? 33.184 50.112 -21.966 1.00 47.04 86 PRO B CA 1
ATOM 3586 C C . PRO B 1 86 ? 32.670 50.140 -20.531 1.00 46.27 86 PRO B C 1
ATOM 3587 O O . PRO B 1 86 ? 33.453 50.345 -19.615 1.00 46.71 86 PRO B O 1
ATOM 3591 N N . ASP B 1 87 ? 31.367 49.942 -20.353 1.00 45.74 87 ASP B N 1
ATOM 3592 C CA . ASP B 1 87 ? 30.805 49.755 -19.028 1.00 44.95 87 ASP B CA 1
ATOM 3593 C C . ASP B 1 87 ? 31.280 48.431 -18.408 1.00 43.99 87 ASP B C 1
ATOM 3594 O O . ASP B 1 87 ? 31.563 48.372 -17.219 1.00 43.81 87 ASP B O 1
ATOM 3599 N N . ILE B 1 88 ? 31.384 47.399 -19.241 1.00 42.92 88 ILE B N 1
ATOM 3600 C CA . ILE B 1 88 ? 31.721 46.026 -18.841 1.00 41.89 88 ILE B CA 1
ATOM 3601 C C . ILE B 1 88 ? 32.761 45.473 -19.813 1.00 41.46 88 ILE B C 1
ATOM 3602 O O . ILE B 1 88 ? 32.664 45.691 -21.023 1.00 41.59 88 ILE B O 1
ATOM 3607 N N . THR B 1 89 ? 33.766 44.780 -19.287 1.00 40.61 89 THR B N 1
ATOM 3608 C CA . THR B 1 89 ? 34.692 44.000 -20.135 1.00 39.95 89 THR B CA 1
ATOM 3609 C C . THR B 1 89 ? 34.664 42.579 -19.633 1.00 39.31 89 THR B C 1
ATOM 3610 O O . THR B 1 89 ? 34.838 42.346 -18.439 1.00 38.52 89 THR B O 1
ATOM 3614 N N . MET B 1 90 ? 34.377 41.651 -20.534 1.00 38.63 90 MET B N 1
ATOM 3615 C CA . MET B 1 90 ? 34.460 40.232 -20.275 1.00 38.99 90 MET B CA 1
ATOM 3616 C C . MET B 1 90 ? 35.884 39.851 -20.671 1.00 38.97 90 MET B C 1
ATOM 3617 O O . MET B 1 90 ? 36.244 39.938 -21.839 1.00 38.31 90 MET B O 1
ATOM 3622 N N . VAL B 1 91 ? 36.692 39.438 -19.699 1.00 38.65 91 VAL B N 1
ATOM 3623 C CA . VAL B 1 91 ? 38.080 39.046 -19.984 1.00 38.72 91 VAL B CA 1
ATOM 3624 C C . VAL B 1 91 ? 38.123 37.528 -20.174 1.00 39.32 91 VAL B C 1
ATOM 3625 O O . VAL B 1 91 ? 38.166 36.772 -19.201 1.00 38.48 91 VAL B O 1
ATOM 3629 N N . ALA B 1 92 ? 38.034 37.066 -21.412 1.00 39.55 92 ALA B N 1
ATOM 3630 C CA . ALA B 1 92 ? 38.035 35.613 -21.644 1.00 40.66 92 ALA B CA 1
ATOM 3631 C C . ALA B 1 92 ? 39.164 35.151 -22.576 1.00 42.06 92 ALA B C 1
ATOM 3632 O O . ALA B 1 92 ? 39.007 34.185 -23.345 1.00 41.63 92 ALA B O 1
ATOM 3634 N N . VAL B 1 93 ? 40.292 35.855 -22.527 1.00 43.67 93 VAL B N 1
ATOM 3635 C CA . VAL B 1 93 ? 41.495 35.411 -23.226 1.00 45.70 93 VAL B CA 1
ATOM 3636 C C . VAL B 1 93 ? 42.052 34.187 -22.481 1.00 46.98 93 VAL B C 1
ATOM 3637 O O . VAL B 1 93 ? 41.830 34.030 -21.273 1.00 46.69 93 VAL B O 1
ATOM 3641 N N . SER B 1 94 ? 42.734 33.296 -23.198 1.00 47.80 94 SER B N 1
ATOM 3642 C CA . SER B 1 94 ? 43.313 32.130 -22.538 1.00 49.58 94 SER B CA 1
ATOM 3643 C C . SER B 1 94 ? 44.760 32.435 -22.218 1.00 49.42 94 SER B C 1
ATOM 3644 O O . SER B 1 94 ? 45.408 33.195 -22.928 1.00 49.98 94 SER B O 1
ATOM 3647 N N . GLY B 1 95 ? 45.269 31.822 -21.165 1.00 49.45 95 GLY B N 1
ATOM 3648 C CA . GLY B 1 95 ? 46.699 31.811 -20.948 1.00 49.96 95 GLY B CA 1
ATOM 3649 C C . GLY B 1 95 ? 47.226 33.057 -20.296 1.00 49.98 95 GLY B C 1
ATOM 3650 O O . GLY B 1 95 ? 46.454 33.888 -19.794 1.00 49.68 95 GLY B O 1
ATOM 3651 N N . PHE B 1 96 ? 48.550 33.179 -20.300 1.00 49.31 96 PHE B N 1
ATOM 3652 C CA . PHE B 1 96 ? 49.230 34.165 -19.470 1.00 49.42 96 PHE B CA 1
ATOM 3653 C C . PHE B 1 96 ? 48.937 35.602 -19.859 1.00 48.89 96 PHE B C 1
ATOM 3654 O O . PHE B 1 96 ? 48.993 36.494 -19.017 1.00 48.09 96 PHE B O 1
ATOM 3662 N N . SER B 1 97 ? 48.614 35.836 -21.132 1.00 48.78 97 SER B N 1
ATOM 3663 C CA . SER B 1 97 ? 48.326 37.198 -21.576 1.00 47.92 97 SER B CA 1
ATOM 3664 C C . SER B 1 97 ? 47.069 37.767 -20.907 1.00 47.14 97 SER B C 1
ATOM 3665 O O . SER B 1 97 ? 46.828 38.970 -20.977 1.00 46.53 97 SER B O 1
ATOM 3668 N N . GLY B 1 98 ? 46.291 36.920 -20.235 1.00 45.39 98 GLY B N 1
ATOM 3669 C CA . GLY B 1 98 ? 45.148 37.406 -19.466 1.00 44.91 98 GLY B CA 1
ATOM 3670 C C . GLY B 1 98 ? 45.535 38.311 -18.319 1.00 44.66 98 GLY B C 1
ATOM 3671 O O . GLY B 1 98 ? 44.769 39.171 -17.924 1.00 45.27 98 GLY B O 1
ATOM 3672 N N . LEU B 1 99 ? 46.744 38.141 -17.778 1.00 44.29 99 LEU B N 1
ATOM 3673 C CA . LEU B 1 99 ? 47.189 39.014 -16.712 1.00 43.62 99 LEU B CA 1
ATOM 3674 C C . LEU B 1 99 ? 47.284 40.468 -17.225 1.00 43.85 99 LEU B C 1
ATOM 3675 O O . LEU B 1 99 ? 46.717 41.356 -16.624 1.00 43.35 99 LEU B O 1
ATOM 3680 N N . ARG B 1 100 ? 47.981 40.704 -18.334 1.00 44.44 100 ARG B N 1
ATOM 3681 C CA . ARG B 1 100 ? 47.987 42.052 -18.948 1.00 46.59 100 ARG B CA 1
ATOM 3682 C C . ARG B 1 100 ? 46.561 42.515 -19.297 1.00 45.26 100 ARG B C 1
ATOM 3683 O O . ARG B 1 100 ? 46.220 43.672 -19.075 1.00 45.43 100 ARG B O 1
ATOM 3691 N N . ALA B 1 101 ? 45.742 41.633 -19.869 1.00 44.75 101 ALA B N 1
ATOM 3692 C CA . ALA B 1 101 ? 44.382 42.053 -20.288 1.00 44.51 101 ALA B CA 1
ATOM 3693 C C . ALA B 1 101 ? 43.490 42.476 -19.124 1.00 44.85 101 ALA B C 1
ATOM 3694 O O . ALA B 1 101 ? 42.755 43.462 -19.231 1.00 44.00 101 ALA B O 1
ATOM 3696 N N . VAL B 1 102 ? 43.546 41.742 -18.007 1.00 44.59 102 VAL B N 1
ATOM 3697 C CA . VAL B 1 102 ? 42.747 42.102 -16.823 1.00 45.33 102 VAL B CA 1
ATOM 3698 C C . VAL B 1 102 ? 43.169 43.456 -16.269 1.00 45.53 102 VAL B C 1
ATOM 3699 O O . VAL B 1 102 ? 42.318 44.262 -15.858 1.00 44.59 102 VAL B O 1
ATOM 3703 N N . LEU B 1 103 ? 44.484 43.699 -16.232 1.00 45.67 103 LEU B N 1
ATOM 3704 C CA . LEU B 1 103 ? 44.977 44.960 -15.678 1.00 46.79 103 LEU B CA 1
ATOM 3705 C C . LEU B 1 103 ? 44.517 46.146 -16.532 1.00 47.49 103 LEU B C 1
ATOM 3706 O O . LEU B 1 103 ? 44.077 47.170 -16.002 1.00 47.62 103 LEU B O 1
ATOM 3711 N N . ALA B 1 104 ? 44.611 45.982 -17.847 1.00 48.19 104 ALA B N 1
ATOM 3712 C CA . ALA B 1 104 ? 44.099 46.961 -18.827 1.00 48.66 104 ALA B CA 1
ATOM 3713 C C . ALA B 1 104 ? 42.591 47.191 -18.668 1.00 48.97 104 ALA B C 1
ATOM 3714 O O . ALA B 1 104 ? 42.117 48.333 -18.696 1.00 49.70 104 ALA B O 1
ATOM 3716 N N . SER B 1 105 ? 41.840 46.106 -18.490 1.00 48.00 105 SER B N 1
ATOM 3717 C CA . SER B 1 105 ? 40.395 46.183 -18.310 1.00 47.54 105 SER B CA 1
ATOM 3718 C C . SER B 1 105 ? 39.996 46.925 -17.024 1.00 48.38 105 SER B C 1
ATOM 3719 O O . SER B 1 105 ? 39.034 47.720 -17.018 1.00 47.22 105 SER B O 1
ATOM 3722 N N . LEU B 1 106 ? 40.728 46.670 -15.942 1.00 48.04 106 LEU B N 1
ATOM 3723 C CA . LEU B 1 106 ? 40.485 47.355 -14.677 1.00 49.85 106 LEU B CA 1
ATOM 3724 C C . LEU B 1 106 ? 40.729 48.871 -14.768 1.00 51.82 106 LEU B C 1
ATOM 3725 O O . LEU B 1 106 ? 40.128 49.645 -14.021 1.00 51.82 106 LEU B O 1
ATOM 3730 N N . GLU B 1 107 ? 41.591 49.274 -15.697 1.00 53.44 107 GLU B N 1
ATOM 3731 C CA . GLU B 1 107 ? 41.865 50.687 -15.975 1.00 55.75 107 GLU B CA 1
ATOM 3732 C C . GLU B 1 107 ? 40.682 51.438 -16.598 1.00 55.41 107 GLU B C 1
ATOM 3733 O O . GLU B 1 107 ? 40.485 52.626 -16.324 1.00 56.48 107 GLU B O 1
ATOM 3739 N N . HIS B 1 108 ? 39.889 50.747 -17.414 1.00 54.51 108 HIS B N 1
ATOM 3740 C CA . HIS B 1 108 ? 38.942 51.419 -18.315 1.00 54.09 108 HIS B CA 1
ATOM 3741 C C . HIS B 1 108 ? 37.500 50.933 -18.303 1.00 53.00 108 HIS B C 1
ATOM 3742 O O . HIS B 1 108 ? 36.689 51.423 -19.087 1.00 53.00 108 HIS B O 1
ATOM 3749 N N . SER B 1 109 ? 37.183 49.963 -17.453 1.00 51.22 109 SER B N 1
ATOM 3750 C CA . SER B 1 109 ? 35.817 49.483 -17.349 1.00 50.57 109 SER B CA 1
ATOM 3751 C C . SER B 1 109 ? 35.289 49.821 -15.980 1.00 50.21 109 SER B C 1
ATOM 3752 O O . SER B 1 109 ? 36.060 50.017 -15.033 1.00 50.24 109 SER B O 1
ATOM 3755 N N . LYS B 1 110 ? 33.969 49.862 -15.879 1.00 49.51 110 LYS B N 1
ATOM 3756 C CA . LYS B 1 110 ? 33.295 49.972 -14.597 1.00 49.23 110 LYS B CA 1
ATOM 3757 C C . LYS B 1 110 ? 33.176 48.602 -13.933 1.00 47.67 110 LYS B C 1
ATOM 3758 O O . LYS B 1 110 ? 33.157 48.495 -12.706 1.00 47.41 110 LYS B O 1
ATOM 3764 N N . ARG B 1 111 ? 33.076 47.551 -14.749 1.00 45.64 111 ARG B N 1
ATOM 3765 C CA . ARG B 1 111 ? 32.984 46.188 -14.234 1.00 44.68 111 ARG B CA 1
ATOM 3766 C C . ARG B 1 111 ? 33.811 45.241 -15.096 1.00 43.02 111 ARG B C 1
ATOM 3767 O O . ARG B 1 111 ? 33.718 45.278 -16.322 1.00 42.52 111 ARG B O 1
ATOM 3775 N N . VAL B 1 112 ? 34.593 44.392 -14.447 1.00 41.88 112 VAL B N 1
ATOM 3776 C CA . VAL B 1 112 ? 35.337 43.335 -15.151 1.00 41.63 112 VAL B CA 1
ATOM 3777 C C . VAL B 1 112 ? 34.749 41.971 -14.811 1.00 40.82 112 VAL B C 1
ATOM 3778 O O . VAL B 1 112 ? 34.634 41.627 -13.628 1.00 39.97 112 VAL B O 1
ATOM 3782 N N . CYS B 1 113 ? 34.339 41.227 -15.840 1.00 40.11 113 CYS B N 1
ATOM 3783 C CA . CYS B 1 113 ? 33.875 39.858 -15.679 1.00 40.96 113 CYS B CA 1
ATOM 3784 C C . CYS B 1 113 ? 35.070 38.980 -16.008 1.00 41.87 113 CYS B C 1
ATOM 3785 O O . CYS B 1 113 ? 35.570 38.976 -17.154 1.00 41.14 113 CYS B O 1
ATOM 3788 N N . LEU B 1 114 ? 35.539 38.258 -15.004 1.00 41.29 114 LEU B N 1
ATOM 3789 C CA . LEU B 1 114 ? 36.819 37.582 -15.118 1.00 42.69 114 LEU B CA 1
ATOM 3790 C C . LEU B 1 114 ? 36.595 36.118 -15.370 1.00 43.15 114 LEU B C 1
ATOM 3791 O O . LEU B 1 114 ? 36.109 35.397 -14.506 1.00 42.87 114 LEU B O 1
ATOM 3796 N N . ALA B 1 115 ? 36.957 35.681 -16.562 1.00 43.76 115 ALA B N 1
ATOM 3797 C CA . ALA B 1 115 ? 37.018 34.259 -16.819 1.00 44.87 115 ALA B CA 1
ATOM 3798 C C . ALA B 1 115 ? 38.469 33.738 -16.672 1.00 46.10 115 ALA B C 1
ATOM 3799 O O . ALA B 1 115 ? 38.679 32.639 -16.126 1.00 47.81 115 ALA B O 1
ATOM 3801 N N . ASN B 1 116 ? 39.449 34.536 -17.085 1.00 45.68 116 ASN B N 1
ATOM 3802 C CA . ASN B 1 116 ? 40.870 34.115 -17.135 1.00 46.49 116 ASN B CA 1
ATOM 3803 C C . ASN B 1 116 ? 41.481 33.754 -15.775 1.00 47.51 116 ASN B C 1
ATOM 3804 O O . ASN B 1 116 ? 41.587 34.602 -14.898 1.00 47.17 116 ASN B O 1
ATOM 3809 N N . LYS B 1 117 ? 41.916 32.502 -15.630 1.00 48.27 117 LYS B N 1
ATOM 3810 C CA . LYS B 1 117 ? 42.538 32.019 -14.386 1.00 49.42 117 LYS B CA 1
ATOM 3811 C C . LYS B 1 117 ? 43.963 32.523 -14.114 1.00 48.96 117 LYS B C 1
ATOM 3812 O O . LYS B 1 117 ? 44.308 32.806 -12.971 1.00 49.80 117 LYS B O 1
ATOM 3818 N N . GLU B 1 118 ? 44.787 32.614 -15.150 1.00 48.75 118 GLU B N 1
ATOM 3819 C CA . GLU B 1 118 ? 46.200 32.949 -14.997 1.00 48.79 118 GLU B CA 1
ATOM 3820 C C . GLU B 1 118 ? 46.399 34.268 -14.299 1.00 47.39 118 GLU B C 1
ATOM 3821 O O . GLU B 1 118 ? 47.341 34.421 -13.541 1.00 47.29 118 GLU B O 1
ATOM 3827 N N . SER B 1 119 ? 45.525 35.233 -14.570 1.00 45.32 119 SER B N 1
ATOM 3828 C CA . SER B 1 119 ? 45.675 36.550 -13.981 1.00 44.20 119 SER B CA 1
ATOM 3829 C C . SER B 1 119 ? 45.741 36.496 -12.452 1.00 43.30 119 SER B C 1
ATOM 3830 O O . SER B 1 119 ? 46.568 37.183 -11.862 1.00 45.49 119 SER B O 1
ATOM 3833 N N . LEU B 1 120 ? 44.913 35.680 -11.801 1.00 41.29 120 LEU B N 1
ATOM 3834 C CA . LEU B 1 120 ? 44.956 35.607 -10.331 1.00 39.28 120 LEU B CA 1
ATOM 3835 C C . LEU B 1 120 ? 45.972 34.613 -9.801 1.00 38.73 120 LEU B C 1
ATOM 3836 O O . LEU B 1 120 ? 46.552 34.832 -8.734 1.00 38.09 120 LEU B O 1
ATOM 3841 N N . VAL B 1 121 ? 46.162 33.510 -10.527 1.00 38.23 121 VAL B N 1
ATOM 3842 C CA . VAL B 1 121 ? 47.087 32.458 -10.103 1.00 37.63 121 VAL B CA 1
ATOM 3843 C C . VAL B 1 121 ? 48.500 33.030 -10.100 1.00 38.53 121 VAL B C 1
ATOM 3844 O O . VAL B 1 121 ? 49.202 32.970 -9.097 1.00 37.73 121 VAL B O 1
ATOM 3848 N N . CYS B 1 122 ? 48.881 33.635 -11.229 1.00 38.82 122 CYS B N 1
ATOM 3849 C CA . CYS B 1 122 ? 50.214 34.211 -11.399 1.00 40.74 122 CYS B CA 1
ATOM 3850 C C . CYS B 1 122 ? 50.359 35.621 -10.807 1.00 40.57 122 CYS B C 1
ATOM 3851 O O . CYS B 1 122 ? 51.399 35.941 -10.246 1.00 41.43 122 CYS B O 1
ATOM 3854 N N . GLY B 1 123 ? 49.348 36.459 -10.970 1.00 40.60 123 GLY B N 1
ATOM 3855 C CA . GLY B 1 123 ? 49.486 37.884 -10.648 1.00 40.30 123 GLY B CA 1
ATOM 3856 C C . GLY B 1 123 ? 48.391 38.450 -9.764 1.00 41.47 123 GLY B C 1
ATOM 3857 O O . GLY B 1 123 ? 48.095 39.655 -9.823 1.00 40.44 123 GLY B O 1
ATOM 3858 N N . GLY B 1 124 ? 47.810 37.601 -8.917 1.00 40.59 124 GLY B N 1
ATOM 3859 C CA . GLY B 1 124 ? 46.751 38.050 -8.008 1.00 41.61 124 GLY B CA 1
ATOM 3860 C C . GLY B 1 124 ? 47.076 39.308 -7.193 1.00 42.42 124 GLY B C 1
ATOM 3861 O O . GLY B 1 124 ? 46.219 40.170 -7.013 1.00 41.51 124 GLY B O 1
ATOM 3862 N N . PHE B 1 125 ? 48.310 39.431 -6.716 1.00 43.01 125 PHE B N 1
ATOM 3863 C CA . PHE B 1 125 ? 48.688 40.594 -5.894 1.00 43.64 125 PHE B CA 1
ATOM 3864 C C . PHE B 1 125 ? 48.628 41.885 -6.715 1.00 43.64 125 PHE B C 1
ATOM 3865 O O . PHE B 1 125 ? 48.295 42.948 -6.190 1.00 44.06 125 PHE B O 1
ATOM 3873 N N . LEU B 1 126 ? 48.938 41.768 -8.003 1.00 43.27 126 LEU B N 1
ATOM 3874 C CA . LEU B 1 126 ? 48.882 42.890 -8.930 1.00 43.76 126 LEU B CA 1
ATOM 3875 C C . LEU B 1 126 ? 47.446 43.302 -9.223 1.00 43.95 126 LEU B C 1
ATOM 3876 O O . LEU B 1 126 ? 47.134 44.491 -9.285 1.00 43.61 126 LEU B O 1
ATOM 3881 N N . VAL B 1 127 ? 46.584 42.319 -9.441 1.00 43.84 127 VAL B N 1
ATOM 3882 C CA . VAL B 1 127 ? 45.177 42.585 -9.696 1.00 44.83 127 VAL B CA 1
ATOM 3883 C C . VAL B 1 127 ? 44.537 43.248 -8.470 1.00 46.60 127 VAL B C 1
ATOM 3884 O O . VAL B 1 127 ? 43.771 44.221 -8.595 1.00 46.21 127 VAL B O 1
ATOM 3888 N N . LYS B 1 128 ? 44.853 42.730 -7.287 1.00 47.82 128 LYS B N 1
ATOM 3889 C CA . LYS B 1 128 ? 44.264 43.270 -6.072 1.00 50.40 128 LYS B CA 1
ATOM 3890 C C . LYS B 1 128 ? 44.692 44.714 -5.790 1.00 50.89 128 LYS B C 1
ATOM 3891 O O . LYS B 1 128 ? 43.877 45.535 -5.360 1.00 50.49 128 LYS B O 1
ATOM 3897 N N . LYS B 1 129 ? 45.950 45.026 -6.070 1.00 51.77 129 LYS B N 1
ATOM 3898 C CA . LYS B 1 129 ? 46.447 46.389 -5.942 1.00 52.95 129 LYS B CA 1
ATOM 3899 C C . LYS B 1 129 ? 45.704 47.359 -6.879 1.00 53.04 129 LYS B C 1
ATOM 3900 O O . LYS B 1 129 ? 45.285 48.430 -6.460 1.00 52.53 129 LYS B O 1
ATOM 3906 N N . LYS B 1 130 ? 45.517 46.965 -8.134 1.00 53.08 130 LYS B N 1
ATOM 3907 C CA . LYS B 1 130 ? 44.823 47.797 -9.123 1.00 53.87 130 LYS B CA 1
ATOM 3908 C C . LYS B 1 130 ? 43.337 47.950 -8.784 1.00 54.55 130 LYS B C 1
ATOM 3909 O O . LYS B 1 130 ? 42.756 49.017 -8.963 1.00 54.34 130 LYS B O 1
ATOM 3915 N N . LEU B 1 131 ? 42.729 46.874 -8.298 1.00 55.67 131 LEU B N 1
ATOM 3916 C CA . LEU B 1 131 ? 41.354 46.898 -7.806 1.00 57.24 131 LEU B CA 1
ATOM 3917 C C . LEU B 1 131 ? 41.150 47.941 -6.700 1.00 58.40 131 LEU B C 1
ATOM 3918 O O . LEU B 1 131 ? 40.158 48.678 -6.702 1.00 58.22 131 LEU B O 1
ATOM 3923 N N . LYS B 1 132 ? 42.094 47.998 -5.759 1.00 59.52 132 LYS B N 1
ATOM 3924 C CA . LYS B 1 132 ? 42.025 48.965 -4.651 1.00 61.26 132 LYS B CA 1
ATOM 3925 C C . LYS B 1 132 ? 42.107 50.419 -5.135 1.00 61.37 132 LYS B C 1
ATOM 3926 O O . LYS B 1 132 ? 41.367 51.264 -4.655 1.00 61.53 132 LYS B O 1
ATOM 3932 N N . GLU B 1 133 ? 42.992 50.700 -6.088 1.00 61.74 133 GLU B N 1
ATOM 3933 C CA . GLU B 1 133 ? 43.188 52.065 -6.568 1.00 62.50 133 GLU B CA 1
ATOM 3934 C C . GLU B 1 133 ? 42.006 52.580 -7.396 1.00 62.00 133 GLU B C 1
ATOM 3935 O O . GLU B 1 133 ? 41.652 53.750 -7.319 1.00 61.59 133 GLU B O 1
ATOM 3941 N N . LYS B 1 134 ? 41.396 51.693 -8.178 1.00 62.00 134 LYS B N 1
ATOM 3942 C CA . LYS B 1 134 ? 40.347 52.069 -9.127 1.00 61.91 134 LYS B CA 1
ATOM 3943 C C . LYS B 1 134 ? 38.957 51.943 -8.514 1.00 61.65 134 LYS B C 1
ATOM 3944 O O . LYS B 1 134 ? 38.042 52.691 -8.876 1.00 62.00 134 LYS B O 1
ATOM 3950 N N . GLY B 1 135 ? 38.804 50.992 -7.596 1.00 60.73 135 GLY B N 1
ATOM 3951 C CA . GLY B 1 135 ? 37.508 50.682 -7.015 1.00 60.33 135 GLY B CA 1
ATOM 3952 C C . GLY B 1 135 ? 36.533 50.018 -7.980 1.00 59.97 135 GLY B C 1
ATOM 3953 O O . GLY B 1 135 ? 35.319 50.089 -7.784 1.00 60.61 135 GLY B O 1
ATOM 3954 N N . THR B 1 136 ? 37.042 49.375 -9.026 1.00 58.80 136 THR B N 1
ATOM 3955 C CA . THR B 1 136 ? 36.149 48.766 -10.037 1.00 58.10 136 THR B CA 1
ATOM 3956 C C . THR B 1 136 ? 35.595 47.400 -9.582 1.00 56.69 136 THR B C 1
ATOM 3957 O O . THR B 1 136 ? 36.208 46.732 -8.738 1.00 56.20 136 THR B O 1
ATOM 3961 N N . GLU B 1 137 ? 34.422 47.029 -10.104 1.00 54.28 137 GLU B N 1
ATOM 3962 C CA . GLU B 1 137 ? 33.762 45.771 -9.750 1.00 53.89 137 GLU B CA 1
ATOM 3963 C C . GLU B 1 137 ? 34.428 44.618 -10.500 1.00 51.57 137 GLU B C 1
ATOM 3964 O O . GLU B 1 137 ? 34.752 44.748 -11.676 1.00 51.06 137 GLU B O 1
ATOM 3970 N N . LEU B 1 138 ? 34.617 43.488 -9.837 1.00 49.33 138 LEU B N 1
ATOM 3971 C CA . LEU B 1 138 ? 35.174 42.313 -10.508 1.00 47.66 138 LEU B CA 1
ATOM 3972 C C . LEU B 1 138 ? 34.331 41.145 -10.102 1.00 45.96 138 LEU B C 1
ATOM 3973 O O . LEU B 1 138 ? 34.234 40.845 -8.919 1.00 45.67 138 LEU B O 1
ATOM 3978 N N . ILE B 1 139 ? 33.687 40.511 -11.070 1.00 43.53 139 ILE B N 1
ATOM 3979 C CA . ILE B 1 139 ? 32.817 39.392 -10.779 1.00 42.39 139 ILE B CA 1
ATOM 3980 C C . ILE B 1 139 ? 33.354 38.174 -11.498 1.00 41.13 139 ILE B C 1
ATOM 3981 O O . ILE B 1 139 ? 33.563 38.221 -12.710 1.00 39.79 139 ILE B O 1
ATOM 3986 N N . PRO B 1 140 ? 33.566 37.071 -10.763 1.00 40.89 140 PRO B N 1
ATOM 3987 C CA . PRO B 1 140 ? 34.106 35.906 -11.440 1.00 41.29 140 PRO B CA 1
ATOM 3988 C C . PRO B 1 140 ? 33.085 35.220 -12.322 1.00 41.15 140 PRO B C 1
ATOM 3989 O O . PRO B 1 140 ? 31.896 35.205 -12.008 1.00 40.55 140 PRO B O 1
ATOM 3993 N N . VAL B 1 141 ? 33.564 34.635 -13.416 1.00 40.96 141 VAL B N 1
ATOM 3994 C CA . VAL B 1 141 ? 32.692 33.929 -14.354 1.00 41.38 141 VAL B CA 1
ATOM 3995 C C . VAL B 1 141 ? 32.743 32.400 -14.130 1.00 41.87 141 VAL B C 1
ATOM 3996 O O . VAL B 1 141 ? 31.811 31.690 -14.472 1.00 42.12 141 VAL B O 1
ATOM 4000 N N . ASP B 1 142 ? 33.846 31.899 -13.589 1.00 42.37 142 ASP B N 1
ATOM 4001 C CA . ASP B 1 142 ? 34.006 30.469 -13.308 1.00 43.50 142 ASP B CA 1
ATOM 4002 C C . ASP B 1 142 ? 32.800 29.963 -12.483 1.00 43.42 142 ASP B C 1
ATOM 4003 O O . ASP B 1 142 ? 32.375 30.651 -11.573 1.00 42.13 142 ASP B O 1
ATOM 4008 N N . SER B 1 143 ? 32.239 28.784 -12.789 1.00 43.20 143 SER B N 1
ATOM 4009 C CA . SER B 1 143 ? 30.981 28.400 -12.125 1.00 44.03 143 SER B CA 1
ATOM 4010 C C . SER B 1 143 ? 31.127 28.149 -10.617 1.00 43.38 143 SER B C 1
ATOM 4011 O O . SER B 1 143 ? 30.223 28.456 -9.856 1.00 42.40 143 SER B O 1
ATOM 4014 N N . GLU B 1 144 ? 32.281 27.656 -10.167 1.00 43.19 144 GLU B N 1
ATOM 4015 C CA . GLU B 1 144 ? 32.476 27.472 -8.714 1.00 43.37 144 GLU B CA 1
ATOM 4016 C C . GLU B 1 144 ? 32.595 28.825 -8.024 1.00 42.31 144 GLU B C 1
ATOM 4017 O O . GLU B 1 144 ? 32.018 29.023 -6.962 1.00 41.03 144 GLU B O 1
ATOM 4023 N N . HIS B 1 145 ? 33.336 29.761 -8.620 1.00 40.25 145 HIS B N 1
ATOM 4024 C CA . HIS B 1 145 ? 33.522 31.071 -7.970 1.00 39.43 145 HIS B CA 1
ATOM 4025 C C . HIS B 1 145 ? 32.233 31.878 -7.992 1.00 38.24 145 HIS B C 1
ATOM 4026 O O . HIS B 1 145 ? 31.949 32.606 -7.066 1.00 37.26 145 HIS B O 1
ATOM 4033 N N . SER B 1 146 ? 31.472 31.742 -9.068 1.00 37.54 146 SER B N 1
ATOM 4034 C CA . SER B 1 146 ? 30.166 32.390 -9.156 1.00 37.56 146 SER B CA 1
ATOM 4035 C C . SER B 1 146 ? 29.261 31.871 -8.042 1.00 37.34 146 SER B C 1
ATOM 4036 O O . SER B 1 146 ? 28.579 32.639 -7.360 1.00 37.23 146 SER B O 1
ATOM 4039 N N . ALA B 1 147 ? 29.237 30.556 -7.852 1.00 37.55 147 ALA B N 1
ATOM 4040 C CA . ALA B 1 147 ? 28.447 29.975 -6.754 1.00 37.83 147 ALA B CA 1
ATOM 4041 C C . ALA B 1 147 ? 28.852 30.502 -5.388 1.00 37.98 147 ALA B C 1
ATOM 4042 O O . ALA B 1 147 ? 27.995 30.924 -4.596 1.00 37.97 147 ALA B O 1
ATOM 4044 N N . ILE B 1 148 ? 30.151 30.518 -5.102 1.00 37.46 148 ILE B N 1
ATOM 4045 C CA . ILE B 1 148 ? 30.630 31.029 -3.820 1.00 37.15 148 ILE B CA 1
ATOM 4046 C C . ILE B 1 148 ? 30.322 32.508 -3.634 1.00 37.56 148 ILE B C 1
ATOM 4047 O O . ILE B 1 148 ? 29.903 32.941 -2.542 1.00 38.82 148 ILE B O 1
ATOM 4052 N N . PHE B 1 149 ? 30.525 33.281 -4.694 1.00 37.38 149 PHE B N 1
ATOM 4053 C CA . PHE B 1 149 ? 30.218 34.723 -4.722 1.00 37.95 149 PHE B CA 1
ATOM 4054 C C . PHE B 1 149 ? 28.777 34.942 -4.236 1.00 37.86 149 PHE B C 1
ATOM 4055 O O . PHE B 1 149 ? 28.496 35.859 -3.469 1.00 37.71 149 PHE B O 1
ATOM 4063 N N . GLN B 1 150 ? 27.867 34.100 -4.689 1.00 37.75 150 GLN B N 1
ATOM 4064 C CA . GLN B 1 150 ? 26.438 34.227 -4.334 1.00 38.79 150 GLN B CA 1
ATOM 4065 C C . GLN B 1 150 ? 26.068 33.903 -2.875 1.00 39.36 150 GLN B C 1
ATOM 4066 O O . GLN B 1 150 ? 24.991 34.286 -2.436 1.00 40.14 150 GLN B O 1
ATOM 4072 N N . VAL B 1 151 ? 26.901 33.152 -2.156 1.00 38.89 151 VAL B N 1
ATOM 4073 C CA . VAL B 1 151 ? 26.596 32.791 -0.760 1.00 39.24 151 VAL B CA 1
ATOM 4074 C C . VAL B 1 151 ? 27.691 33.200 0.254 1.00 40.38 151 VAL B C 1
ATOM 4075 O O . VAL B 1 151 ? 27.553 32.972 1.456 1.00 38.69 151 VAL B O 1
ATOM 4079 N N . MET B 1 152 ? 28.769 33.811 -0.229 1.00 40.37 152 MET B N 1
ATOM 4080 C CA . MET B 1 152 ? 29.905 34.147 0.638 1.00 42.17 152 MET B CA 1
ATOM 4081 C C . MET B 1 152 ? 29.486 35.097 1.775 1.00 42.58 152 MET B C 1
ATOM 4082 O O . MET B 1 152 ? 28.643 35.974 1.587 1.00 41.55 152 MET B O 1
ATOM 4087 N N . GLU B 1 153 ? 30.081 34.915 2.953 1.00 42.73 153 GLU B N 1
ATOM 4088 C CA . GLU B 1 153 ? 29.997 35.933 4.001 1.00 43.83 153 GLU B CA 1
ATOM 4089 C C . GLU B 1 153 ? 31.288 35.898 4.815 1.00 43.98 153 GLU B C 1
ATOM 4090 O O . GLU B 1 153 ? 31.988 34.893 4.783 1.00 43.41 153 GLU B O 1
ATOM 4096 N N . PRO B 1 154 ? 31.602 36.990 5.544 1.00 44.77 154 PRO B N 1
ATOM 4097 C CA . PRO B 1 154 ? 32.869 37.130 6.284 1.00 44.87 154 PRO B CA 1
ATOM 4098 C C . PRO B 1 154 ? 33.182 36.024 7.293 1.00 46.01 154 PRO B C 1
ATOM 4099 O O . PRO B 1 154 ? 34.353 35.663 7.441 1.00 45.36 154 PRO B O 1
ATOM 4103 N N . GLU B 1 155 ? 32.174 35.473 7.972 1.00 45.38 155 GLU B N 1
ATOM 4104 C CA . GLU B 1 155 ? 32.469 34.483 9.002 1.00 48.00 155 GLU B CA 1
ATOM 4105 C C . GLU B 1 155 ? 32.303 32.996 8.591 1.00 48.05 155 GLU B C 1
ATOM 4106 O O . GLU B 1 155 ? 31.991 32.157 9.411 1.00 49.19 155 GLU B O 1
ATOM 4112 N N . VAL B 1 156 ? 32.582 32.650 7.341 1.00 49.05 156 VAL B N 1
ATOM 4113 C CA . VAL B 1 156 ? 32.544 31.231 6.935 1.00 48.45 156 VAL B CA 1
ATOM 4114 C C . VAL B 1 156 ? 33.569 30.394 7.690 1.00 48.69 156 VAL B C 1
ATOM 4115 O O . VAL B 1 156 ? 34.657 30.882 8.047 1.00 49.47 156 VAL B O 1
ATOM 4119 N N . GLU B 1 157 ? 33.219 29.137 7.935 1.00 47.56 157 GLU B N 1
ATOM 4120 C CA . GLU B 1 157 ? 34.118 28.156 8.506 1.00 47.85 157 GLU B CA 1
ATOM 4121 C C . GLU B 1 157 ? 34.915 27.458 7.382 1.00 47.06 157 GLU B C 1
ATOM 4122 O O . GLU B 1 157 ? 36.122 27.284 7.489 1.00 45.83 157 GLU B O 1
ATOM 4128 N N . LYS B 1 158 ? 34.229 27.050 6.322 1.00 45.17 158 LYS B N 1
ATOM 4129 C CA . LYS B 1 158 ? 34.891 26.405 5.201 1.00 44.86 158 LYS B CA 1
ATOM 4130 C C . LYS B 1 158 ? 34.176 26.805 3.940 1.00 43.63 158 LYS B C 1
ATOM 4131 O O . LYS B 1 158 ? 32.939 26.901 3.919 1.00 43.18 158 LYS B O 1
ATOM 4137 N N . VAL B 1 159 ? 34.951 27.091 2.904 1.00 42.43 159 VAL B N 1
ATOM 4138 C CA . VAL B 1 159 ? 34.427 27.283 1.562 1.00 41.86 159 VAL B CA 1
ATOM 4139 C C . VAL B 1 159 ? 34.694 25.969 0.831 1.00 42.19 159 VAL B C 1
ATOM 4140 O O . VAL B 1 159 ? 35.830 25.456 0.835 1.00 41.80 159 VAL B O 1
ATOM 4144 N N . VAL B 1 160 ? 33.666 25.407 0.217 1.00 40.68 160 VAL B N 1
ATOM 4145 C CA . VAL B 1 160 ? 33.802 24.093 -0.400 1.00 40.84 160 VAL B CA 1
ATOM 4146 C C . VAL B 1 160 ? 33.668 24.225 -1.903 1.00 40.57 160 VAL B C 1
ATOM 4147 O O . VAL B 1 160 ? 32.663 24.709 -2.390 1.00 39.72 160 VAL B O 1
ATOM 4151 N N . LEU B 1 161 ? 34.705 23.817 -2.631 1.00 40.20 161 LEU B N 1
ATOM 4152 C CA . LEU B 1 161 ? 34.640 23.790 -4.104 1.00 41.69 161 LEU B CA 1
ATOM 4153 C C . LEU B 1 161 ? 34.430 22.354 -4.488 1.00 41.37 161 LEU B C 1
ATOM 4154 O O . LEU B 1 161 ? 35.015 21.460 -3.884 1.00 42.53 161 LEU B O 1
ATOM 4159 N N . THR B 1 162 ? 33.606 22.107 -5.486 1.00 41.34 162 THR B N 1
ATOM 4160 C CA . THR B 1 162 ? 33.389 20.719 -5.891 1.00 41.84 162 THR B CA 1
ATOM 4161 C C . THR B 1 162 ? 34.121 20.472 -7.186 1.00 42.28 162 THR B C 1
ATOM 4162 O O . THR B 1 162 ? 34.321 21.411 -7.989 1.00 42.56 162 THR B O 1
ATOM 4166 N N . ALA B 1 163 ? 34.515 19.219 -7.375 1.00 41.83 163 ALA B N 1
ATOM 4167 C CA . ALA B 1 163 ? 35.258 18.782 -8.560 1.00 42.33 163 ALA B CA 1
ATOM 4168 C C . ALA B 1 163 ? 34.586 17.536 -9.085 1.00 42.79 163 ALA B C 1
ATOM 4169 O O . ALA B 1 163 ? 34.205 16.653 -8.309 1.00 43.31 163 ALA B O 1
ATOM 4171 N N . SER B 1 164 ? 34.477 17.438 -10.403 1.00 43.77 164 SER B N 1
ATOM 4172 C CA . SER B 1 164 ? 33.977 16.225 -11.038 1.00 44.20 164 SER B CA 1
ATOM 4173 C C . SER B 1 164 ? 34.900 15.049 -10.790 1.00 43.77 164 SER B C 1
ATOM 4174 O O . SER B 1 164 ? 34.449 13.926 -10.761 1.00 44.53 164 SER B O 1
ATOM 4177 N N . GLY B 1 165 ? 36.193 15.300 -10.566 1.00 42.70 165 GLY B N 1
ATOM 4178 C CA . GLY B 1 165 ? 37.156 14.209 -10.498 1.00 41.43 165 GLY B CA 1
ATOM 4179 C C . GLY B 1 165 ? 37.791 13.874 -11.849 1.00 41.61 165 GLY B C 1
ATOM 4180 O O . GLY B 1 165 ? 38.813 13.180 -11.906 1.00 42.16 165 GLY B O 1
ATOM 4181 N N . GLY B 1 166 ? 37.202 14.375 -12.935 1.00 41.70 166 GLY B N 1
ATOM 4182 C CA . GLY B 1 166 ? 37.798 14.251 -14.268 1.00 41.62 166 GLY B CA 1
ATOM 4183 C C . GLY B 1 166 ? 37.553 12.892 -14.894 1.00 42.80 166 GLY B C 1
ATOM 4184 O O . GLY B 1 166 ? 36.992 12.006 -14.269 1.00 41.61 166 GLY B O 1
ATOM 4185 N N . ALA B 1 167 ? 38.014 12.719 -16.127 1.00 43.45 167 ALA B N 1
ATOM 4186 C CA . ALA B 1 167 ? 37.737 11.524 -16.905 1.00 44.63 167 ALA B CA 1
ATOM 4187 C C . ALA B 1 167 ? 38.241 10.216 -16.301 1.00 45.31 167 ALA B C 1
ATOM 4188 O O . ALA B 1 167 ? 37.707 9.153 -16.602 1.00 45.78 167 ALA B O 1
ATOM 4190 N N . LEU B 1 168 ? 39.262 10.270 -15.456 1.00 45.54 168 LEU B N 1
ATOM 4191 C CA . LEU B 1 168 ? 39.857 9.039 -14.956 1.00 46.22 168 LEU B CA 1
ATOM 4192 C C . LEU B 1 168 ? 39.468 8.781 -13.516 1.00 47.47 168 LEU B C 1
ATOM 4193 O O . LEU B 1 168 ? 40.132 8.035 -12.812 1.00 47.46 168 LEU B O 1
ATOM 4198 N N . ARG B 1 169 ? 38.374 9.393 -13.077 1.00 49.05 169 ARG B N 1
ATOM 4199 C CA . ARG B 1 169 ? 38.038 9.390 -11.654 1.00 50.76 169 ARG B CA 1
ATOM 4200 C C . ARG B 1 169 ? 37.775 7.995 -11.082 1.00 52.43 169 ARG B C 1
ATOM 4201 O O . ARG B 1 169 ? 38.030 7.749 -9.896 1.00 52.76 169 ARG B O 1
ATOM 4209 N N . ASP B 1 170 ? 37.279 7.092 -11.923 1.00 54.28 170 ASP B N 1
ATOM 4210 C CA . ASP B 1 170 ? 36.937 5.733 -11.497 1.00 56.37 170 ASP B CA 1
ATOM 4211 C C . ASP B 1 170 ? 38.039 4.731 -11.851 1.00 56.90 170 ASP B C 1
ATOM 4212 O O . ASP B 1 170 ? 37.904 3.543 -11.575 1.00 57.91 170 ASP B O 1
ATOM 4217 N N . TRP B 1 171 ? 39.138 5.207 -12.435 1.00 56.97 171 TRP B N 1
ATOM 4218 C CA . TRP B 1 171 ? 40.239 4.331 -12.829 1.00 57.08 171 TRP B CA 1
ATOM 4219 C C . TRP B 1 171 ? 41.108 3.900 -11.652 1.00 58.18 171 TRP B C 1
ATOM 4220 O O . TRP B 1 171 ? 41.281 4.648 -10.682 1.00 57.74 171 TRP B O 1
ATOM 4231 N N . LYS B 1 172 ? 41.671 2.698 -11.764 1.00 59.35 172 LYS B N 1
ATOM 4232 C CA . LYS B 1 172 ? 42.738 2.232 -10.878 1.00 61.42 172 LYS B CA 1
ATOM 4233 C C . LYS B 1 172 ? 43.970 3.113 -11.019 1.00 61.65 172 LYS B C 1
ATOM 4234 O O . LYS B 1 172 ? 44.364 3.468 -12.128 1.00 61.76 172 LYS B O 1
ATOM 4240 N N . ILE B 1 173 ? 44.607 3.407 -9.893 1.00 62.36 173 ILE B N 1
ATOM 4241 C CA . ILE B 1 173 ? 45.799 4.251 -9.850 1.00 62.94 173 ILE B CA 1
ATOM 4242 C C . ILE B 1 173 ? 46.936 3.779 -10.768 1.00 62.93 173 ILE B C 1
ATOM 4243 O O . ILE B 1 173 ? 47.757 4.584 -11.214 1.00 63.18 173 ILE B O 1
ATOM 4248 N N . SER B 1 174 ? 46.994 2.479 -11.058 1.00 63.10 174 SER B N 1
ATOM 4249 C CA . SER B 1 174 ? 48.102 1.936 -11.859 1.00 62.17 174 SER B CA 1
ATOM 4250 C C . SER B 1 174 ? 47.888 2.150 -13.349 1.00 61.12 174 SER B C 1
ATOM 4251 O O . SER B 1 174 ? 48.846 2.257 -14.118 1.00 61.83 174 SER B O 1
ATOM 4254 N N . LYS B 1 175 ? 46.625 2.225 -13.747 1.00 59.12 175 LYS B N 1
ATOM 4255 C CA . LYS B 1 175 ? 46.255 2.507 -15.130 1.00 57.70 175 LYS B CA 1
ATOM 4256 C C . LYS B 1 175 ? 46.402 3.993 -15.512 1.00 55.73 175 LYS B C 1
ATOM 4257 O O . LYS B 1 175 ? 46.722 4.326 -16.652 1.00 54.14 175 LYS B O 1
ATOM 4263 N N . ILE B 1 176 ? 46.165 4.879 -14.548 1.00 54.21 176 ILE B N 1
ATOM 4264 C CA . ILE B 1 176 ? 46.199 6.322 -14.793 1.00 52.24 176 ILE B CA 1
ATOM 4265 C C . ILE B 1 176 ? 47.520 6.793 -15.393 1.00 51.08 176 ILE B C 1
ATOM 4266 O O . ILE B 1 176 ? 47.521 7.549 -16.366 1.00 49.73 176 ILE B O 1
ATOM 4271 N N . ASP B 1 177 ? 48.644 6.338 -14.840 1.00 50.82 177 ASP B N 1
ATOM 4272 C CA . ASP B 1 177 ? 49.965 6.810 -15.300 1.00 50.99 177 ASP B CA 1
ATOM 4273 C C . ASP B 1 177 ? 50.129 6.669 -16.813 1.00 50.53 177 ASP B C 1
ATOM 4274 O O . ASP B 1 177 ? 50.744 7.521 -17.461 1.00 49.74 177 ASP B O 1
ATOM 4279 N N . ARG B 1 178 ? 49.549 5.603 -17.368 1.00 49.61 178 ARG B N 1
ATOM 4280 C CA . ARG B 1 178 ? 49.738 5.266 -18.784 1.00 50.40 178 ARG B CA 1
ATOM 4281 C C . ARG B 1 178 ? 48.610 5.764 -19.701 1.00 48.75 178 ARG B C 1
ATOM 4282 O O . ARG B 1 178 ? 48.620 5.470 -20.898 1.00 48.53 178 ARG B O 1
ATOM 4290 N N . ALA B 1 179 ? 47.672 6.543 -19.157 1.00 47.02 179 ALA B N 1
ATOM 4291 C CA . ALA B 1 179 ? 46.527 7.032 -19.934 1.00 46.08 179 ALA B CA 1
ATOM 4292 C C . ALA B 1 179 ? 46.938 7.901 -21.133 1.00 46.54 179 ALA B C 1
ATOM 4293 O O . ALA B 1 179 ? 47.990 8.541 -21.114 1.00 46.20 179 ALA B O 1
ATOM 4295 N N . ARG B 1 180 ? 46.119 7.875 -22.185 1.00 47.26 180 ARG B N 1
ATOM 4296 C CA . ARG B 1 180 ? 46.356 8.647 -23.424 1.00 48.23 180 ARG B CA 1
ATOM 4297 C C . ARG B 1 180 ? 45.321 9.736 -23.549 1.00 47.96 180 ARG B C 1
ATOM 4298 O O . ARG B 1 180 ? 44.315 9.691 -22.842 1.00 47.85 180 ARG B O 1
ATOM 4306 N N . PRO B 1 181 ? 45.537 10.710 -24.462 1.00 48.46 181 PRO B N 1
ATOM 4307 C CA . PRO B 1 181 ? 44.515 11.746 -24.651 1.00 49.64 181 PRO B CA 1
ATOM 4308 C C . PRO B 1 181 ? 43.123 11.195 -24.978 1.00 50.91 181 PRO B C 1
ATOM 4309 O O . PRO B 1 181 ? 42.128 11.771 -24.538 1.00 50.93 181 PRO B O 1
ATOM 4313 N N . GLU B 1 182 ? 43.051 10.071 -25.689 1.00 52.02 182 GLU B N 1
ATOM 4314 C CA . GLU B 1 182 ? 41.753 9.478 -26.014 1.00 54.23 182 GLU B CA 1
ATOM 4315 C C . GLU B 1 182 ? 41.010 8.976 -24.789 1.00 53.94 182 GLU B C 1
ATOM 4316 O O . GLU B 1 182 ? 39.795 8.836 -24.817 1.00 54.86 182 GLU B O 1
ATOM 4322 N N . ASP B 1 183 ? 41.746 8.673 -23.728 1.00 52.95 183 ASP B N 1
ATOM 4323 C CA . ASP B 1 183 ? 41.133 8.242 -22.486 1.00 52.36 183 ASP B CA 1
ATOM 4324 C C . ASP B 1 183 ? 40.561 9.448 -21.760 1.00 52.59 183 ASP B C 1
ATOM 4325 O O . ASP B 1 183 ? 39.530 9.362 -21.089 1.00 52.38 183 ASP B O 1
ATOM 4330 N N . VAL B 1 184 ? 41.235 10.584 -21.903 1.00 52.77 184 VAL B N 1
ATOM 4331 C CA . VAL B 1 184 ? 40.907 11.755 -21.118 1.00 53.60 184 VAL B CA 1
ATOM 4332 C C . VAL B 1 184 ? 39.847 12.576 -21.831 1.00 55.36 184 VAL B C 1
ATOM 4333 O O . VAL B 1 184 ? 38.910 13.063 -21.198 1.00 56.14 184 VAL B O 1
ATOM 4337 N N . LEU B 1 185 ? 39.995 12.721 -23.142 1.00 57.09 185 LEU B N 1
ATOM 4338 C CA . LEU B 1 185 ? 39.147 13.628 -23.926 1.00 59.50 185 LEU B CA 1
ATOM 4339 C C . LEU B 1 185 ? 37.742 13.065 -24.164 1.00 61.98 185 LEU B C 1
ATOM 4340 O O . LEU B 1 185 ? 37.209 13.087 -25.290 1.00 62.20 185 LEU B O 1
ATOM 4345 N N . LYS B 1 186 ? 37.164 12.553 -23.077 1.00 64.12 186 LYS B N 1
ATOM 4346 C CA . LYS B 1 186 ? 35.750 12.209 -23.009 1.00 66.14 186 LYS B CA 1
ATOM 4347 C C . LYS B 1 186 ? 35.164 12.887 -21.762 1.00 67.07 186 LYS B C 1
ATOM 4348 O O . LYS B 1 186 ? 35.890 13.194 -20.810 1.00 67.28 186 LYS B O 1
ATOM 4354 N N . HIS B 1 187 ? 33.850 13.110 -21.784 0.50 67.71 187 HIS B N 1
ATOM 4355 C CA . HIS B 1 187 ? 33.222 14.204 -21.041 0.50 67.98 187 HIS B CA 1
ATOM 4356 C C . HIS B 1 187 ? 32.284 13.727 -19.938 0.50 67.93 187 HIS B C 1
ATOM 4357 O O . HIS B 1 187 ? 31.131 13.384 -20.204 0.50 68.25 187 HIS B O 1
ATOM 4364 N N . PRO B 1 188 ? 32.778 13.696 -18.690 0.50 67.86 188 PRO B N 1
ATOM 4365 C CA . PRO B 1 188 ? 31.989 13.219 -17.554 0.50 67.77 188 PRO B CA 1
ATOM 4366 C C . PRO B 1 188 ? 30.874 14.172 -17.110 0.50 67.74 188 PRO B C 1
ATOM 4367 O O . PRO B 1 188 ? 29.751 13.727 -16.877 0.50 67.77 188 PRO B O 1
ATOM 4371 N N . VAL B 1 189 ? 31.171 15.465 -16.986 0.50 67.81 189 VAL B N 1
ATOM 4372 C CA . VAL B 1 189 ? 30.153 16.424 -16.534 0.50 67.61 189 VAL B CA 1
ATOM 4373 C C . VAL B 1 189 ? 30.123 17.717 -17.344 0.50 67.64 189 VAL B C 1
ATOM 4374 O O . VAL B 1 189 ? 29.055 18.271 -17.604 0.50 67.41 189 VAL B O 1
ATOM 4378 N N . TRP B 1 190 ? 31.297 18.203 -17.727 0.50 67.65 190 TRP B N 1
ATOM 4379 C CA . TRP B 1 190 ? 31.390 19.508 -18.369 0.50 67.92 190 TRP B CA 1
ATOM 4380 C C . TRP B 1 190 ? 31.797 19.456 -19.843 0.50 67.98 190 TRP B C 1
ATOM 4381 O O . TRP B 1 190 ? 32.527 18.560 -20.275 0.50 67.95 190 TRP B O 1
ATOM 4392 N N . ASN B 1 191 ? 31.315 20.440 -20.597 0.50 67.91 191 ASN B N 1
ATOM 4393 C CA . ASN B 1 191 ? 31.625 20.586 -22.010 0.50 67.69 191 ASN B CA 1
ATOM 4394 C C . ASN B 1 191 ? 32.515 21.819 -22.223 0.50 67.69 191 ASN B C 1
ATOM 4395 O O . ASN B 1 191 ? 32.062 22.957 -22.087 0.50 67.42 191 ASN B O 1
ATOM 4400 N N . MET B 1 192 ? 33.784 21.574 -22.551 1.00 67.71 192 MET B N 1
ATOM 4401 C CA . MET B 1 192 ? 34.811 22.620 -22.608 1.00 67.76 192 MET B CA 1
ATOM 4402 C C . MET B 1 192 ? 35.986 22.174 -23.492 1.00 65.93 192 MET B C 1
ATOM 4403 O O . MET B 1 192 ? 35.943 21.086 -24.078 1.00 66.54 192 MET B O 1
ATOM 4408 N N . GLY B 1 193 ? 37.030 23.000 -23.587 1.00 64.02 193 GLY B N 1
ATOM 4409 C CA . GLY B 1 193 ? 38.196 22.700 -24.442 1.00 60.90 193 GLY B CA 1
ATOM 4410 C C . GLY B 1 193 ? 39.091 21.534 -24.021 1.00 58.89 193 GLY B C 1
ATOM 4411 O O . GLY B 1 193 ? 38.876 20.906 -22.974 1.00 57.98 193 GLY B O 1
ATOM 4412 N N . ALA B 1 194 ? 40.111 21.262 -24.841 1.00 56.45 194 ALA B N 1
ATOM 4413 C CA . ALA B 1 194 ? 41.023 20.154 -24.601 1.00 54.79 194 ALA B CA 1
ATOM 4414 C C . ALA B 1 194 ? 41.892 20.430 -23.375 1.00 53.55 194 ALA B C 1
ATOM 4415 O O . ALA B 1 194 ? 42.152 19.515 -22.600 1.00 52.71 194 ALA B O 1
ATOM 4417 N N . ARG B 1 195 ? 42.313 21.685 -23.203 1.00 51.83 195 ARG B N 1
ATOM 4418 C CA . ARG B 1 195 ? 43.138 22.075 -22.055 1.00 51.37 195 ARG B CA 1
ATOM 4419 C C . ARG B 1 195 ? 42.386 21.869 -20.748 1.00 49.53 195 ARG B C 1
ATOM 4420 O O . ARG B 1 195 ? 42.926 21.299 -19.815 1.00 47.96 195 ARG B O 1
ATOM 4428 N N . ILE B 1 196 ? 41.137 22.332 -20.699 1.00 48.22 196 ILE B N 1
ATOM 4429 C CA . ILE B 1 196 ? 40.385 22.334 -19.453 1.00 47.09 196 ILE B CA 1
ATOM 4430 C C . ILE B 1 196 ? 40.023 20.914 -19.095 1.00 45.05 196 ILE B C 1
ATOM 4431 O O . ILE B 1 196 ? 40.018 20.567 -17.932 1.00 44.53 196 ILE B O 1
ATOM 4436 N N . THR B 1 197 ? 39.750 20.104 -20.114 1.00 43.49 197 THR B N 1
ATOM 4437 C CA . THR B 1 197 ? 39.465 18.686 -19.927 1.00 42.82 197 THR B CA 1
ATOM 4438 C C . THR B 1 197 ? 40.659 17.952 -19.301 1.00 40.98 197 THR B C 1
ATOM 4439 O O . THR B 1 197 ? 40.472 17.138 -18.384 1.00 39.91 197 THR B O 1
ATOM 4443 N N . VAL B 1 198 ? 41.878 18.236 -19.771 1.00 38.95 198 VAL B N 1
ATOM 4444 C CA . VAL B 1 198 ? 43.061 17.587 -19.169 1.00 37.39 198 VAL B CA 1
ATOM 4445 C C . VAL B 1 198 ? 43.261 18.108 -17.727 1.00 37.03 198 VAL B C 1
ATOM 4446 O O . VAL B 1 198 ? 43.460 17.337 -16.795 1.00 36.31 198 VAL B O 1
ATOM 4450 N N . ASP B 1 199 ? 43.168 19.422 -17.537 1.00 37.50 199 ASP B N 1
ATOM 4451 C CA . ASP B 1 199 ? 43.328 20.022 -16.191 1.00 38.00 199 ASP B CA 1
ATOM 4452 C C . ASP B 1 199 ? 42.294 19.467 -15.196 1.00 37.86 199 ASP B C 1
ATOM 4453 O O . ASP B 1 199 ? 42.578 19.295 -13.993 1.00 37.41 199 ASP B O 1
ATOM 4458 N N . SER B 1 200 ? 41.111 19.141 -15.699 1.00 37.96 200 SER B N 1
ATOM 4459 C CA . SER B 1 200 ? 40.097 18.501 -14.855 1.00 39.51 200 SER B CA 1
ATOM 4460 C C . SER B 1 200 ? 40.495 17.065 -14.448 1.00 39.70 200 SER B C 1
ATOM 4461 O O . SER B 1 200 ? 40.175 16.595 -13.348 1.00 40.28 200 SER B O 1
ATOM 4464 N N . ALA B 1 201 ? 41.242 16.386 -15.307 1.00 39.40 201 ALA B N 1
ATOM 4465 C CA . ALA B 1 201 ? 41.627 14.980 -15.058 1.00 38.71 201 ALA B CA 1
ATOM 4466 C C . ALA B 1 201 ? 42.756 14.857 -14.040 1.00 38.68 201 ALA B C 1
ATOM 4467 O O . ALA B 1 201 ? 42.826 13.866 -13.277 1.00 40.23 201 ALA B O 1
ATOM 4469 N N . THR B 1 202 ? 43.632 15.862 -14.032 1.00 36.84 202 THR B N 1
ATOM 4470 C CA . THR B 1 202 ? 44.757 15.969 -13.098 1.00 35.32 202 THR B CA 1
ATOM 4471 C C . THR B 1 202 ? 44.379 16.726 -11.829 1.00 35.66 202 THR B C 1
ATOM 4472 O O . THR B 1 202 ? 45.141 16.718 -10.840 1.00 35.68 202 THR B O 1
ATOM 4476 N N . MET B 1 203 ? 43.211 17.374 -11.877 1.00 34.97 203 MET B N 1
ATOM 4477 C CA . MET B 1 203 ? 42.729 18.353 -10.892 1.00 36.99 203 MET B CA 1
ATOM 4478 C C . MET B 1 203 ? 43.614 19.595 -10.709 1.00 35.92 203 MET B C 1
ATOM 4479 O O . MET B 1 203 ? 43.514 20.310 -9.717 1.00 35.97 203 MET B O 1
ATOM 4484 N N . VAL B 1 204 ? 44.480 19.843 -11.676 1.00 34.84 204 VAL B N 1
ATOM 4485 C CA . VAL B 1 204 ? 45.176 21.109 -11.700 1.00 35.39 204 VAL B CA 1
ATOM 4486 C C . VAL B 1 204 ? 44.152 22.231 -11.894 1.00 35.81 204 VAL B C 1
ATOM 4487 O O . VAL B 1 204 ? 44.351 23.359 -11.418 1.00 36.23 204 VAL B O 1
ATOM 4491 N N . ASN B 1 205 ? 43.049 21.943 -12.583 1.00 36.40 205 ASN B N 1
ATOM 4492 C CA . ASN B 1 205 ? 42.031 22.979 -12.692 1.00 37.29 205 ASN B CA 1
ATOM 4493 C C . ASN B 1 205 ? 41.561 23.435 -11.325 1.00 37.55 205 ASN B C 1
ATOM 4494 O O . ASN B 1 205 ? 41.403 24.626 -11.068 1.00 36.40 205 ASN B O 1
ATOM 4502 N N . LYS B 1 206 ? 41.309 22.460 -10.455 1.00 37.76 206 LYS B N 1
ATOM 4503 C CA . LYS B 1 206 ? 40.892 22.749 -9.099 1.00 38.23 206 LYS B CA 1
ATOM 4504 C C . LYS B 1 206 ? 41.975 23.414 -8.296 1.00 37.15 206 LYS B C 1
ATOM 4505 O O . LYS B 1 206 ? 41.663 24.230 -7.467 1.00 37.17 206 LYS B O 1
ATOM 4511 N N . ALA B 1 207 ? 43.254 23.061 -8.514 1.00 36.65 207 ALA B N 1
ATOM 4512 C CA . ALA B 1 207 ? 44.319 23.786 -7.843 1.00 35.47 207 ALA B CA 1
ATOM 4513 C C . ALA B 1 207 ? 44.283 25.271 -8.213 1.00 35.85 207 ALA B C 1
ATOM 4514 O O . ALA B 1 207 ? 44.401 26.127 -7.316 1.00 35.34 207 ALA B O 1
ATOM 4516 N N . PHE B 1 208 ? 44.079 25.594 -9.497 1.00 35.43 208 PHE B N 1
ATOM 4517 C CA . PHE B 1 208 ? 43.901 26.996 -9.917 1.00 36.10 208 PHE B CA 1
ATOM 4518 C C . PHE B 1 208 ? 42.712 27.658 -9.195 1.00 36.95 208 PHE B C 1
ATOM 4519 O O . PHE B 1 208 ? 42.817 28.777 -8.697 1.00 36.57 208 PHE B O 1
ATOM 4527 N N . GLU B 1 209 ? 41.579 26.958 -9.143 1.00 37.86 209 GLU B N 1
ATOM 4528 C CA . GLU B 1 209 ? 40.376 27.514 -8.497 1.00 39.43 209 GLU B CA 1
ATOM 4529 C C . GLU B 1 209 ? 40.552 27.808 -7.013 1.00 38.17 209 GLU B C 1
ATOM 4530 O O . GLU B 1 209 ? 39.983 28.768 -6.501 1.00 38.65 209 GLU B O 1
ATOM 4536 N N . VAL B 1 210 ? 41.341 26.992 -6.318 1.00 37.04 210 VAL B N 1
ATOM 4537 C CA . VAL B 1 210 ? 41.606 27.230 -4.890 1.00 36.20 210 VAL B CA 1
ATOM 4538 C C . VAL B 1 210 ? 42.383 28.532 -4.732 1.00 35.74 210 VAL B C 1
ATOM 4539 O O . VAL B 1 210 ? 42.061 29.354 -3.897 1.00 35.15 210 VAL B O 1
ATOM 4543 N N . LEU B 1 211 ? 43.442 28.689 -5.523 1.00 35.82 211 LEU B N 1
ATOM 4544 C CA . LEU B 1 211 ? 44.256 29.885 -5.514 1.00 36.04 211 LEU B CA 1
ATOM 4545 C C . LEU B 1 211 ? 43.447 31.120 -5.911 1.00 36.41 211 LEU B C 1
ATOM 4546 O O . LEU B 1 211 ? 43.554 32.161 -5.276 1.00 37.58 211 LEU B O 1
ATOM 4551 N N . GLU B 1 212 ? 42.663 31.022 -6.969 1.00 37.08 212 GLU B N 1
ATOM 4552 C CA . GLU B 1 212 ? 41.721 32.110 -7.343 1.00 39.73 212 GLU B CA 1
ATOM 4553 C C . GLU B 1 212 ? 40.737 32.461 -6.218 1.00 38.63 212 GLU B C 1
ATOM 4554 O O . GLU B 1 212 ? 40.488 33.628 -5.956 1.00 38.84 212 GLU B O 1
ATOM 4560 N N . ALA B 1 213 ? 40.171 31.452 -5.560 1.00 38.95 213 ALA B N 1
ATOM 4561 C CA . ALA B 1 213 ? 39.260 31.663 -4.420 1.00 38.31 213 ALA B CA 1
ATOM 4562 C C . ALA B 1 213 ? 39.914 32.446 -3.272 1.00 39.45 213 ALA B C 1
ATOM 4563 O O . ALA B 1 213 ? 39.315 33.387 -2.713 1.00 38.87 213 ALA B O 1
ATOM 4565 N N . MET B 1 214 ? 41.136 32.061 -2.914 1.00 39.67 214 MET B N 1
ATOM 4566 C CA . MET B 1 214 ? 41.907 32.785 -1.898 1.00 41.16 214 MET B CA 1
ATOM 4567 C C . MET B 1 214 ? 42.051 34.254 -2.271 1.00 41.61 214 MET B C 1
ATOM 4568 O O . MET B 1 214 ? 41.923 35.123 -1.406 1.00 42.56 214 MET B O 1
ATOM 4573 N N . GLU B 1 215 ? 42.296 34.534 -3.553 1.00 41.52 215 GLU B N 1
ATOM 4574 C CA . GLU B 1 215 ? 42.417 35.931 -4.047 1.00 42.22 215 GLU B CA 1
ATOM 4575 C C . GLU B 1 215 ? 41.079 36.673 -4.063 1.00 42.07 215 GLU B C 1
ATOM 4576 O O . GLU B 1 215 ? 40.970 37.785 -3.563 1.00 41.99 215 GLU B O 1
ATOM 4582 N N . LEU B 1 216 ? 40.067 36.047 -4.637 1.00 42.13 216 LEU B N 1
ATOM 4583 C CA . LEU B 1 216 ? 38.758 36.687 -4.831 1.00 42.50 216 LEU B CA 1
ATOM 4584 C C . LEU B 1 216 ? 38.070 37.000 -3.512 1.00 42.69 216 LEU B C 1
ATOM 4585 O O . LEU B 1 216 ? 37.435 38.042 -3.374 1.00 41.62 216 LEU B O 1
ATOM 4590 N N . PHE B 1 217 ? 38.186 36.081 -2.555 1.00 42.18 217 PHE B N 1
ATOM 4591 C CA . PHE B 1 217 ? 37.378 36.147 -1.342 1.00 42.74 217 PHE B CA 1
ATOM 4592 C C . PHE B 1 217 ? 38.219 36.410 -0.114 1.00 43.78 217 PHE B C 1
ATOM 4593 O O . PHE B 1 217 ? 37.701 36.462 1.003 1.00 43.43 217 PHE B O 1
ATOM 4601 N N . GLU B 1 218 ? 39.525 36.573 -0.323 1.00 44.97 218 GLU B N 1
ATOM 4602 C CA . GLU B 1 218 ? 40.463 36.867 0.755 1.00 47.55 218 GLU B CA 1
ATOM 4603 C C . GLU B 1 218 ? 40.366 35.831 1.858 1.00 47.49 218 GLU B C 1
ATOM 4604 O O . GLU B 1 218 ? 40.186 36.145 3.031 1.00 48.04 218 GLU B O 1
ATOM 4610 N N . LEU B 1 219 ? 40.498 34.574 1.449 1.00 47.04 219 LEU B N 1
ATOM 4611 C CA . LEU B 1 219 ? 40.419 33.458 2.357 1.00 46.84 219 LEU B CA 1
ATOM 4612 C C . LEU B 1 219 ? 41.792 32.879 2.555 1.00 46.92 219 LEU B C 1
ATOM 4613 O O . LEU B 1 219 ? 42.544 32.736 1.572 1.00 46.01 219 LEU B O 1
ATOM 4618 N N . PRO B 1 220 ? 42.109 32.488 3.807 1.00 47.23 220 PRO B N 1
ATOM 4619 C CA . PRO B 1 220 ? 43.290 31.679 4.003 1.00 47.18 220 PRO B CA 1
ATOM 4620 C C . PRO B 1 220 ? 43.086 30.326 3.333 1.00 46.42 220 PRO B C 1
ATOM 4621 O O . PRO B 1 220 ? 41.961 29.832 3.220 1.00 46.44 220 PRO B O 1
ATOM 4625 N N . PHE B 1 221 ? 44.184 29.751 2.881 1.00 45.78 221 PHE B N 1
ATOM 4626 C CA . PHE B 1 221 ? 44.204 28.427 2.273 1.00 45.03 221 PHE B CA 1
ATOM 4627 C C . PHE B 1 221 ? 43.523 27.412 3.174 1.00 44.61 221 PHE B C 1
ATOM 4628 O O . PHE B 1 221 ? 42.815 26.537 2.675 1.00 44.08 221 PHE B O 1
ATOM 4636 N N . GLU B 1 222 ? 43.701 27.553 4.493 1.00 44.35 222 GLU B N 1
ATOM 4637 C CA . GLU B 1 222 ? 43.144 26.589 5.454 1.00 46.55 222 GLU B CA 1
ATOM 4638 C C . GLU B 1 222 ? 41.601 26.595 5.517 1.00 46.06 222 GLU B C 1
ATOM 4639 O O . GLU B 1 222 ? 40.989 25.671 6.068 1.00 46.76 222 GLU B O 1
ATOM 4645 N N . LYS B 1 223 ? 40.976 27.625 4.967 1.00 45.26 223 LYS B N 1
ATOM 4646 C CA . LYS B 1 223 ? 39.505 27.690 4.968 1.00 44.87 223 LYS B CA 1
ATOM 4647 C C . LYS B 1 223 ? 38.850 27.157 3.714 1.00 44.34 223 LYS B C 1
ATOM 4648 O O . LYS B 1 223 ? 37.630 27.232 3.579 1.00 44.26 223 LYS B O 1
ATOM 4654 N N . ILE B 1 224 ? 39.639 26.622 2.788 1.00 44.08 224 ILE B N 1
ATOM 4655 C CA . ILE B 1 224 ? 39.093 26.110 1.531 1.00 43.55 224 ILE B CA 1
ATOM 4656 C C . ILE B 1 224 ? 39.176 24.592 1.547 1.00 44.18 224 ILE B C 1
ATOM 4657 O O . ILE B 1 224 ? 40.176 24.024 1.973 1.00 43.71 224 ILE B O 1
ATOM 4662 N N . GLU B 1 225 ? 38.128 23.939 1.072 1.00 43.87 225 GLU B N 1
ATOM 4663 C CA . GLU B 1 225 ? 38.065 22.484 1.032 1.00 45.25 225 GLU B CA 1
ATOM 4664 C C . GLU B 1 225 ? 37.674 22.103 -0.380 1.00 43.55 225 GLU B C 1
ATOM 4665 O O . GLU B 1 225 ? 36.830 22.768 -0.943 1.00 43.50 225 GLU B O 1
ATOM 4671 N N . VAL B 1 226 ? 38.278 21.073 -0.974 1.00 42.72 226 VAL B N 1
ATOM 4672 C CA . VAL B 1 226 ? 37.787 20.559 -2.259 1.00 41.50 226 VAL B CA 1
ATOM 4673 C C . VAL B 1 226 ? 37.219 19.157 -2.079 1.00 42.64 226 VAL B C 1
ATOM 4674 O O . VAL B 1 226 ? 37.841 18.313 -1.434 1.00 42.99 226 VAL B O 1
ATOM 4678 N N . LYS B 1 227 ? 36.025 18.931 -2.622 1.00 42.50 227 LYS B N 1
ATOM 4679 C CA . LYS B 1 227 ? 35.387 17.631 -2.567 1.00 42.43 227 LYS B CA 1
ATOM 4680 C C . LYS B 1 227 ? 35.106 17.159 -3.957 1.00 42.44 227 LYS B C 1
ATOM 4681 O O . LYS B 1 227 ? 34.604 17.906 -4.780 1.00 43.03 227 LYS B O 1
ATOM 4687 N N . ILE B 1 228 ? 35.375 15.890 -4.224 1.00 42.79 228 ILE B N 1
ATOM 4688 C CA . ILE B 1 228 ? 34.887 15.288 -5.448 1.00 42.93 228 ILE B CA 1
ATOM 4689 C C . ILE B 1 228 ? 33.377 15.032 -5.330 1.00 43.69 228 ILE B C 1
ATOM 4690 O O . ILE B 1 228 ? 32.910 14.430 -4.383 1.00 42.95 228 ILE B O 1
ATOM 4695 N N . HIS B 1 229 ? 32.634 15.507 -6.314 1.00 44.73 229 HIS B N 1
ATOM 4696 C CA . HIS B 1 229 ? 31.190 15.490 -6.267 1.00 46.16 229 HIS B CA 1
ATOM 4697 C C . HIS B 1 229 ? 30.715 14.924 -7.586 1.00 48.22 229 HIS B C 1
ATOM 4698 O O . HIS B 1 229 ? 30.564 15.664 -8.555 1.00 48.70 229 HIS B O 1
ATOM 4705 N N . ARG B 1 230 ? 30.499 13.614 -7.642 1.00 50.98 230 ARG B N 1
ATOM 4706 C CA . ARG B 1 230 ? 30.320 12.974 -8.955 1.00 54.23 230 ARG B CA 1
ATOM 4707 C C . ARG B 1 230 ? 29.058 13.390 -9.751 1.00 55.14 230 ARG B C 1
ATOM 4708 O O . ARG B 1 230 ? 29.042 13.282 -10.986 1.00 56.21 230 ARG B O 1
ATOM 4716 N N . GLU B 1 231 ? 28.021 13.885 -9.074 1.00 55.48 231 GLU B N 1
ATOM 4717 C CA . GLU B 1 231 ? 26.834 14.378 -9.800 1.00 55.80 231 GLU B CA 1
ATOM 4718 C C . GLU B 1 231 ? 27.040 15.719 -10.518 1.00 55.16 231 GLU B C 1
ATOM 4719 O O . GLU B 1 231 ? 26.327 16.026 -11.468 1.00 56.44 231 GLU B O 1
ATOM 4725 N N . GLY B 1 232 ? 27.995 16.531 -10.072 1.00 53.85 232 GLY B N 1
ATOM 4726 C CA . GLY B 1 232 ? 28.202 17.855 -10.665 1.00 52.50 232 GLY B CA 1
ATOM 4727 C C . GLY B 1 232 ? 27.025 18.835 -10.588 1.00 51.80 232 GLY B C 1
ATOM 4728 O O . GLY B 1 232 ? 26.906 19.754 -11.417 1.00 52.40 232 GLY B O 1
ATOM 4729 N N . LEU B 1 233 ? 26.164 18.650 -9.587 1.00 50.07 233 LEU B N 1
ATOM 4730 C CA . LEU B 1 233 ? 25.018 19.531 -9.365 1.00 47.89 233 LEU B CA 1
ATOM 4731 C C . LEU B 1 233 ? 25.325 20.693 -8.400 1.00 45.83 233 LEU B C 1
ATOM 4732 O O . LEU B 1 233 ? 24.917 21.821 -8.640 1.00 44.03 233 LEU B O 1
ATOM 4737 N N . VAL B 1 234 ? 26.024 20.400 -7.306 1.00 44.16 234 VAL B N 1
ATOM 4738 C CA . VAL B 1 234 ? 26.481 21.441 -6.381 1.00 43.42 234 VAL B CA 1
ATOM 4739 C C . VAL B 1 234 ? 27.763 22.059 -6.964 1.00 43.09 234 VAL B C 1
ATOM 4740 O O . VAL B 1 234 ? 28.726 21.336 -7.252 1.00 42.18 234 VAL B O 1
ATOM 4744 N N . HIS B 1 235 ? 27.746 23.377 -7.168 1.00 42.28 235 HIS B N 1
ATOM 4745 C CA . HIS B 1 235 ? 28.896 24.086 -7.733 1.00 43.14 235 HIS B CA 1
ATOM 4746 C C . HIS B 1 235 ? 29.700 24.812 -6.682 1.00 42.50 235 HIS B C 1
ATOM 4747 O O . HIS B 1 235 ? 30.810 25.297 -6.958 1.00 43.27 235 HIS B O 1
ATOM 4754 N N . GLY B 1 236 ? 29.165 24.856 -5.468 1.00 40.38 236 GLY B N 1
ATOM 4755 C CA . GLY B 1 236 ? 29.879 25.446 -4.363 1.00 39.44 236 GLY B CA 1
ATOM 4756 C C . GLY B 1 236 ? 29.008 25.482 -3.123 1.00 38.43 236 GLY B C 1
ATOM 4757 O O . GLY B 1 236 ? 27.783 25.472 -3.241 1.00 37.97 236 GLY B O 1
ATOM 4758 N N . ALA B 1 237 ? 29.655 25.546 -1.964 1.00 37.57 237 ALA B N 1
ATOM 4759 C CA . ALA B 1 237 ? 28.984 25.592 -0.667 1.00 38.08 237 ALA B CA 1
ATOM 4760 C C . ALA B 1 237 ? 29.818 26.391 0.324 1.00 37.78 237 ALA B C 1
ATOM 4761 O O . ALA B 1 237 ? 31.052 26.468 0.190 1.00 37.96 237 ALA B O 1
ATOM 4763 N N . VAL B 1 238 ? 29.162 27.024 1.297 1.00 37.82 238 VAL B N 1
ATOM 4764 C CA . VAL B 1 238 ? 29.873 27.596 2.414 1.00 38.08 238 VAL B CA 1
ATOM 4765 C C . VAL B 1 238 ? 29.350 26.920 3.670 1.00 38.22 238 VAL B C 1
ATOM 4766 O O . VAL B 1 238 ? 28.118 26.777 3.858 1.00 37.03 238 VAL B O 1
ATOM 4770 N N . VAL B 1 239 ? 30.290 26.505 4.509 1.00 37.49 239 VAL B N 1
ATOM 4771 C CA . VAL B 1 239 ? 29.996 25.881 5.812 1.00 37.96 239 VAL B CA 1
ATOM 4772 C C . VAL B 1 239 ? 30.141 26.995 6.852 1.00 38.73 239 VAL B C 1
ATOM 4773 O O . VAL B 1 239 ? 31.184 27.669 6.908 1.00 38.00 239 VAL B O 1
ATOM 4777 N N . LEU B 1 240 ? 29.067 27.246 7.616 1.00 38.04 240 LEU B N 1
ATOM 4778 C CA . LEU B 1 240 ? 29.085 28.311 8.627 1.00 38.64 240 LEU B CA 1
ATOM 4779 C C . LEU B 1 240 ? 29.391 27.741 10.019 1.00 38.65 240 LEU B C 1
ATOM 4780 O O . LEU B 1 240 ? 29.148 26.562 10.273 1.00 38.66 240 LEU B O 1
ATOM 4785 N N . PRO B 1 241 ? 29.899 28.578 10.928 1.00 38.74 241 PRO B N 1
ATOM 4786 C CA . PRO B 1 241 ? 30.282 28.024 12.232 1.00 39.47 241 PRO B CA 1
ATOM 4787 C C . PRO B 1 241 ? 29.103 27.553 13.105 1.00 40.17 241 PRO B C 1
ATOM 4788 O O . PRO B 1 241 ? 29.335 26.876 14.122 1.00 38.90 241 PRO B O 1
ATOM 4792 N N . ASP B 1 242 ? 27.873 27.906 12.712 1.00 39.47 242 ASP B N 1
ATOM 4793 C CA . ASP B 1 242 ? 26.679 27.569 13.495 1.00 40.43 242 ASP B CA 1
ATOM 4794 C C . ASP B 1 242 ? 26.019 26.234 13.140 1.00 40.54 242 ASP B C 1
ATOM 4795 O O . ASP B 1 242 ? 25.139 25.788 13.872 1.00 40.43 242 ASP B O 1
ATOM 4800 N N . GLY B 1 243 ? 26.426 25.593 12.034 1.00 39.95 243 GLY B N 1
ATOM 4801 C CA . GLY B 1 243 ? 25.782 24.339 11.613 1.00 39.50 243 GLY B CA 1
ATOM 4802 C C . GLY B 1 243 ? 25.043 24.444 10.285 1.00 40.04 243 GLY B C 1
ATOM 4803 O O . GLY B 1 243 ? 24.686 23.442 9.667 1.00 41.18 243 GLY B O 1
ATOM 4804 N N . ASN B 1 244 ? 24.804 25.668 9.845 1.00 39.12 244 ASN B N 1
ATOM 4805 C CA . ASN B 1 244 ? 24.132 25.927 8.585 1.00 39.53 244 ASN B CA 1
ATOM 4806 C C . ASN B 1 244 ? 25.151 25.692 7.447 1.00 39.05 244 ASN B C 1
ATOM 4807 O O . ASN B 1 244 ? 26.360 25.925 7.608 1.00 37.63 244 ASN B O 1
ATOM 4812 N N . VAL B 1 245 ? 24.667 25.216 6.310 1.00 38.27 245 VAL B N 1
ATOM 4813 C CA . VAL B 1 245 ? 25.490 25.130 5.101 1.00 38.16 245 VAL B CA 1
ATOM 4814 C C . VAL B 1 245 ? 24.651 25.763 4.002 1.00 38.99 245 VAL B C 1
ATOM 4815 O O . VAL B 1 245 ? 23.463 25.428 3.864 1.00 38.70 245 VAL B O 1
ATOM 4819 N N . LYS B 1 246 ? 25.215 26.722 3.273 1.00 38.16 246 LYS B N 1
ATOM 4820 C CA . LYS B 1 246 ? 24.519 27.291 2.110 1.00 39.25 246 LYS B CA 1
ATOM 4821 C C . LYS B 1 246 ? 25.150 26.700 0.861 1.00 40.30 246 LYS B C 1
ATOM 4822 O O . LYS B 1 246 ? 26.369 26.795 0.690 1.00 39.14 246 LYS B O 1
ATOM 4828 N N . MET B 1 247 ? 24.322 26.098 0.016 1.00 41.07 247 MET B N 1
ATOM 4829 C CA . MET B 1 247 ? 24.769 25.421 -1.210 1.00 45.00 247 MET B CA 1
ATOM 4830 C C . MET B 1 247 ? 24.110 26.020 -2.431 1.00 44.45 247 MET B C 1
ATOM 4831 O O . MET B 1 247 ? 22.942 26.456 -2.368 1.00 44.54 247 MET B O 1
ATOM 4836 N N . VAL B 1 248 ? 24.843 26.019 -3.545 1.00 43.88 248 VAL B N 1
ATOM 4837 C CA . VAL B 1 248 ? 24.334 26.514 -4.813 1.00 43.68 248 VAL B CA 1
ATOM 4838 C C . VAL B 1 248 ? 24.310 25.353 -5.797 1.00 44.18 248 VAL B C 1
ATOM 4839 O O . VAL B 1 248 ? 25.326 24.723 -6.041 1.00 43.95 248 VAL B O 1
ATOM 4843 N N . VAL B 1 249 ? 23.129 25.058 -6.323 1.00 44.59 249 VAL B N 1
ATOM 4844 C CA . VAL B 1 249 ? 22.918 23.957 -7.262 1.00 45.30 249 VAL B CA 1
ATOM 4845 C C . VAL B 1 249 ? 22.487 24.549 -8.591 1.00 45.53 249 VAL B C 1
ATOM 4846 O O . VAL B 1 249 ? 21.726 25.528 -8.619 1.00 44.41 249 VAL B O 1
ATOM 4850 N N . SER B 1 250 ? 22.970 23.980 -9.695 1.00 45.04 250 SER B N 1
ATOM 4851 C CA . SER B 1 250 ? 22.515 24.416 -11.008 1.00 46.30 250 SER B CA 1
ATOM 4852 C C . SER B 1 250 ? 22.942 23.438 -12.101 1.00 46.88 250 SER B C 1
ATOM 4853 O O . SER B 1 250 ? 23.821 22.598 -11.878 1.00 46.49 250 SER B O 1
ATOM 4856 N N . PRO B 1 251 ? 22.320 23.546 -13.280 1.00 47.81 251 PRO B N 1
ATOM 4857 C CA . PRO B 1 251 ? 22.807 22.761 -14.411 1.00 48.66 251 PRO B CA 1
ATOM 4858 C C . PRO B 1 251 ? 24.275 23.115 -14.743 1.00 50.11 251 PRO B C 1
ATOM 4859 O O . PRO B 1 251 ? 24.733 24.230 -14.442 1.00 48.42 251 PRO B O 1
ATOM 4863 N N . PRO B 1 252 ? 25.027 22.161 -15.337 1.00 51.26 252 PRO B N 1
ATOM 4864 C CA . PRO B 1 252 ? 26.402 22.440 -15.743 1.00 51.36 252 PRO B CA 1
ATOM 4865 C C . PRO B 1 252 ? 26.423 23.204 -17.051 1.00 51.63 252 PRO B C 1
ATOM 4866 O O . PRO B 1 252 ? 26.814 22.647 -18.096 1.00 51.90 252 PRO B O 1
ATOM 4870 N N . ASP B 1 253 ? 25.998 24.465 -17.007 1.00 50.49 253 ASP B N 1
ATOM 4871 C CA . ASP B 1 253 ? 25.894 25.292 -18.206 1.00 49.95 253 ASP B CA 1
ATOM 4872 C C . ASP B 1 253 ? 26.548 26.642 -17.934 1.00 48.56 253 ASP B C 1
ATOM 4873 O O . ASP B 1 253 ? 26.038 27.426 -17.135 1.00 47.55 253 ASP B O 1
ATOM 4878 N N . MET B 1 254 ? 27.654 26.916 -18.629 1.00 46.90 254 MET B N 1
ATOM 4879 C CA . MET B 1 254 ? 28.432 28.146 -18.427 1.00 45.28 254 MET B CA 1
ATOM 4880 C C . MET B 1 254 ? 27.688 29.425 -18.730 1.00 43.35 254 MET B C 1
ATOM 4881 O O . MET B 1 254 ? 28.057 30.471 -18.239 1.00 42.91 254 MET B O 1
ATOM 4886 N N . ARG B 1 255 ? 26.635 29.354 -19.527 1.00 42.76 255 ARG B N 1
ATOM 4887 C CA . ARG B 1 255 ? 25.785 30.533 -19.758 1.00 42.42 255 ARG B CA 1
ATOM 4888 C C . ARG B 1 255 ? 25.149 31.121 -18.480 1.00 40.91 255 ARG B C 1
ATOM 4889 O O . ARG B 1 255 ? 24.903 32.321 -18.391 1.00 41.49 255 ARG B O 1
ATOM 4897 N N . ILE B 1 256 ? 24.939 30.277 -17.491 1.00 39.56 256 ILE B N 1
ATOM 4898 C CA . ILE B 1 256 ? 24.401 30.709 -16.198 1.00 38.99 256 ILE B CA 1
ATOM 4899 C C . ILE B 1 256 ? 25.333 31.706 -15.494 1.00 37.91 256 ILE B C 1
ATOM 4900 O O . ILE B 1 256 ? 24.961 32.874 -15.324 1.00 37.75 256 ILE B O 1
ATOM 4905 N N . PRO B 1 257 ? 26.563 31.282 -15.112 1.00 38.28 257 PRO B N 1
ATOM 4906 C CA . PRO B 1 257 ? 27.462 32.257 -14.481 1.00 38.08 257 PRO B CA 1
ATOM 4907 C C . PRO B 1 257 ? 27.890 33.424 -15.368 1.00 38.60 257 PRO B C 1
ATOM 4908 O O . PRO B 1 257 ? 28.174 34.499 -14.867 1.00 39.04 257 PRO B O 1
ATOM 4912 N N . ILE B 1 258 ? 27.985 33.217 -16.671 1.00 38.74 258 ILE B N 1
ATOM 4913 C CA . ILE B 1 258 ? 28.205 34.330 -17.589 1.00 38.89 258 ILE B CA 1
ATOM 4914 C C . ILE B 1 258 ? 27.094 35.385 -17.484 1.00 38.58 258 ILE B C 1
ATOM 4915 O O . ILE B 1 258 ? 27.361 36.597 -17.373 1.00 38.84 258 ILE B O 1
ATOM 4920 N N . SER B 1 259 ? 25.845 34.943 -17.530 1.00 39.67 259 SER B N 1
ATOM 4921 C CA . SER B 1 259 ? 24.734 35.894 -17.469 1.00 40.59 259 SER B CA 1
ATOM 4922 C C . SER B 1 259 ? 24.688 36.615 -16.118 1.00 40.93 259 SER B C 1
ATOM 4923 O O . SER B 1 259 ? 24.412 37.807 -16.065 1.00 41.70 259 SER B O 1
ATOM 4926 N N . TYR B 1 260 ? 24.996 35.890 -15.041 1.00 41.10 260 TYR B N 1
ATOM 4927 C CA . TYR B 1 260 ? 25.070 36.455 -13.679 1.00 41.47 260 TYR B CA 1
ATOM 4928 C C . TYR B 1 260 ? 26.104 37.571 -13.551 1.00 41.57 260 TYR B C 1
ATOM 4929 O O . TYR B 1 260 ? 25.816 38.636 -12.992 1.00 40.73 260 TYR B O 1
ATOM 4938 N N . ALA B 1 261 ? 27.320 37.322 -14.044 1.00 41.43 261 ALA B N 1
ATOM 4939 C CA . ALA B 1 261 ? 28.367 38.327 -14.003 1.00 41.52 261 ALA B CA 1
ATOM 4940 C C . ALA B 1 261 ? 28.006 39.514 -14.862 1.00 42.04 261 ALA B C 1
ATOM 4941 O O . ALA B 1 261 ? 28.187 40.652 -14.436 1.00 42.54 261 ALA B O 1
ATOM 4943 N N . LEU B 1 262 ? 27.465 39.279 -16.061 1.00 42.74 262 LEU B N 1
ATOM 4944 C CA . LEU B 1 262 ? 27.129 40.394 -16.961 1.00 43.39 262 LEU B CA 1
ATOM 4945 C C . LEU B 1 262 ? 25.996 41.253 -16.402 1.00 44.48 262 LEU B C 1
ATOM 4946 O O . LEU B 1 262 ? 26.065 42.486 -16.455 1.00 44.14 262 LEU B O 1
ATOM 4951 N N . PHE B 1 263 ? 24.949 40.601 -15.894 1.00 45.35 263 PHE B N 1
ATOM 4952 C CA . PHE B 1 263 ? 23.731 41.327 -15.510 1.00 47.14 263 PHE B CA 1
ATOM 4953 C C . PHE B 1 263 ? 23.581 41.613 -14.018 1.00 48.10 263 PHE B C 1
ATOM 4954 O O . PHE B 1 263 ? 22.628 42.276 -13.608 1.00 48.71 263 PHE B O 1
ATOM 4962 N N . TYR B 1 264 ? 24.504 41.119 -13.197 1.00 49.28 264 TYR B N 1
ATOM 4963 C CA . TYR B 1 264 ? 24.462 41.397 -11.754 1.00 50.33 264 TYR B CA 1
ATOM 4964 C C . TYR B 1 264 ? 24.162 42.884 -11.510 1.00 51.21 264 TYR B C 1
ATOM 4965 O O . TYR B 1 264 ? 24.776 43.749 -12.132 1.00 49.87 264 TYR B O 1
ATOM 4974 N N . PRO B 1 265 ? 23.243 43.188 -10.571 1.00 52.73 265 PRO B N 1
ATOM 4975 C CA . PRO B 1 265 ? 22.483 42.310 -9.647 1.00 53.35 265 PRO B CA 1
ATOM 4976 C C . PRO B 1 265 ? 21.189 41.689 -10.160 1.00 54.16 265 PRO B C 1
ATOM 4977 O O . PRO B 1 265 ? 20.490 41.036 -9.389 1.00 54.56 265 PRO B O 1
ATOM 4981 N N . ARG B 1 266 ? 20.896 41.838 -11.447 1.00 55.08 266 ARG B N 1
ATOM 4982 C CA . ARG B 1 266 ? 19.666 41.302 -12.030 1.00 56.41 266 ARG B CA 1
ATOM 4983 C C . ARG B 1 266 ? 19.849 39.824 -12.379 1.00 55.76 266 ARG B C 1
ATOM 4984 O O . ARG B 1 266 ? 20.912 39.412 -12.846 1.00 56.39 266 ARG B O 1
ATOM 4992 N N . ARG B 1 267 ? 18.816 39.025 -12.148 1.00 55.27 267 ARG B N 1
ATOM 4993 C CA . ARG B 1 267 ? 18.822 37.626 -12.572 1.00 54.94 267 ARG B CA 1
ATOM 4994 C C . ARG B 1 267 ? 18.115 37.483 -13.903 1.00 55.10 267 ARG B C 1
ATOM 4995 O O . ARG B 1 267 ? 16.951 37.846 -14.027 1.00 55.91 267 ARG B O 1
ATOM 5003 N N . VAL B 1 268 ? 18.808 36.920 -14.884 1.00 54.68 268 VAL B N 1
ATOM 5004 C CA . VAL B 1 268 ? 18.241 36.684 -16.213 1.00 54.58 268 VAL B CA 1
ATOM 5005 C C . VAL B 1 268 ? 17.321 35.475 -16.189 1.00 54.60 268 VAL B C 1
ATOM 5006 O O . VAL B 1 268 ? 17.639 34.480 -15.548 1.00 54.32 268 VAL B O 1
ATOM 5010 N N . ALA B 1 269 ? 16.185 35.564 -16.884 1.00 55.03 269 ALA B N 1
ATOM 5011 C CA . ALA B 1 269 ? 15.277 34.431 -17.014 1.00 56.06 269 ALA B CA 1
ATOM 5012 C C . ALA B 1 269 ? 15.792 33.474 -18.070 1.00 56.99 269 ALA B C 1
ATOM 5013 O O . ALA B 1 269 ? 15.780 33.782 -19.270 1.00 57.50 269 ALA B O 1
ATOM 5015 N N . LEU B 1 270 ? 16.266 32.322 -17.610 1.00 57.42 270 LEU B N 1
ATOM 5016 C CA . LEU B 1 270 ? 16.728 31.267 -18.486 1.00 58.36 270 LEU B CA 1
ATOM 5017 C C . LEU B 1 270 ? 15.821 30.067 -18.244 1.00 59.26 270 LEU B C 1
ATOM 5018 O O . LEU B 1 270 ? 14.620 30.153 -18.460 1.00 59.99 270 LEU B O 1
ATOM 5023 N N . GLU B 1 271 ? 16.385 28.965 -17.775 1.00 60.54 271 GLU B N 1
ATOM 5024 C CA . GLU B 1 271 ? 15.617 27.773 -17.469 1.00 62.13 271 GLU B CA 1
ATOM 5025 C C . GLU B 1 271 ? 15.761 27.450 -15.986 1.00 62.49 271 GLU B C 1
ATOM 5026 O O . GLU B 1 271 ? 16.835 27.020 -15.546 1.00 62.10 271 GLU B O 1
ATOM 5032 N N . PRO B 1 272 ? 14.681 27.649 -15.202 1.00 63.08 272 PRO B N 1
ATOM 5033 C CA . PRO B 1 272 ? 14.762 27.350 -13.770 1.00 63.79 272 PRO B CA 1
ATOM 5034 C C . PRO B 1 272 ? 14.993 25.862 -13.541 1.00 64.64 272 PRO B C 1
ATOM 5035 O O . PRO B 1 272 ? 14.486 25.037 -14.303 1.00 64.02 272 PRO B O 1
ATOM 5039 N N . PHE B 1 273 ? 15.780 25.545 -12.514 1.00 65.94 273 PHE B N 1
ATOM 5040 C CA . PHE B 1 273 ? 16.134 24.172 -12.153 1.00 67.94 273 PHE B CA 1
ATOM 5041 C C . PHE B 1 273 ? 15.071 23.667 -11.198 1.00 69.37 273 PHE B C 1
ATOM 5042 O O . PHE B 1 273 ? 14.735 24.340 -10.228 1.00 69.70 273 PHE B O 1
ATOM 5050 N N . PHE B 1 274 ? 14.524 22.489 -11.457 1.00 71.36 274 PHE B N 1
ATOM 5051 C CA . PHE B 1 274 ? 13.479 21.995 -10.571 1.00 73.39 274 PHE B CA 1
ATOM 5052 C C . PHE B 1 274 ? 13.885 20.824 -9.679 1.00 74.08 274 PHE B C 1
ATOM 5053 O O . PHE B 1 274 ? 14.346 19.770 -10.149 1.00 74.21 274 PHE B O 1
ATOM 5061 N N . LEU B 1 275 ? 13.728 21.063 -8.375 1.00 75.02 275 LEU B N 1
ATOM 5062 C CA . LEU B 1 275 ? 14.133 20.141 -7.315 1.00 75.45 275 LEU B CA 1
ATOM 5063 C C . LEU B 1 275 ? 13.500 18.764 -7.456 1.00 75.71 275 LEU B C 1
ATOM 5064 O O . LEU B 1 275 ? 12.335 18.638 -7.840 1.00 75.86 275 LEU B O 1
ATOM 5069 N N . ARG B 1 276 ? 14.291 17.742 -7.149 1.00 76.00 276 ARG B N 1
ATOM 5070 C CA . ARG B 1 276 ? 13.888 16.353 -7.302 1.00 76.53 276 ARG B CA 1
ATOM 5071 C C . ARG B 1 276 ? 14.835 15.502 -6.461 1.00 75.96 276 ARG B C 1
ATOM 5072 O O . ARG B 1 276 ? 15.908 15.977 -6.074 1.00 75.85 276 ARG B O 1
ATOM 5080 N N . THR B 1 277 ? 14.434 14.265 -6.169 1.00 75.01 277 THR B N 1
ATOM 5081 C CA . THR B 1 277 ? 15.234 13.337 -5.357 1.00 74.51 277 THR B CA 1
ATOM 5082 C C . THR B 1 277 ? 16.610 13.052 -5.964 1.00 74.19 277 THR B C 1
ATOM 5083 O O . THR B 1 277 ? 16.720 12.741 -7.149 1.00 74.38 277 THR B O 1
ATOM 5087 N N . ILE B 1 278 ? 17.654 13.209 -5.147 1.00 73.50 278 ILE B N 1
ATOM 5088 C CA . ILE B 1 278 ? 19.023 12.854 -5.536 1.00 72.64 278 ILE B CA 1
ATOM 5089 C C . ILE B 1 278 ? 19.841 12.423 -4.346 1.00 71.65 278 ILE B C 1
ATOM 5090 O O . ILE B 1 278 ? 19.576 12.818 -3.201 1.00 71.55 278 ILE B O 1
ATOM 5095 N N . SER B 1 279 ? 20.838 11.594 -4.634 1.00 70.43 279 SER B N 1
ATOM 5096 C CA . SER B 1 279 ? 21.972 11.434 -3.752 1.00 68.97 279 SER B CA 1
ATOM 5097 C C . SER B 1 279 ? 22.980 12.522 -4.145 1.00 67.09 279 SER B C 1
ATOM 5098 O O . SER B 1 279 ? 23.033 12.952 -5.306 1.00 67.24 279 SER B O 1
ATOM 5101 N N . LEU B 1 280 ? 23.728 13.012 -3.166 1.00 64.33 280 LEU B N 1
ATOM 5102 C CA . LEU B 1 280 ? 24.781 13.974 -3.435 1.00 61.20 280 LEU B CA 1
ATOM 5103 C C . LEU B 1 280 ? 26.023 13.434 -2.774 1.00 59.76 280 LEU B C 1
ATOM 5104 O O . LEU B 1 280 ? 26.020 13.190 -1.576 1.00 59.55 280 LEU B O 1
ATOM 5109 N N . SER B 1 281 ? 27.068 13.215 -3.570 1.00 57.61 281 SER B N 1
ATOM 5110 C CA . SER B 1 281 ? 28.283 12.589 -3.088 1.00 56.71 281 SER B CA 1
ATOM 5111 C C . SER B 1 281 ? 29.345 13.646 -2.876 1.00 54.87 281 SER B C 1
ATOM 5112 O O . SER B 1 281 ? 29.478 14.547 -3.693 1.00 54.16 281 SER B O 1
ATOM 5115 N N . PHE B 1 282 ? 30.077 13.530 -1.773 1.00 53.88 282 PHE B N 1
ATOM 5116 C CA . PHE B 1 282 ? 31.230 14.382 -1.472 1.00 52.83 282 PHE B CA 1
ATOM 5117 C C . PHE B 1 282 ? 32.349 13.507 -0.902 1.00 53.40 282 PHE B C 1
ATOM 5118 O O . PHE B 1 282 ? 32.210 12.935 0.192 1.00 53.95 282 PHE B O 1
ATOM 5126 N N . GLU B 1 283 ? 33.444 13.368 -1.644 1.00 52.01 283 GLU B N 1
ATOM 5127 C CA . GLU B 1 283 ? 34.558 12.544 -1.182 1.00 52.29 283 GLU B CA 1
ATOM 5128 C C . GLU B 1 283 ? 35.820 13.381 -1.239 1.00 50.74 283 GLU B C 1
ATOM 5129 O O . GLU B 1 283 ? 35.906 14.284 -2.048 1.00 49.25 283 GLU B O 1
ATOM 5135 N N . ASP B 1 284 ? 36.793 13.070 -0.395 1.00 49.84 284 ASP B N 1
ATOM 5136 C CA . ASP B 1 284 ? 38.092 13.715 -0.480 1.00 49.81 284 ASP B CA 1
ATOM 5137 C C . ASP B 1 284 ? 38.834 13.182 -1.714 1.00 48.36 284 ASP B C 1
ATOM 5138 O O . ASP B 1 284 ? 38.720 11.994 -2.036 1.00 48.64 284 ASP B O 1
ATOM 5143 N N . PRO B 1 285 ? 39.581 14.051 -2.425 1.00 47.42 285 PRO B N 1
ATOM 5144 C CA . PRO B 1 285 ? 40.419 13.537 -3.530 1.00 46.52 285 PRO B CA 1
ATOM 5145 C C . PRO B 1 285 ? 41.591 12.694 -3.020 1.00 46.35 285 PRO B C 1
ATOM 5146 O O . PRO B 1 285 ? 42.264 13.078 -2.070 1.00 45.55 285 PRO B O 1
ATOM 5150 N N . ASP B 1 286 ? 41.819 11.555 -3.666 1.00 46.60 286 ASP B N 1
ATOM 5151 C CA . ASP B 1 286 ? 42.939 10.672 -3.365 1.00 47.23 286 ASP B CA 1
ATOM 5152 C C . ASP B 1 286 ? 44.271 11.326 -3.801 1.00 46.44 286 ASP B C 1
ATOM 5153 O O . ASP B 1 286 ? 44.471 11.586 -4.979 1.00 45.57 286 ASP B O 1
ATOM 5158 N N . PRO B 1 287 ? 45.188 11.579 -2.845 1.00 46.58 287 PRO B N 1
ATOM 5159 C CA . PRO B 1 287 ? 46.520 12.150 -3.114 1.00 47.03 287 PRO B CA 1
ATOM 5160 C C . PRO B 1 287 ? 47.329 11.355 -4.121 1.00 47.50 287 PRO B C 1
ATOM 5161 O O . PRO B 1 287 ? 48.129 11.929 -4.864 1.00 47.41 287 PRO B O 1
ATOM 5165 N N . GLU B 1 288 ? 47.115 10.045 -4.147 1.00 47.64 288 GLU B N 1
ATOM 5166 C CA . GLU B 1 288 ? 47.841 9.186 -5.051 1.00 48.71 288 GLU B CA 1
ATOM 5167 C C . GLU B 1 288 ? 47.279 9.291 -6.471 1.00 47.71 288 GLU B C 1
ATOM 5168 O O . GLU B 1 288 ? 48.008 9.047 -7.435 1.00 47.78 288 GLU B O 1
ATOM 5174 N N . LYS B 1 289 ? 45.998 9.651 -6.591 1.00 45.06 289 LYS B N 1
ATOM 5175 C CA . LYS B 1 289 ? 45.361 9.828 -7.883 1.00 44.51 289 LYS B CA 1
ATOM 5176 C C . LYS B 1 289 ? 45.617 11.211 -8.522 1.00 43.05 289 LYS B C 1
ATOM 5177 O O . LYS B 1 289 ? 45.755 11.324 -9.755 1.00 42.42 289 LYS B O 1
ATOM 5183 N N . TYR B 1 290 ? 45.680 12.242 -7.681 1.00 41.71 290 TYR B N 1
ATOM 5184 C CA . TYR B 1 290 ? 45.800 13.646 -8.141 1.00 40.60 290 TYR B CA 1
ATOM 5185 C C . TYR B 1 290 ? 47.000 14.338 -7.502 1.00 40.00 290 TYR B C 1
ATOM 5186 O O . TYR B 1 290 ? 46.860 15.362 -6.805 1.00 39.92 290 TYR B O 1
ATOM 5195 N N . PRO B 1 291 ? 48.211 13.825 -7.766 1.00 39.28 291 PRO B N 1
ATOM 5196 C CA . PRO B 1 291 ? 49.372 14.404 -7.089 1.00 39.13 291 PRO B CA 1
ATOM 5197 C C . PRO B 1 291 ? 49.625 15.883 -7.411 1.00 38.67 291 PRO B C 1
ATOM 5198 O O . PRO B 1 291 ? 50.115 16.607 -6.565 1.00 38.86 291 PRO B O 1
ATOM 5202 N N . ALA B 1 292 ? 49.298 16.336 -8.611 1.00 38.39 292 ALA B N 1
ATOM 5203 C CA . ALA B 1 292 ? 49.611 17.729 -8.968 1.00 38.69 292 ALA B CA 1
ATOM 5204 C C . ALA B 1 292 ? 48.712 18.673 -8.165 1.00 39.34 292 ALA B C 1
ATOM 5205 O O . ALA B 1 292 ? 49.122 19.786 -7.841 1.00 38.79 292 ALA B O 1
ATOM 5207 N N . PHE B 1 293 ? 47.502 18.214 -7.837 1.00 39.85 293 PHE B N 1
ATOM 5208 C CA . PHE B 1 293 ? 46.587 19.008 -6.988 1.00 40.30 293 PHE B CA 1
ATOM 5209 C C . PHE B 1 293 ? 47.164 19.219 -5.581 1.00 40.64 293 PHE B C 1
ATOM 5210 O O . PHE B 1 293 ? 47.057 20.306 -5.022 1.00 40.76 293 PHE B O 1
ATOM 5218 N N . PHE B 1 294 ? 47.814 18.205 -5.022 1.00 40.73 294 PHE B N 1
ATOM 5219 C CA . PHE B 1 294 ? 48.375 18.314 -3.663 1.00 41.21 294 PHE B CA 1
ATOM 5220 C C . PHE B 1 294 ? 49.700 19.056 -3.536 1.00 42.15 294 PHE B C 1
ATOM 5221 O O . PHE B 1 294 ? 50.264 19.157 -2.438 1.00 42.61 294 PHE B O 1
ATOM 5229 N N . LEU B 1 295 ? 50.161 19.636 -4.651 1.00 41.96 295 LEU B N 1
ATOM 5230 C CA . LEU B 1 295 ? 51.272 20.588 -4.643 1.00 41.79 295 LEU B CA 1
ATOM 5231 C C . LEU B 1 295 ? 50.834 21.969 -4.173 1.00 42.31 295 LEU B C 1
ATOM 5232 O O . LEU B 1 295 ? 51.673 22.825 -3.932 1.00 41.43 295 LEU B O 1
ATOM 5237 N N . LEU B 1 296 ? 49.527 22.179 -4.015 1.00 41.77 296 LEU B N 1
ATOM 5238 C CA . LEU B 1 296 ? 49.019 23.467 -3.520 1.00 43.24 296 LEU B CA 1
ATOM 5239 C C . LEU B 1 296 ? 49.696 23.974 -2.259 1.00 43.90 296 LEU B C 1
ATOM 5240 O O . LEU B 1 296 ? 50.102 25.133 -2.195 1.00 42.46 296 LEU B O 1
ATOM 5245 N N . LYS B 1 297 ? 49.809 23.119 -1.249 1.00 45.00 297 LYS B N 1
ATOM 5246 C CA . LYS B 1 297 ? 50.357 23.595 0.021 1.00 48.32 297 LYS B CA 1
ATOM 5247 C C . LYS B 1 297 ? 51.801 24.106 -0.107 1.00 48.16 297 LYS B C 1
ATOM 5248 O O . LYS B 1 297 ? 52.192 25.029 0.608 1.00 49.43 297 LYS B O 1
ATOM 5254 N N . GLU B 1 298 ? 52.568 23.527 -1.031 1.00 47.27 298 GLU B N 1
ATOM 5255 C CA . GLU B 1 298 ? 53.942 23.966 -1.286 1.00 47.49 298 GLU B CA 1
ATOM 5256 C C . GLU B 1 298 ? 54.032 25.285 -2.072 1.00 45.69 298 GLU B C 1
ATOM 5257 O O . GLU B 1 298 ? 54.976 26.039 -1.901 1.00 46.11 298 GLU B O 1
ATOM 5263 N N . ILE B 1 299 ? 53.059 25.581 -2.925 1.00 43.98 299 ILE B N 1
ATOM 5264 C CA . ILE B 1 299 ? 53.202 26.748 -3.831 1.00 42.25 299 ILE B CA 1
ATOM 5265 C C . ILE B 1 299 ? 52.414 27.985 -3.414 1.00 42.58 299 ILE B C 1
ATOM 5266 O O . ILE B 1 299 ? 52.689 29.083 -3.899 1.00 41.15 299 ILE B O 1
ATOM 5271 N N . LYS B 1 300 ? 51.429 27.790 -2.538 1.00 42.70 300 LYS B N 1
ATOM 5272 C CA . LYS B 1 300 ? 50.370 28.781 -2.308 1.00 44.26 300 LYS B CA 1
ATOM 5273 C C . LYS B 1 300 ? 50.836 30.186 -1.885 1.00 44.18 300 LYS B C 1
ATOM 5274 O O . LYS B 1 300 ? 50.185 31.179 -2.203 1.00 43.38 300 LYS B O 1
ATOM 5280 N N . ASP B 1 301 ? 51.955 30.260 -1.169 1.00 44.98 301 ASP B N 1
ATOM 5281 C CA . ASP B 1 301 ? 52.472 31.545 -0.665 1.00 44.96 301 ASP B CA 1
ATOM 5282 C C . ASP B 1 301 ? 53.402 32.257 -1.638 1.00 44.27 301 ASP B C 1
ATOM 5283 O O . ASP B 1 301 ? 53.808 33.399 -1.382 1.00 44.87 301 ASP B O 1
ATOM 5288 N N . SER B 1 302 ? 53.773 31.594 -2.729 1.00 41.99 302 SER B N 1
ATOM 5289 C CA . SER B 1 302 ? 54.755 32.163 -3.663 1.00 40.44 302 SER B CA 1
ATOM 5290 C C . SER B 1 302 ? 54.207 32.384 -5.064 1.00 39.76 302 SER B C 1
ATOM 5291 O O . SER B 1 302 ? 53.927 31.418 -5.762 1.00 38.23 302 SER B O 1
ATOM 5294 N N . TYR B 1 303 ? 54.077 33.650 -5.486 1.00 37.93 303 TYR B N 1
ATOM 5295 C CA . TYR B 1 303 ? 53.727 33.941 -6.869 1.00 39.07 303 TYR B CA 1
ATOM 5296 C C . TYR B 1 303 ? 54.752 33.426 -7.882 1.00 38.28 303 TYR B C 1
ATOM 5297 O O . TYR B 1 303 ? 54.405 33.141 -9.031 1.00 38.88 303 TYR B O 1
ATOM 5306 N N . ALA B 1 304 ? 56.010 33.288 -7.468 1.00 38.27 304 ALA B N 1
ATOM 5307 C CA . ALA B 1 304 ? 57.025 32.656 -8.336 1.00 37.44 304 ALA B CA 1
ATOM 5308 C C . ALA B 1 304 ? 56.651 31.181 -8.567 1.00 37.16 304 ALA B C 1
ATOM 5309 O O . ALA B 1 304 ? 56.614 30.691 -9.700 1.00 37.08 304 ALA B O 1
ATOM 5311 N N . LEU B 1 305 ? 56.367 30.469 -7.482 1.00 36.64 305 LEU B N 1
ATOM 5312 C CA . LEU B 1 305 ? 56.026 29.052 -7.629 1.00 36.07 305 LEU B CA 1
ATOM 5313 C C . LEU B 1 305 ? 54.682 28.870 -8.344 1.00 34.97 305 LEU B C 1
ATOM 5314 O O . LEU B 1 305 ? 54.517 27.928 -9.091 1.00 35.77 305 LEU B O 1
ATOM 5319 N N . ARG B 1 306 ? 53.711 29.736 -8.068 1.00 34.97 306 ARG B N 1
ATOM 5320 C CA . ARG B 1 306 ? 52.388 29.642 -8.718 1.00 34.61 306 ARG B CA 1
ATOM 5321 C C . ARG B 1 306 ? 52.490 29.955 -10.222 1.00 34.89 306 ARG B C 1
ATOM 5322 O O . ARG B 1 306 ? 51.874 29.296 -11.055 1.00 34.89 306 ARG B O 1
ATOM 5330 N N . THR B 1 307 ? 53.297 30.954 -10.582 1.00 35.16 307 THR B N 1
ATOM 5331 C CA . THR B 1 307 ? 53.578 31.213 -11.999 1.00 36.07 307 THR B CA 1
ATOM 5332 C C . THR B 1 307 ? 54.282 30.041 -12.699 1.00 36.56 307 THR B C 1
ATOM 5333 O O . THR B 1 307 ? 53.893 29.644 -13.799 1.00 37.98 307 THR B O 1
ATOM 5337 N N . ALA B 1 308 ? 55.310 29.486 -12.073 1.00 37.03 308 ALA B N 1
ATOM 5338 C CA . ALA B 1 308 ? 55.989 28.300 -12.620 1.00 37.38 308 ALA B CA 1
ATOM 5339 C C . ALA B 1 308 ? 55.040 27.103 -12.708 1.00 37.10 308 ALA B C 1
ATOM 5340 O O . ALA B 1 308 ? 55.064 26.369 -13.702 1.00 37.61 308 ALA B O 1
ATOM 5342 N N . PHE B 1 309 ? 54.203 26.917 -11.679 1.00 36.87 309 PHE B N 1
ATOM 5343 C CA . PHE B 1 309 ? 53.196 25.822 -11.676 1.00 36.97 309 PHE B CA 1
ATOM 5344 C C . PHE B 1 309 ? 52.329 25.982 -12.925 1.00 36.46 309 PHE B C 1
ATOM 5345 O O . PHE B 1 309 ? 52.147 25.054 -13.704 1.00 37.15 309 PHE B O 1
ATOM 5353 N N . ASN B 1 310 ? 51.812 27.174 -13.133 1.00 36.88 310 ASN B N 1
ATOM 5354 C CA . ASN B 1 310 ? 51.014 27.440 -14.327 1.00 37.91 310 ASN B CA 1
ATOM 5355 C C . ASN B 1 310 ? 51.722 27.171 -15.672 1.00 37.30 310 ASN B C 1
ATOM 5356 O O . ASN B 1 310 ? 51.180 26.505 -16.550 1.00 36.56 310 ASN B O 1
ATOM 5361 N N . ALA B 1 311 ? 52.920 27.735 -15.832 1.00 36.89 311 ALA B N 1
ATOM 5362 C CA . ALA B 1 311 ? 53.734 27.562 -17.030 1.00 35.90 311 ALA B CA 1
ATOM 5363 C C . ALA B 1 311 ? 54.038 26.086 -17.248 1.00 36.04 311 ALA B C 1
ATOM 5364 O O . ALA B 1 311 ? 53.844 25.590 -18.343 1.00 36.12 311 ALA B O 1
ATOM 5366 N N . ALA B 1 312 ? 54.471 25.368 -16.212 1.00 35.53 312 ALA B N 1
ATOM 5367 C CA . ALA B 1 312 ? 54.804 23.955 -16.367 1.00 36.20 312 ALA B CA 1
ATOM 5368 C C . ALA B 1 312 ? 53.576 23.210 -16.808 1.00 36.78 312 ALA B C 1
ATOM 5369 O O . ALA B 1 312 ? 53.651 22.351 -17.667 1.00 36.47 312 ALA B O 1
ATOM 5371 N N . ASP B 1 313 ? 52.426 23.574 -16.242 1.00 38.16 313 ASP B N 1
ATOM 5372 C CA . ASP B 1 313 ? 51.192 22.904 -16.628 1.00 39.34 313 ASP B CA 1
ATOM 5373 C C . ASP B 1 313 ? 50.857 23.108 -18.096 1.00 39.99 313 ASP B C 1
ATOM 5374 O O . ASP B 1 313 ? 50.413 22.181 -18.750 1.00 41.05 313 ASP B O 1
ATOM 5379 N N . GLU B 1 314 ? 51.030 24.326 -18.587 1.00 40.06 314 GLU B N 1
ATOM 5380 C CA . GLU B 1 314 ? 50.737 24.649 -19.969 1.00 41.80 314 GLU B CA 1
ATOM 5381 C C . GLU B 1 314 ? 51.599 23.811 -20.895 1.00 40.32 314 GLU B C 1
ATOM 5382 O O . GLU B 1 314 ? 51.110 23.267 -21.889 1.00 39.31 314 GLU B O 1
ATOM 5388 N N . VAL B 1 315 ? 52.888 23.712 -20.573 1.00 38.43 315 VAL B N 1
ATOM 5389 C CA . VAL B 1 315 ? 53.812 22.899 -21.376 1.00 38.37 315 VAL B CA 1
ATOM 5390 C C . VAL B 1 315 ? 53.471 21.420 -21.368 1.00 38.08 315 VAL B C 1
ATOM 5391 O O . VAL B 1 315 ? 53.384 20.758 -22.434 1.00 38.63 315 VAL B O 1
ATOM 5395 N N . ALA B 1 316 ? 53.263 20.897 -20.170 1.00 37.03 316 ALA B N 1
ATOM 5396 C CA . ALA B 1 316 ? 52.981 19.477 -19.991 1.00 37.65 316 ALA B CA 1
ATOM 5397 C C . ALA B 1 316 ? 51.683 19.073 -20.694 1.00 37.50 316 ALA B C 1
ATOM 5398 O O . ALA B 1 316 ? 51.642 18.042 -21.362 1.00 37.16 316 ALA B O 1
ATOM 5400 N N . VAL B 1 317 ? 50.632 19.874 -20.560 1.00 38.04 317 VAL B N 1
ATOM 5401 C CA . VAL B 1 317 ? 49.344 19.496 -21.181 1.00 38.58 317 VAL B CA 1
ATOM 5402 C C . VAL B 1 317 ? 49.482 19.431 -22.719 1.00 40.24 317 VAL B C 1
ATOM 5403 O O . VAL B 1 317 ? 48.970 18.511 -23.354 1.00 41.05 317 VAL B O 1
ATOM 5407 N N . GLU B 1 318 ? 50.158 20.408 -23.315 1.00 41.38 318 GLU B N 1
ATOM 5408 C CA . GLU B 1 318 ? 50.374 20.392 -24.759 1.00 44.21 318 GLU B CA 1
ATOM 5409 C C . GLU B 1 318 ? 51.189 19.171 -25.202 1.00 42.96 318 GLU B C 1
ATOM 5410 O O . GLU B 1 318 ? 50.884 18.538 -26.215 1.00 42.98 318 GLU B O 1
ATOM 5416 N N . ALA B 1 319 ? 52.236 18.851 -24.450 1.00 42.11 319 ALA B N 1
ATOM 5417 C CA . ALA B 1 319 ? 53.050 17.663 -24.719 1.00 41.62 319 ALA B CA 1
ATOM 5418 C C . ALA B 1 319 ? 52.218 16.385 -24.628 1.00 42.32 319 ALA B C 1
ATOM 5419 O O . ALA B 1 319 ? 52.388 15.432 -25.439 1.00 42.85 319 ALA B O 1
ATOM 5421 N N . PHE B 1 320 ? 51.332 16.328 -23.633 1.00 41.25 320 PHE B N 1
ATOM 5422 C CA . PHE B 1 320 ? 50.434 15.180 -23.502 1.00 41.28 320 PHE B CA 1
ATOM 5423 C C . PHE B 1 320 ? 49.517 15.050 -24.729 1.00 41.96 320 PHE B C 1
ATOM 5424 O O . PHE B 1 320 ? 49.374 13.965 -25.308 1.00 42.59 320 PHE B O 1
ATOM 5432 N N . LEU B 1 321 ? 48.930 16.165 -25.135 1.00 43.11 321 LEU B N 1
ATOM 5433 C CA . LEU B 1 321 ? 47.996 16.173 -26.238 1.00 45.17 321 LEU B CA 1
ATOM 5434 C C . LEU B 1 321 ? 48.685 15.867 -27.575 1.00 47.30 321 LEU B C 1
ATOM 5435 O O . LEU B 1 321 ? 48.047 15.338 -28.496 1.00 46.85 321 LEU B O 1
ATOM 5440 N N . LYS B 1 322 ? 49.971 16.215 -27.653 1.00 48.34 322 LYS B N 1
ATOM 5441 C CA . LYS B 1 322 ? 50.804 15.955 -28.830 1.00 50.42 322 LYS B CA 1
ATOM 5442 C C . LYS B 1 322 ? 51.403 14.556 -28.848 1.00 50.54 322 LYS B C 1
ATOM 5443 O O . LYS B 1 322 ? 52.065 14.184 -29.823 1.00 51.70 322 LYS B O 1
ATOM 5449 N N . GLY B 1 323 ? 51.182 13.776 -27.789 1.00 50.07 323 GLY B N 1
ATOM 5450 C CA . GLY B 1 323 ? 51.623 12.382 -27.761 1.00 49.97 323 GLY B CA 1
ATOM 5451 C C . GLY B 1 323 ? 53.077 12.187 -27.363 1.00 49.88 323 GLY B C 1
ATOM 5452 O O . GLY B 1 323 ? 53.645 11.115 -27.579 1.00 50.55 323 GLY B O 1
ATOM 5453 N N . ARG B 1 324 ? 53.673 13.219 -26.768 1.00 48.36 324 ARG B N 1
ATOM 5454 C CA . ARG B 1 324 ? 55.049 13.183 -26.324 1.00 47.65 324 ARG B CA 1
ATOM 5455 C C . ARG B 1 324 ? 55.245 12.502 -24.973 1.00 46.60 324 ARG B C 1
ATOM 5456 O O . ARG B 1 324 ? 56.278 11.869 -24.745 1.00 46.41 324 ARG B O 1
ATOM 5464 N N . ILE B 1 325 ? 54.262 12.631 -24.082 1.00 44.86 325 ILE B N 1
ATOM 5465 C CA . ILE B 1 325 ? 54.311 11.996 -22.775 1.00 43.47 325 ILE B CA 1
ATOM 5466 C C . ILE B 1 325 ? 52.960 11.388 -22.515 1.00 43.00 325 ILE B C 1
ATOM 5467 O O . ILE B 1 325 ? 51.972 11.799 -23.109 1.00 43.83 325 ILE B O 1
ATOM 5472 N N . ARG B 1 326 ? 52.913 10.402 -21.640 1.00 42.10 326 ARG B N 1
ATOM 5473 C CA . ARG B 1 326 ? 51.666 9.836 -21.181 1.00 41.96 326 ARG B CA 1
ATOM 5474 C C . ARG B 1 326 ? 51.139 10.706 -20.065 1.00 40.76 326 ARG B C 1
ATOM 5475 O O . ARG B 1 326 ? 51.818 11.629 -19.606 1.00 40.09 326 ARG B O 1
ATOM 5483 N N . PHE B 1 327 ? 49.933 10.392 -19.627 1.00 40.18 327 PHE B N 1
ATOM 5484 C CA . PHE B 1 327 ? 49.213 11.219 -18.665 1.00 40.63 327 PHE B CA 1
ATOM 5485 C C . PHE B 1 327 ? 49.989 11.419 -17.366 1.00 40.85 327 PHE B C 1
ATOM 5486 O O . PHE B 1 327 ? 50.044 12.523 -16.840 1.00 41.06 327 PHE B O 1
ATOM 5494 N N . GLY B 1 328 ? 50.588 10.340 -16.847 1.00 41.46 328 GLY B N 1
ATOM 5495 C CA . GLY B 1 328 ? 51.415 10.420 -15.646 1.00 41.09 328 GLY B CA 1
ATOM 5496 C C . GLY B 1 328 ? 52.613 11.352 -15.781 1.00 41.24 328 GLY B C 1
ATOM 5497 O O . GLY B 1 328 ? 53.188 11.772 -14.791 1.00 41.87 328 GLY B O 1
ATOM 5498 N N . GLY B 1 329 ? 53.000 11.676 -17.010 1.00 40.77 329 GLY B N 1
ATOM 5499 C CA . GLY B 1 329 ? 54.110 12.607 -17.221 1.00 39.93 329 GLY B CA 1
ATOM 5500 C C . GLY B 1 329 ? 53.745 14.029 -16.831 1.00 39.23 329 GLY B C 1
ATOM 5501 O O . GLY B 1 329 ? 54.623 14.855 -16.581 1.00 39.35 329 GLY B O 1
ATOM 5502 N N . ILE B 1 330 ? 52.450 14.346 -16.814 1.00 37.87 330 ILE B N 1
ATOM 5503 C CA . ILE B 1 330 ? 52.057 15.745 -16.559 1.00 36.55 330 ILE B CA 1
ATOM 5504 C C . ILE B 1 330 ? 52.480 16.174 -15.160 1.00 36.04 330 ILE B C 1
ATOM 5505 O O . ILE B 1 330 ? 53.120 17.202 -15.009 1.00 36.65 330 ILE B O 1
ATOM 5510 N N . HIS B 1 331 ? 52.122 15.407 -14.139 1.00 35.80 331 HIS B N 1
ATOM 5511 C CA . HIS B 1 331 ? 52.437 15.852 -12.782 1.00 36.00 331 HIS B CA 1
ATOM 5512 C C . HIS B 1 331 ? 53.944 15.864 -12.567 1.00 36.57 331 HIS B C 1
ATOM 5513 O O . HIS B 1 331 ? 54.447 16.692 -11.847 1.00 35.00 331 HIS B O 1
ATOM 5520 N N . ARG B 1 332 ? 54.654 14.949 -13.226 1.00 37.39 332 ARG B N 1
ATOM 5521 C CA . ARG B 1 332 ? 56.133 14.901 -13.143 1.00 39.32 332 ARG B CA 1
ATOM 5522 C C . ARG B 1 332 ? 56.781 16.128 -13.771 1.00 37.74 332 ARG B C 1
ATOM 5523 O O . ARG B 1 332 ? 57.705 16.696 -13.207 1.00 39.47 332 ARG B O 1
ATOM 5531 N N . VAL B 1 333 ? 56.313 16.558 -14.935 1.00 37.87 333 VAL B N 1
ATOM 5532 C CA . VAL B 1 333 ? 56.815 17.824 -15.492 1.00 37.35 333 VAL B CA 1
ATOM 5533 C C . VAL B 1 333 ? 56.634 18.968 -14.498 1.00 37.40 333 VAL B C 1
ATOM 5534 O O . VAL B 1 333 ? 57.553 19.741 -14.223 1.00 37.98 333 VAL B O 1
ATOM 5538 N N . ILE B 1 334 ? 55.440 19.077 -13.933 1.00 36.55 334 ILE B N 1
ATOM 5539 C CA . ILE B 1 334 ? 55.177 20.132 -12.950 1.00 36.03 334 ILE B CA 1
ATOM 5540 C C . ILE B 1 334 ? 56.082 20.068 -11.710 1.00 37.03 334 ILE B C 1
ATOM 5541 O O . ILE B 1 334 ? 56.688 21.070 -11.342 1.00 36.11 334 ILE B O 1
ATOM 5546 N N . GLU B 1 335 ? 56.158 18.904 -11.075 1.00 38.28 335 GLU B N 1
ATOM 5547 C CA . GLU B 1 335 ? 56.997 18.711 -9.892 1.00 40.76 335 GLU B CA 1
ATOM 5548 C C . GLU B 1 335 ? 58.475 19.059 -10.140 1.00 40.29 335 GLU B C 1
ATOM 5549 O O . GLU B 1 335 ? 59.093 19.772 -9.359 1.00 41.06 335 GLU B O 1
ATOM 5555 N N . LYS B 1 336 ? 59.035 18.520 -11.216 1.00 40.39 336 LYS B N 1
ATOM 5556 C CA . LYS B 1 336 ? 60.441 18.741 -11.541 1.00 40.45 336 LYS B CA 1
ATOM 5557 C C . LYS B 1 336 ? 60.734 20.174 -11.939 1.00 40.53 336 LYS B C 1
ATOM 5558 O O . LYS B 1 336 ? 61.810 20.700 -11.627 1.00 40.10 336 LYS B O 1
ATOM 5564 N N . THR B 1 337 ? 59.788 20.829 -12.617 1.00 39.76 337 THR B N 1
ATOM 5565 C CA . THR B 1 337 ? 59.962 22.253 -12.942 1.00 39.91 337 THR B CA 1
ATOM 5566 C C . THR B 1 337 ? 59.929 23.103 -11.677 1.00 41.00 337 THR B C 1
ATOM 5567 O O . THR B 1 337 ? 60.765 24.001 -11.507 1.00 42.39 337 THR B O 1
ATOM 5571 N N . LEU B 1 338 ? 58.986 22.821 -10.769 1.00 40.23 338 LEU B N 1
ATOM 5572 C CA . LEU B 1 338 ? 58.924 23.548 -9.499 1.00 41.24 338 LEU B CA 1
ATOM 5573 C C . LEU B 1 338 ? 60.190 23.421 -8.657 1.00 41.85 338 LEU B C 1
ATOM 5574 O O . LEU B 1 338 ? 60.552 24.362 -7.991 1.00 41.56 338 LEU B O 1
ATOM 5579 N N . GLU B 1 339 ? 60.803 22.241 -8.662 1.00 43.49 339 GLU B N 1
ATOM 5580 C CA . GLU B 1 339 ? 62.073 21.992 -7.939 1.00 45.93 339 GLU B CA 1
ATOM 5581 C C . GLU B 1 339 ? 63.191 22.955 -8.383 1.00 45.66 339 GLU B C 1
ATOM 5582 O O . GLU B 1 339 ? 64.079 23.290 -7.599 1.00 46.27 339 GLU B O 1
ATOM 5588 N N . GLU B 1 340 ? 63.133 23.406 -9.632 1.00 45.84 340 GLU B N 1
ATOM 5589 C CA . GLU B 1 340 ? 64.100 24.370 -10.182 1.00 46.48 340 GLU B CA 1
ATOM 5590 C C . GLU B 1 340 ? 63.881 25.810 -9.713 1.00 46.54 340 GLU B C 1
ATOM 5591 O O . GLU B 1 340 ? 64.775 26.667 -9.819 1.00 46.96 340 GLU B O 1
ATOM 5597 N N . PHE B 1 341 ? 62.713 26.065 -9.130 1.00 45.17 341 PHE B N 1
ATOM 5598 C CA . PHE B 1 341 ? 62.347 27.406 -8.676 1.00 44.30 341 PHE B CA 1
ATOM 5599 C C . PHE B 1 341 ? 62.312 27.524 -7.157 1.00 44.99 341 PHE B C 1
ATOM 5600 O O . PHE B 1 341 ? 61.928 28.557 -6.635 1.00 43.87 341 PHE B O 1
ATOM 5608 N N . GLN B 1 342 ? 62.691 26.465 -6.451 1.00 46.70 342 GLN B N 1
ATOM 5609 C CA . GLN B 1 342 ? 62.741 26.514 -4.985 1.00 49.60 342 GLN B CA 1
ATOM 5610 C C . GLN B 1 342 ? 63.614 27.717 -4.590 1.00 49.87 342 GLN B C 1
ATOM 5611 O O . GLN B 1 342 ? 64.713 27.893 -5.124 1.00 50.22 342 GLN B O 1
ATOM 5617 N N . GLY B 1 343 ? 63.132 28.546 -3.673 1.00 50.85 343 GLY B N 1
ATOM 5618 C CA . GLY B 1 343 ? 63.915 29.696 -3.220 1.00 51.11 343 GLY B CA 1
ATOM 5619 C C . GLY B 1 343 ? 63.837 30.971 -4.046 1.00 52.04 343 GLY B C 1
ATOM 5620 O O . GLY B 1 343 ? 64.346 31.990 -3.609 1.00 51.24 343 GLY B O 1
ATOM 5621 N N . TYR B 1 344 ? 63.207 30.945 -5.230 1.00 52.32 344 TYR B N 1
ATOM 5622 C CA . TYR B 1 344 ? 63.043 32.182 -6.013 1.00 52.46 344 TYR B CA 1
ATOM 5623 C C . TYR B 1 344 ? 62.360 33.256 -5.186 1.00 51.97 344 TYR B C 1
ATOM 5624 O O . TYR B 1 344 ? 61.427 32.957 -4.460 1.00 50.98 344 TYR B O 1
ATOM 5633 N N . PRO B 1 345 ? 62.826 34.516 -5.289 1.00 51.64 345 PRO B N 1
ATOM 5634 C CA . PRO B 1 345 ? 62.165 35.577 -4.518 1.00 51.17 345 PRO B CA 1
ATOM 5635 C C . PRO B 1 345 ? 60.758 35.937 -5.029 1.00 50.76 345 PRO B C 1
ATOM 5636 O O . PRO B 1 345 ? 60.428 35.715 -6.211 1.00 50.62 345 PRO B O 1
ATOM 5640 N N . GLN B 1 346 ? 59.946 36.472 -4.126 1.00 49.39 346 GLN B N 1
ATOM 5641 C CA . GLN B 1 346 ? 58.601 36.937 -4.435 1.00 49.18 346 GLN B CA 1
ATOM 5642 C C . GLN B 1 346 ? 58.646 38.038 -5.503 1.00 49.25 346 GLN B C 1
ATOM 5643 O O . GLN B 1 346 ? 59.281 39.048 -5.289 1.00 48.92 346 GLN B O 1
ATOM 5649 N N . PRO B 1 347 ? 57.975 37.847 -6.665 1.00 48.77 347 PRO B N 1
ATOM 5650 C CA . PRO B 1 347 ? 57.950 38.942 -7.625 1.00 48.56 347 PRO B CA 1
ATOM 5651 C C . PRO B 1 347 ? 57.245 40.174 -7.077 1.00 48.82 347 PRO B C 1
ATOM 5652 O O . PRO B 1 347 ? 56.378 40.058 -6.208 1.00 48.80 347 PRO B O 1
ATOM 5656 N N . ARG B 1 348 ? 57.608 41.346 -7.591 1.00 49.21 348 ARG B N 1
ATOM 5657 C CA . ARG B 1 348 ? 57.048 42.601 -7.104 1.00 50.09 348 ARG B CA 1
ATOM 5658 C C . ARG B 1 348 ? 56.311 43.396 -8.179 1.00 49.46 348 ARG B C 1
ATOM 5659 O O . ARG B 1 348 ? 55.514 44.280 -7.872 1.00 49.55 348 ARG B O 1
ATOM 5667 N N . THR B 1 349 ? 56.587 43.098 -9.438 1.00 48.87 349 THR B N 1
ATOM 5668 C CA . THR B 1 349 ? 56.005 43.849 -10.536 1.00 48.91 349 THR B CA 1
ATOM 5669 C C . THR B 1 349 ? 55.494 42.885 -11.590 1.00 48.34 349 THR B C 1
ATOM 5670 O O . THR B 1 349 ? 55.860 41.719 -11.584 1.00 47.69 349 THR B O 1
ATOM 5674 N N . LEU B 1 350 ? 54.683 43.384 -12.520 1.00 48.23 350 LEU B N 1
ATOM 5675 C CA . LEU B 1 350 ? 54.265 42.608 -13.684 1.00 48.20 350 LEU B CA 1
ATOM 5676 C C . LEU B 1 350 ? 55.468 42.019 -14.405 1.00 48.72 350 LEU B C 1
ATOM 5677 O O . LEU B 1 350 ? 55.461 40.860 -14.853 1.00 48.54 350 LEU B O 1
ATOM 5682 N N . ASP B 1 351 ? 56.518 42.823 -14.513 1.00 48.38 351 ASP B N 1
ATOM 5683 C CA . ASP B 1 351 ? 57.706 42.406 -15.230 1.00 48.45 351 ASP B CA 1
ATOM 5684 C C . ASP B 1 351 ? 58.407 41.213 -14.561 1.00 46.60 351 ASP B C 1
ATOM 5685 O O . ASP B 1 351 ? 58.842 40.299 -15.253 1.00 46.21 351 ASP B O 1
ATOM 5690 N N . ASP B 1 352 ? 58.469 41.192 -13.229 1.00 45.80 352 ASP B N 1
ATOM 5691 C CA . ASP B 1 352 ? 59.028 40.033 -12.501 1.00 45.37 352 ASP B CA 1
ATOM 5692 C C . ASP B 1 352 ? 58.220 38.781 -12.792 1.00 43.54 352 ASP B C 1
ATOM 5693 O O . ASP B 1 352 ? 58.774 37.712 -12.969 1.00 42.42 352 ASP B O 1
ATOM 5698 N N . VAL B 1 353 ? 56.899 38.919 -12.818 1.00 42.68 353 VAL B N 1
ATOM 5699 C CA . VAL B 1 353 ? 56.029 37.767 -13.095 1.00 42.05 353 VAL B CA 1
ATOM 5700 C C . VAL B 1 353 ? 56.263 37.241 -14.487 1.00 42.60 353 VAL B C 1
ATOM 5701 O O . VAL B 1 353 ? 56.409 36.033 -14.680 1.00 41.98 353 VAL B O 1
ATOM 5705 N N . GLU B 1 354 ? 56.325 38.139 -15.473 1.00 43.83 354 GLU B N 1
ATOM 5706 C CA . GLU B 1 354 ? 56.516 37.711 -16.875 1.00 46.00 354 GLU B CA 1
ATOM 5707 C C . GLU B 1 354 ? 57.871 36.993 -17.120 1.00 45.51 354 GLU B C 1
ATOM 5708 O O . GLU B 1 354 ? 57.959 36.056 -17.943 1.00 44.27 354 GLU B O 1
ATOM 5714 N N . ARG B 1 355 ? 58.904 37.428 -16.398 1.00 46.54 355 ARG B N 1
ATOM 5715 C CA . ARG B 1 355 ? 60.235 36.776 -16.464 1.00 47.28 355 ARG B CA 1
ATOM 5716 C C . ARG B 1 355 ? 60.174 35.345 -15.940 1.00 46.54 355 ARG B C 1
ATOM 5717 O O . ARG B 1 355 ? 60.758 34.427 -16.534 1.00 46.42 355 ARG B O 1
ATOM 5725 N N . ILE B 1 356 ? 59.477 35.160 -14.813 1.00 46.03 356 ILE B N 1
ATOM 5726 C CA . ILE B 1 356 ? 59.329 33.820 -14.203 1.00 45.15 356 ILE B CA 1
ATOM 5727 C C . ILE B 1 356 ? 58.544 32.936 -15.161 1.00 44.53 356 ILE B C 1
ATOM 5728 O O . ILE B 1 356 ? 58.919 31.784 -15.427 1.00 44.70 356 ILE B O 1
ATOM 5733 N N . HIS B 1 357 ? 57.462 33.477 -15.713 1.00 44.18 357 HIS B N 1
ATOM 5734 C CA . HIS B 1 357 ? 56.682 32.720 -16.695 1.00 43.70 357 HIS B CA 1
ATOM 5735 C C . HIS B 1 357 ? 57.560 32.185 -17.833 1.00 44.02 357 HIS B C 1
ATOM 5736 O O . HIS B 1 357 ? 57.598 30.984 -18.093 1.00 42.85 357 HIS B O 1
ATOM 5743 N N . PHE B 1 358 ? 58.286 33.083 -18.492 1.00 45.45 358 PHE B N 1
ATOM 5744 C CA . PHE B 1 358 ? 59.156 32.729 -19.628 1.00 46.97 358 PHE B CA 1
ATOM 5745 C C . PHE B 1 358 ? 60.207 31.692 -19.245 1.00 46.08 358 PHE B C 1
ATOM 5746 O O . PHE B 1 358 ? 60.395 30.729 -19.976 1.00 46.31 358 PHE B O 1
ATOM 5754 N N . GLU B 1 359 ? 60.890 31.857 -18.109 1.00 45.78 359 GLU B N 1
ATOM 5755 C CA . GLU B 1 359 ? 61.891 30.831 -17.765 1.00 46.03 359 GLU B CA 1
ATOM 5756 C C . GLU B 1 359 ? 61.307 29.468 -17.405 1.00 44.00 359 GLU B C 1
ATOM 5757 O O . GLU B 1 359 ? 61.891 28.436 -17.716 1.00 43.51 359 GLU B O 1
ATOM 5763 N N . ALA B 1 360 ? 60.132 29.466 -16.784 1.00 42.26 360 ALA B N 1
ATOM 5764 C CA . ALA B 1 360 ? 59.493 28.219 -16.408 1.00 41.19 360 ALA B CA 1
ATOM 5765 C C . ALA B 1 360 ? 59.050 27.457 -17.623 1.00 40.73 360 ALA B C 1
ATOM 5766 O O . ALA B 1 360 ? 59.155 26.229 -17.649 1.00 41.10 360 ALA B O 1
ATOM 5768 N N . ILE B 1 361 ? 58.562 28.164 -18.647 1.00 42.10 361 ILE B N 1
ATOM 5769 C CA . ILE B 1 361 ? 58.198 27.538 -19.934 1.00 43.73 361 ILE B CA 1
ATOM 5770 C C . ILE B 1 361 ? 59.413 26.834 -20.546 1.00 44.11 361 ILE B C 1
ATOM 5771 O O . ILE B 1 361 ? 59.352 25.666 -20.977 1.00 43.64 361 ILE B O 1
ATOM 5776 N N . LYS B 1 362 ? 60.530 27.547 -20.561 1.00 45.52 362 LYS B N 1
ATOM 5777 C CA . LYS B 1 362 ? 61.778 27.000 -21.109 1.00 46.42 362 LYS B CA 1
ATOM 5778 C C . LYS B 1 362 ? 62.234 25.827 -20.251 1.00 45.17 362 LYS B C 1
ATOM 5779 O O . LYS B 1 362 ? 62.508 24.741 -20.767 1.00 45.32 362 LYS B O 1
ATOM 5785 N N . LYS B 1 363 ? 62.258 26.017 -18.936 1.00 44.87 363 LYS B N 1
ATOM 5786 C CA . LYS B 1 363 ? 62.625 24.900 -18.038 1.00 44.97 363 LYS B CA 1
ATOM 5787 C C . LYS B 1 363 ? 61.704 23.683 -18.166 1.00 44.36 363 LYS B C 1
ATOM 5788 O O . LYS B 1 363 ? 62.168 22.529 -18.222 1.00 44.35 363 LYS B O 1
ATOM 5794 N N . ALA B 1 364 ? 60.392 23.927 -18.193 1.00 43.88 364 ALA B N 1
ATOM 5795 C CA . ALA B 1 364 ? 59.430 22.832 -18.351 1.00 43.09 364 ALA B CA 1
ATOM 5796 C C . ALA B 1 364 ? 59.584 22.086 -19.672 1.00 43.34 364 ALA B C 1
ATOM 5797 O O . ALA B 1 364 ? 59.447 20.861 -19.723 1.00 42.31 364 ALA B O 1
ATOM 5799 N N . GLU B 1 365 ? 59.881 22.803 -20.752 1.00 45.39 365 GLU B N 1
ATOM 5800 C CA . GLU B 1 365 ? 60.161 22.101 -22.028 1.00 45.82 365 GLU B CA 1
ATOM 5801 C C . GLU B 1 365 ? 61.351 21.136 -21.942 1.00 46.17 365 GLU B C 1
ATOM 5802 O O . GLU B 1 365 ? 61.303 20.042 -22.502 1.00 46.36 365 GLU B O 1
ATOM 5808 N N . ARG B 1 366 ? 62.398 21.527 -21.218 1.00 47.06 366 ARG B N 1
ATOM 5809 C CA . ARG B 1 366 ? 63.588 20.668 -21.037 1.00 48.76 366 ARG B CA 1
ATOM 5810 C C . ARG B 1 366 ? 63.242 19.410 -20.255 1.00 47.53 366 ARG B C 1
ATOM 5811 O O . ARG B 1 366 ? 63.626 18.286 -20.619 1.00 47.35 366 ARG B O 1
ATOM 5819 N N . VAL B 1 367 ? 62.476 19.599 -19.179 1.00 46.40 367 VAL B N 1
ATOM 5820 C CA . VAL B 1 367 ? 61.988 18.498 -18.381 1.00 44.72 367 VAL B CA 1
ATOM 5821 C C . VAL B 1 367 ? 61.166 17.567 -19.242 1.00 44.90 367 VAL B C 1
ATOM 5822 O O . VAL B 1 367 ? 61.339 16.346 -19.186 1.00 45.08 367 VAL B O 1
ATOM 5826 N N . THR B 1 368 ? 60.247 18.133 -20.035 1.00 44.92 368 THR B N 1
ATOM 5827 C CA . THR B 1 368 ? 59.373 17.340 -20.913 1.00 45.19 368 THR B CA 1
ATOM 5828 C C . THR B 1 368 ? 60.191 16.494 -21.905 1.00 46.16 368 THR B C 1
ATOM 5829 O O . THR B 1 368 ? 59.871 15.322 -22.152 1.00 45.51 368 THR B O 1
ATOM 5833 N N . GLU B 1 369 ? 61.232 17.091 -22.478 1.00 47.30 369 GLU B N 1
ATOM 5834 C CA . GLU B 1 369 ? 62.148 16.337 -23.357 1.00 50.21 369 GLU B CA 1
ATOM 5835 C C . GLU B 1 369 ? 62.794 15.168 -22.618 1.00 50.89 369 GLU B C 1
ATOM 5836 O O . GLU B 1 369 ? 62.854 14.041 -23.135 1.00 51.33 369 GLU B O 1
ATOM 5842 N N . TRP B 1 370 ? 63.262 15.429 -21.399 1.00 52.39 370 TRP B N 1
ATOM 5843 C CA . TRP B 1 370 ? 63.823 14.368 -20.588 1.00 54.84 370 TRP B CA 1
ATOM 5844 C C . TRP B 1 370 ? 62.837 13.226 -20.462 1.00 55.29 370 TRP B C 1
ATOM 5845 O O . TRP B 1 370 ? 63.142 12.102 -20.858 1.00 55.18 370 TRP B O 1
ATOM 5856 N N . LEU B 1 371 ? 61.642 13.526 -19.950 1.00 55.35 371 LEU B N 1
ATOM 5857 C CA . LEU B 1 371 ? 60.592 12.523 -19.748 1.00 56.28 371 LEU B CA 1
ATOM 5858 C C . LEU B 1 371 ? 60.141 11.846 -21.028 1.00 57.07 371 LEU B C 1
ATOM 5859 O O . LEU B 1 371 ? 59.732 10.689 -21.001 1.00 57.44 371 LEU B O 1
ATOM 5864 N N . SER B 1 372 ? 60.191 12.569 -22.141 1.00 58.55 372 SER B N 1
ATOM 5865 C CA . SER B 1 372 ? 59.788 12.018 -23.425 1.00 60.32 372 SER B CA 1
ATOM 5866 C C . SER B 1 372 ? 60.821 10.994 -23.936 1.00 61.80 372 SER B C 1
ATOM 5867 O O . SER B 1 372 ? 60.470 9.881 -24.327 1.00 62.67 372 SER B O 1
ATOM 5870 N N . SER B 1 373 ? 62.092 11.369 -23.895 1.00 63.45 373 SER B N 1
ATOM 5871 C CA . SER B 1 373 ? 63.178 10.511 -24.339 1.00 64.99 373 SER B CA 1
ATOM 5872 C C . SER B 1 373 ? 63.480 9.374 -23.374 1.00 66.23 373 SER B C 1
ATOM 5873 O O . SER B 1 373 ? 64.352 8.554 -23.648 1.00 66.89 373 SER B O 1
ATOM 5876 N N . THR B 1 374 ? 62.757 9.322 -22.259 1.00 67.40 374 THR B N 1
ATOM 5877 C CA . THR B 1 374 ? 63.117 8.480 -21.117 1.00 68.54 374 THR B CA 1
ATOM 5878 C C . THR B 1 374 ? 61.974 7.559 -20.701 1.00 69.02 374 THR B C 1
ATOM 5879 O O . THR B 1 374 ? 60.810 7.782 -21.033 1.00 69.70 374 THR B O 1
#

Secondary structure (DSSP, 8-state):
-EEEEEETTTSHHHHHHHHHHHHS-SEEEEEEEESS-HHHHHHHHHHHT--EEEE-SS-----SSSEEEESTTHHHHHHHHH--SEEEE---STTHHHHHHHHHHH-SEEEE--SHHHHHHHHHHHHHHHHH--EEEE-SHHHHHHHHH--SS-SEEEEEE---TTSSS-HHHHTT--GGGT---SS----HHHHHHHHHTHHHHHHHHHHHHHHT--GGGEEEEE-TT--EEEEEE-TTS-EEEEE--S-THHHHHHHHHTTSPP-S-------EEE--BPPPTTT-TTGGGHHHHTT-HHHHHHHHHHHHHHHHHHHTTSS-TTHHHHHHHHHHHTTTTPPPP-SHHHHHHHHHHHHHHHHHHHHHH-/--EEEEEETTTSHHHHHHHHHHHSS-SEEEEEEEESS-HHHHHHHHHHHT--EEEE-SS-----SSSEEE-STTHHHHHHHHH--SEEEE---STHHHHHHHHHHHH-SEEEE--SHHHHHHHHHHHHHHHHH--EEEE-SHHHHHHHHH--TT-SEEEEEE---TTTTS-HHHHTT--HHHHSS-SS----HHHHHHHHHTHHHHHHHHHHHHHHT--GGGEEEEE-TT--EEEEEE-TTS-EEEEE--S-THHHHHHHHHTTSPP---------EEE--BPPPTTT-TTGGGHHHHTT-HHHHHHHHHHHHHHHHHHHTTSS-THHHHHHHHHHHHTTTTPPPP-SHHHHHHHHHHHHHHHHHHHHHHHH-

Nearest PDB structures (foldseek):
  3a06-assembly1_A  TM=1.003E+00  e=3.728E-72  Thermotoga maritima
  3a14-assembly1_A  TM=1.002E+00  e=5.756E-66  Thermotoga maritima
  3a14-assembly1_B  TM=9.991E-01  e=6.653E-65  Thermotoga maritima
  5kry-assembly1_B  TM=9.217E-01  e=1.797E-32  Vibrio vulnificus CMCP6
  4rcv-assembly1_B  TM=8.856E-01  e=3.847E-32  Mycobacterium tuberculosis H37Rv

InterPro domains:
  IPR003821 1-deoxy-D-xylulose 5-phosphate reductoisomerase [MF_00183] (6-367)
  IPR003821 1-deoxy-D-xylulose 5-phosphate reductoisomerase [PIRSF006205] (4-368)
  IPR003821 1-deoxy-D-xylulose 5-phosphate reductoisomerase [PTHR30525] (3-368)
  IPR003821 1-deoxy-D-xylulose 5-phosphate reductoisomerase [TIGR00243] (5-363)
  IPR013512 1-deoxy-D-xylulose 5-phosphate re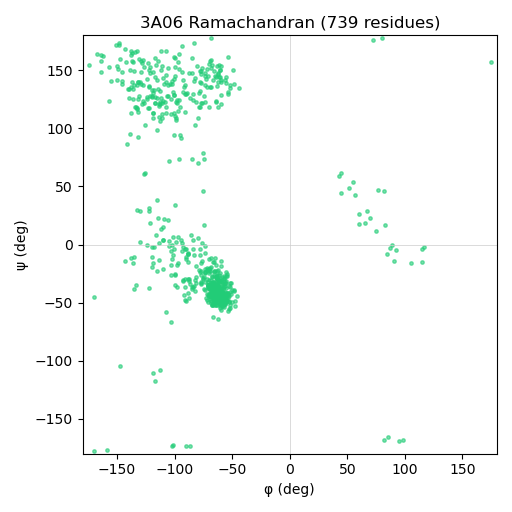ductoisomerase, N-terminal [PF02670] (6-124)
  IPR013644 1-deoxy-D-xylulose 5-phosphate reductoisomerase, C-terminal [PF08436] (138-217)
  IPR026877 DXP reductoisomerase, C-terminal domain [PF13288] (250-359)
  IPR036169 DXP reductoisomerase, C-terminal domain superfamily [SSF69055] (279-367)
  IPR036291 NAD(P)-binding domain superfamily [SSF51735] (3-142)